Protein AF-A0A6A4Z5L3-F1 (afdb_monomer_lite)

Secondary structure (DSSP, 8-state):
----S------S-EEEE-SS----SSBHHHHHHTTSPP-HHHHHHHHHHTT-HHHHHHSTTGGGPBPPGGGTTS-HHHHHHHHHHHHHHH--SEEEEESTTTTS-HHHHHHHIIIIIIIITTTSEEEEE---HHHHT-TT-S--EEEETTEEEEE---PPP--PPPSSPPPPPPPPTTS---HHHHHHHH-S---TT-------TT--SPP-GGG--SPP-----S------TTSBSS-PPP---SSPPHHHHHHHHHHHTHHHHHHHHHHHHHHHHHHHHHHHHHHHHHHHHTTTS-HHHHHHHHHHHHHHHHHHHHHHHHHHHHHHHHHHHHHHHHHHHHHHHHHHHHHTS-HHHHHHS-HHHHHHIIIIIHHIIIIIHHHHHHHHHHHHHHHHHHHHHHHHHTGGGGGGHHHHHHHHHHHHHHHHHHHHHHHHHHHHHHHHHHHHHHHHHHTHHHHHHT-HHHHHHHHHHHHHHHHHHHHHHHHHHHHHHHHHHHHHHHHHHHHHHHHHHHHHTGGGS-HHHHHHHHHHHHHHHHHHHHHHHHHHHHHHHTHHHHHHHHHHTPPPSS-SSPPHHHHHHH-TT-SSS--EEEEEEEE-SSTTSPPSEEEEEEEE-TT--------TTSSHHHHHHHHTTSS--SEEEEEETTEETTTS-HHHHHHT-----SS--PPSS-HHHHH-SS--

Structure (mmCIF, N/CA/C/O backbone):
data_AF-A0A6A4Z5L3-F1
#
_entry.id   AF-A0A6A4Z5L3-F1
#
loop_
_atom_site.group_PDB
_atom_site.id
_atom_site.type_symbol
_atom_site.label_atom_id
_atom_site.label_alt_id
_atom_site.label_comp_id
_atom_site.label_asym_id
_atom_site.label_entity_id
_atom_site.label_seq_id
_atom_site.pdbx_PDB_ins_code
_atom_site.Cartn_x
_atom_site.Cartn_y
_atom_site.Cartn_z
_atom_site.occupancy
_atom_site.B_iso_or_equiv
_atom_site.auth_seq_id
_atom_site.auth_comp_id
_atom_site.auth_asym_id
_atom_site.auth_atom_id
_atom_site.pdbx_PDB_model_num
ATOM 1 N N . MET A 1 1 ? 7.264 -20.246 23.572 1.00 48.44 1 MET A N 1
ATOM 2 C CA . MET A 1 1 ? 7.374 -20.587 25.001 1.00 48.44 1 MET A CA 1
ATOM 3 C C . MET A 1 1 ? 7.448 -22.088 25.056 1.00 48.44 1 MET A C 1
ATOM 5 O O . MET A 1 1 ? 6.509 -22.727 24.596 1.00 48.44 1 MET A O 1
ATOM 9 N N . ASP A 1 2 ? 8.555 -22.611 25.562 1.00 79.69 2 ASP A N 1
ATOM 10 C CA . ASP A 1 2 ? 8.773 -24.047 25.667 1.00 79.69 2 ASP A CA 1
ATOM 11 C C . ASP A 1 2 ? 8.645 -24.443 27.136 1.00 79.69 2 ASP A C 1
ATOM 13 O O . ASP A 1 2 ? 9.122 -23.738 28.027 1.00 79.69 2 ASP A O 1
ATOM 17 N N . LYS A 1 3 ? 7.928 -25.536 27.400 1.00 86.75 3 LYS A N 1
ATOM 18 C CA . LYS A 1 3 ? 7.745 -26.056 28.756 1.00 86.75 3 LYS A CA 1
ATOM 19 C C . LYS A 1 3 ? 9.077 -26.628 29.247 1.00 86.75 3 LYS A C 1
ATOM 21 O O . LYS A 1 3 ? 9.592 -27.545 28.616 1.00 86.75 3 LYS A O 1
ATOM 26 N N . TYR A 1 4 ? 9.590 -26.126 30.371 1.00 86.94 4 TYR A N 1
ATOM 27 C CA . TYR A 1 4 ? 10.832 -26.624 30.973 1.00 86.94 4 TYR A CA 1
ATOM 28 C C . TYR A 1 4 ? 10.601 -27.912 31.786 1.00 86.94 4 TYR A C 1
ATOM 30 O O . TYR A 1 4 ? 11.217 -28.935 31.512 1.00 86.94 4 TYR A O 1
ATOM 38 N N . GLU A 1 5 ? 9.640 -27.901 32.715 1.00 89.75 5 GLU A N 1
ATOM 39 C CA . GLU A 1 5 ? 9.327 -29.023 33.616 1.00 89.75 5 GLU A CA 1
ATOM 40 C C . GLU A 1 5 ? 7.804 -29.196 33.810 1.00 89.75 5 GLU A C 1
ATOM 42 O O . GLU A 1 5 ? 7.004 -28.361 33.382 1.00 89.75 5 GLU A O 1
ATOM 47 N N . GLY A 1 6 ? 7.385 -30.309 34.427 1.00 90.25 6 GLY A N 1
ATOM 48 C CA . GLY A 1 6 ? 5.978 -30.631 34.710 1.00 90.25 6 GLY A CA 1
ATOM 49 C C . GLY A 1 6 ? 5.236 -31.370 33.585 1.00 90.25 6 GLY A C 1
ATOM 50 O O . GLY A 1 6 ? 5.721 -31.533 32.460 1.00 90.25 6 GLY A O 1
ATOM 51 N N . SER A 1 7 ? 4.021 -31.842 33.878 1.00 88.12 7 SER A N 1
ATOM 52 C CA . SER A 1 7 ? 3.143 -32.518 32.912 1.00 88.12 7 SER A CA 1
ATOM 53 C C . SER A 1 7 ? 1.814 -31.774 32.777 1.00 88.12 7 SER A C 1
ATOM 55 O O . SER A 1 7 ? 1.268 -31.274 33.754 1.00 88.12 7 SER A O 1
ATOM 57 N N . VAL A 1 8 ? 1.322 -31.657 31.542 1.00 87.44 8 VAL A N 1
ATOM 58 C CA . VAL A 1 8 ? 0.037 -31.028 31.220 1.00 87.44 8 VAL A CA 1
ATOM 59 C C . VAL A 1 8 ? -0.680 -31.969 30.270 1.00 87.44 8 VAL A C 1
ATOM 61 O O . VAL A 1 8 ? -0.120 -32.343 29.239 1.00 87.44 8 VAL A O 1
ATOM 64 N N . PHE A 1 9 ? -1.899 -32.360 30.626 1.00 85.62 9 PHE A N 1
ATOM 65 C CA . PHE A 1 9 ? -2.747 -33.221 29.812 1.00 85.62 9 PHE A CA 1
ATOM 66 C C . PHE A 1 9 ? -4.023 -32.474 29.426 1.00 85.62 9 PHE A C 1
ATOM 68 O O . PHE A 1 9 ? -4.651 -31.830 30.265 1.00 85.62 9 PHE A O 1
ATOM 75 N N . VAL A 1 10 ? -4.413 -32.578 28.156 1.00 84.19 10 VAL A N 1
ATOM 76 C CA . VAL A 1 10 ? -5.629 -31.963 27.617 1.00 84.19 10 VAL A CA 1
ATOM 77 C C . VAL A 1 10 ? -6.438 -33.046 26.914 1.00 84.19 10 VAL A C 1
ATOM 79 O O . VAL A 1 10 ? -6.089 -33.491 25.824 1.00 84.19 10 VAL A O 1
ATOM 82 N N . GLY A 1 11 ? -7.523 -33.487 27.547 1.00 79.94 11 GLY A N 1
ATOM 83 C CA . GLY A 1 11 ? -8.409 -34.509 26.997 1.00 79.94 11 GLY A CA 1
ATOM 84 C C . GLY A 1 11 ? -9.593 -33.892 26.262 1.00 79.94 11 GLY A C 1
ATOM 85 O O . GLY A 1 11 ? -10.666 -33.787 26.845 1.00 79.94 11 GLY A O 1
ATOM 86 N N . GLY A 1 12 ? -9.448 -33.501 24.992 1.00 83.44 12 GLY A N 1
ATOM 87 C CA . GLY A 1 12 ? -10.551 -32.956 24.183 1.00 83.44 12 GLY A CA 1
ATOM 88 C C . GLY A 1 12 ? -10.140 -31.920 23.144 1.00 83.44 12 GLY A C 1
ATOM 89 O O . GLY A 1 12 ? -8.973 -31.557 23.036 1.00 83.44 12 GLY A O 1
ATOM 90 N N . ARG A 1 13 ? -11.122 -31.427 22.383 1.00 86.12 13 ARG A N 1
ATOM 91 C CA . ARG A 1 13 ? -10.939 -30.296 21.463 1.00 86.12 13 ARG A CA 1
ATOM 92 C C . ARG A 1 13 ? -10.996 -28.988 22.239 1.00 86.12 13 ARG A C 1
ATOM 94 O O . ARG A 1 13 ? -11.876 -28.810 23.082 1.00 86.12 13 ARG A O 1
ATOM 101 N N . VAL A 1 14 ? -10.102 -28.068 21.899 1.00 89.81 14 VAL A N 1
ATOM 102 C CA . VAL A 1 14 ? -10.002 -26.752 22.534 1.00 89.81 14 VAL A CA 1
ATOM 103 C C . VAL A 1 14 ? -10.559 -25.683 21.596 1.00 89.81 14 VAL A C 1
ATOM 105 O O . VAL A 1 14 ? -10.255 -25.670 20.406 1.00 89.81 14 VAL A O 1
ATOM 108 N N . ALA A 1 15 ? -11.372 -24.780 22.134 1.00 92.69 15 ALA A N 1
ATOM 109 C CA . ALA A 1 15 ? -11.692 -23.503 21.513 1.00 92.69 15 ALA A CA 1
ATOM 110 C C . ALA A 1 15 ? -10.955 -22.403 22.268 1.00 92.69 15 ALA A C 1
ATOM 112 O O . ALA A 1 15 ? -11.016 -22.336 23.495 1.00 92.69 15 ALA A O 1
ATOM 113 N N . TYR A 1 16 ? -10.277 -21.533 21.528 1.00 94.88 16 TYR A N 1
ATOM 114 C CA . TYR A 1 16 ? -9.508 -20.441 22.105 1.00 94.88 16 TYR A CA 1
ATOM 115 C C . TYR A 1 16 ? -10.046 -19.090 21.649 1.00 94.88 16 TYR A C 1
ATOM 117 O O . TYR A 1 16 ? -10.310 -18.876 20.463 1.00 94.88 16 TYR A O 1
ATOM 125 N N . PHE A 1 17 ? -10.169 -18.179 22.605 1.00 95.19 17 PHE A N 1
ATOM 126 C CA . PHE A 1 17 ? -10.445 -16.770 22.395 1.00 95.19 17 PHE A CA 1
ATOM 127 C C . PHE A 1 17 ? -9.261 -15.966 22.924 1.00 95.19 17 PHE A C 1
ATOM 129 O O . PHE A 1 17 ? -8.982 -15.982 24.123 1.00 95.19 17 PHE A O 1
ATOM 136 N N . ALA A 1 18 ? -8.581 -15.268 22.021 1.00 92.38 18 ALA A N 1
ATOM 137 C CA . ALA A 1 18 ? -7.454 -14.410 22.356 1.00 92.38 18 ALA A CA 1
ATOM 138 C C . ALA A 1 18 ? -7.918 -13.022 22.818 1.00 92.38 18 ALA A C 1
ATOM 140 O O . ALA A 1 18 ? -8.908 -12.501 22.299 1.00 92.38 18 ALA A O 1
ATOM 141 N N . GLN A 1 19 ? -7.135 -12.391 23.700 1.00 88.56 19 GLN A N 1
ATOM 142 C CA . GLN A 1 19 ? -7.365 -11.017 24.160 1.00 88.56 19 GLN A CA 1
ATOM 143 C C . GLN A 1 19 ? -7.477 -10.026 22.988 1.00 88.56 19 GLN A C 1
ATOM 145 O O . GLN A 1 19 ? -8.358 -9.167 22.961 1.00 88.56 19 GLN A O 1
ATOM 150 N N . GLN A 1 20 ? -6.614 -10.171 21.977 1.00 86.81 20 GLN A N 1
ATOM 151 C CA . GLN A 1 20 ? -6.742 -9.457 20.708 1.00 86.81 20 GLN A CA 1
ATOM 152 C C . GLN A 1 20 ? -7.535 -10.302 19.708 1.00 86.81 20 GLN A C 1
ATOM 154 O O . GLN A 1 20 ? -7.103 -11.371 19.276 1.00 86.81 20 GLN A O 1
ATOM 159 N N . SER A 1 21 ? -8.711 -9.808 19.319 1.00 90.62 21 SER A N 1
ATOM 160 C CA . SER A 1 21 ? -9.592 -10.505 18.380 1.00 90.62 21 SER A CA 1
ATOM 161 C C . SER A 1 21 ? -9.003 -10.540 16.968 1.00 90.62 21 SER A C 1
ATOM 163 O O . SER A 1 21 ? -8.788 -9.498 16.350 1.00 90.62 21 SER A O 1
ATOM 165 N N . TRP A 1 22 ? -8.820 -11.744 16.426 1.00 92.38 22 TRP A N 1
ATOM 166 C CA . TRP A 1 22 ? -8.395 -11.966 15.042 1.00 92.38 22 TRP A CA 1
ATOM 167 C C . TRP A 1 22 ? -9.598 -12.270 14.139 1.00 92.38 22 TRP A C 1
ATOM 169 O O . TRP A 1 22 ? -10.362 -13.206 14.392 1.00 92.38 22 TRP A O 1
ATOM 179 N N . ILE A 1 23 ? -9.774 -11.487 13.076 1.00 90.19 23 ILE A N 1
ATOM 180 C CA . ILE A 1 23 ? -10.902 -11.563 12.137 1.00 90.19 23 ILE A CA 1
ATOM 181 C C . ILE A 1 23 ? -10.350 -11.686 10.712 1.00 90.19 23 ILE A C 1
ATOM 183 O O . ILE A 1 23 ? -9.483 -10.899 10.332 1.00 90.19 23 ILE A O 1
ATOM 187 N N . GLN A 1 24 ? -10.843 -12.668 9.955 1.00 84.75 24 GLN A N 1
ATOM 188 C CA . GLN A 1 24 ? -10.450 -12.922 8.563 1.00 84.75 24 GLN A CA 1
ATOM 189 C C . GLN A 1 24 ? -11.169 -11.956 7.617 1.00 84.75 24 GLN A C 1
ATOM 191 O O . GLN A 1 24 ? -12.308 -11.571 7.906 1.00 84.75 24 GLN A O 1
ATOM 196 N N . ASN A 1 25 ? -10.551 -11.631 6.477 1.00 81.56 25 ASN A N 1
ATOM 197 C CA . ASN A 1 25 ? -11.195 -10.900 5.384 1.00 81.56 25 ASN A CA 1
ATOM 198 C C . ASN A 1 25 ? -12.235 -11.790 4.679 1.00 81.56 25 ASN A C 1
ATOM 200 O O . ASN A 1 25 ? -11.969 -12.421 3.656 1.00 81.56 25 ASN A O 1
ATOM 204 N N . ALA A 1 26 ? -13.400 -11.907 5.304 1.00 82.44 26 ALA A N 1
ATOM 205 C CA . ALA A 1 26 ? -14.514 -12.759 4.914 1.00 82.44 26 ALA A CA 1
ATOM 206 C C . ALA A 1 26 ? -15.812 -12.185 5.502 1.00 82.44 26 ALA A C 1
ATOM 208 O O . ALA A 1 26 ? -15.793 -11.236 6.289 1.00 82.44 26 ALA A O 1
ATOM 209 N N . THR A 1 27 ? -16.958 -12.773 5.176 1.00 85.44 27 THR A N 1
ATOM 210 C CA . THR A 1 27 ? -18.231 -12.341 5.778 1.00 85.44 27 THR A CA 1
ATOM 211 C C . THR A 1 27 ? -18.271 -12.604 7.291 1.00 85.44 27 THR A C 1
ATOM 213 O O . THR A 1 27 ? -17.536 -13.454 7.815 1.00 85.44 27 THR A O 1
ATOM 216 N N . ILE A 1 28 ? -19.150 -11.908 8.025 1.00 87.81 28 ILE A N 1
ATOM 217 C CA . ILE A 1 28 ? -19.372 -12.177 9.462 1.00 87.81 28 ILE A CA 1
ATOM 218 C C . ILE A 1 28 ? -19.750 -13.645 9.679 1.00 87.81 28 ILE A C 1
ATOM 220 O O . ILE A 1 28 ? -19.207 -14.318 10.560 1.00 87.81 28 ILE A O 1
ATOM 224 N N . ARG A 1 29 ? -20.635 -14.174 8.830 1.00 89.00 29 ARG A N 1
ATOM 225 C CA . ARG A 1 29 ? -21.027 -15.581 8.846 1.00 89.00 29 ARG A CA 1
ATOM 226 C C . ARG A 1 29 ? -19.832 -16.511 8.677 1.00 89.00 29 ARG A C 1
ATOM 228 O O . ARG A 1 29 ? -19.674 -17.420 9.484 1.00 89.00 29 ARG A O 1
ATOM 235 N N . GLU A 1 30 ? -18.979 -16.299 7.681 1.00 88.06 30 GLU A N 1
ATOM 236 C CA . GLU A 1 30 ? -17.802 -17.150 7.456 1.00 88.06 30 GLU A CA 1
ATOM 237 C C . GLU A 1 30 ? -16.799 -17.081 8.608 1.00 88.06 30 GLU A C 1
ATOM 239 O O . GLU A 1 30 ? -16.212 -18.104 8.971 1.00 88.06 30 GLU A O 1
ATOM 244 N N . ASN A 1 31 ? -16.660 -15.910 9.230 1.00 91.25 31 ASN A N 1
ATOM 245 C CA . ASN A 1 31 ? -15.850 -15.731 10.426 1.00 91.25 31 ASN A CA 1
ATOM 246 C C . ASN A 1 31 ? -16.383 -16.533 11.623 1.00 91.25 31 ASN A C 1
ATOM 248 O O . ASN A 1 31 ? -15.580 -17.125 12.341 1.00 91.25 31 ASN A O 1
ATOM 252 N N . ILE A 1 32 ? -17.702 -16.579 11.840 1.00 92.94 32 ILE A N 1
ATOM 253 C CA . ILE A 1 32 ? -18.320 -17.339 12.943 1.00 92.94 32 ILE A CA 1
ATOM 254 C C . ILE A 1 32 ? -18.316 -18.843 12.649 1.00 92.94 32 ILE A C 1
ATOM 256 O O . ILE A 1 32 ? -17.958 -19.644 13.510 1.00 92.94 32 ILE A O 1
ATOM 260 N N . LEU A 1 33 ? -18.697 -19.241 11.432 1.00 87.50 33 LEU A N 1
ATOM 261 C CA . LEU A 1 33 ? -18.728 -20.646 11.025 1.00 87.50 33 LEU A CA 1
ATOM 262 C C . LEU A 1 33 ? -17.335 -21.259 11.015 1.00 87.50 33 LEU A C 1
ATOM 264 O O . LEU A 1 33 ? -17.173 -22.425 11.372 1.00 87.50 33 LEU A O 1
ATOM 268 N N . PHE A 1 34 ? -16.347 -20.484 10.564 1.00 87.06 34 PHE A N 1
ATOM 269 C CA . PHE A 1 34 ? -14.955 -20.891 10.468 1.00 87.06 34 PHE A CA 1
ATOM 270 C C . PHE A 1 34 ? -14.845 -22.261 9.767 1.00 87.06 34 PHE A C 1
ATOM 272 O O . PHE A 1 34 ? -14.365 -23.235 10.320 1.00 87.06 34 PHE A O 1
ATOM 279 N N . ALA A 1 35 ? -15.384 -22.385 8.549 1.00 75.38 35 ALA A N 1
ATOM 280 C CA . ALA A 1 35 ? -15.461 -23.644 7.779 1.00 75.38 35 ALA A CA 1
ATOM 281 C C . ALA A 1 35 ? -16.213 -24.829 8.407 1.00 75.38 35 ALA A C 1
ATOM 283 O O . ALA A 1 35 ? -16.130 -25.946 7.889 1.00 75.38 35 ALA A O 1
ATOM 284 N N . LYS A 1 36 ? -16.994 -24.623 9.465 1.00 78.00 36 LYS A N 1
ATOM 285 C CA . LYS A 1 36 ? -18.017 -25.600 9.837 1.00 78.00 36 LYS A CA 1
ATOM 286 C C . LYS A 1 36 ? -19.268 -25.436 8.964 1.00 78.00 36 LYS A C 1
ATOM 288 O O . LYS A 1 36 ? -19.548 -24.324 8.511 1.00 78.00 36 LYS A O 1
ATOM 293 N N . PRO A 1 37 ? -20.032 -26.521 8.739 1.00 78.19 37 PRO A N 1
ATOM 294 C CA . PRO A 1 37 ? -21.325 -26.443 8.072 1.00 78.19 37 PRO A CA 1
ATOM 295 C C . PRO A 1 37 ? -22.245 -25.440 8.765 1.00 78.19 37 PRO A C 1
ATOM 297 O O . PRO A 1 37 ? -22.200 -25.286 9.990 1.00 78.19 37 PRO A O 1
ATOM 300 N N . TYR A 1 38 ? -23.073 -24.762 7.978 1.00 83.38 38 TYR A N 1
ATOM 301 C CA . TYR A 1 38 ? -24.073 -23.838 8.494 1.00 83.38 38 TYR A CA 1
ATOM 302 C C . TYR A 1 38 ? -25.268 -24.616 9.052 1.00 83.38 38 TYR A C 1
ATOM 304 O O . TYR A 1 38 ? -25.975 -25.296 8.314 1.00 83.38 38 TYR A O 1
ATOM 312 N N . ASP A 1 39 ? -25.501 -24.480 10.350 1.00 84.94 39 ASP A N 1
ATOM 313 C CA . ASP A 1 39 ? -26.675 -24.972 11.059 1.00 84.94 39 ASP A CA 1
ATOM 314 C C . ASP A 1 39 ? -27.447 -23.750 11.553 1.00 84.94 39 ASP A C 1
ATOM 316 O O . ASP A 1 39 ? -27.007 -23.055 12.469 1.00 84.94 39 ASP A O 1
ATOM 320 N N . ALA A 1 40 ? -28.596 -23.477 10.934 1.00 84.81 40 ALA A N 1
ATOM 321 C CA . ALA A 1 40 ? -29.390 -22.286 11.217 1.00 84.81 40 ALA A CA 1
ATOM 322 C C . ALA A 1 40 ? -29.848 -22.206 12.684 1.00 84.81 40 ALA A C 1
ATOM 324 O O . ALA A 1 40 ? -29.874 -21.119 13.266 1.00 84.81 40 ALA A O 1
ATOM 325 N N . VAL A 1 41 ? -30.184 -23.347 13.296 1.00 89.69 41 VAL A N 1
ATOM 326 C CA . VAL A 1 41 ? -30.689 -23.400 14.673 1.00 89.69 41 VAL A CA 1
ATOM 327 C C . VAL A 1 41 ? -29.550 -23.120 15.642 1.00 89.69 41 VAL A C 1
ATOM 329 O O . VAL A 1 41 ? -29.673 -22.247 16.504 1.00 89.69 41 VAL A O 1
ATOM 332 N N . LYS A 1 42 ? -28.417 -23.810 15.480 1.00 87.94 42 LYS A N 1
ATOM 333 C CA . LYS A 1 42 ? -27.224 -23.577 16.301 1.00 87.94 42 LYS A CA 1
ATOM 334 C C . LYS A 1 42 ? -26.684 -22.161 16.118 1.00 87.94 42 LYS A C 1
ATOM 336 O O . LYS A 1 42 ? -26.354 -21.503 17.099 1.00 87.94 42 LYS A O 1
ATOM 341 N N . TYR A 1 43 ? -26.631 -21.677 14.881 1.00 90.00 43 TYR A N 1
ATOM 342 C CA . TYR A 1 43 ? -26.123 -20.350 14.553 1.00 90.00 43 TYR A CA 1
ATOM 343 C C . TYR A 1 43 ? -26.945 -19.253 15.236 1.00 90.00 43 TYR A C 1
ATOM 345 O O . TYR A 1 43 ? -26.378 -18.409 15.924 1.00 90.00 43 TYR A O 1
ATOM 353 N N . ARG A 1 44 ? -28.282 -19.313 15.152 1.00 92.88 44 ARG A N 1
ATOM 354 C CA . ARG A 1 44 ? -29.166 -18.340 15.814 1.00 92.88 44 ARG A CA 1
ATOM 355 C C . ARG A 1 44 ? -29.028 -18.363 17.339 1.00 92.88 44 ARG A C 1
ATOM 357 O O . ARG A 1 44 ? -29.017 -17.301 17.953 1.00 92.88 44 ARG A O 1
ATOM 364 N N . LYS A 1 45 ? -28.877 -19.549 17.942 1.00 93.25 45 LYS A N 1
ATOM 365 C CA . LYS A 1 45 ? -28.621 -19.690 19.387 1.00 93.25 45 LYS A CA 1
ATOM 366 C C . LYS A 1 45 ? -27.301 -19.043 19.801 1.00 93.25 45 LYS A C 1
ATOM 368 O O . LYS A 1 45 ? -27.263 -18.334 20.799 1.00 93.25 45 LYS A O 1
ATOM 373 N N . VAL A 1 46 ? -26.237 -19.261 19.027 1.00 95.62 46 VAL A N 1
ATOM 374 C CA . VAL A 1 46 ? -24.923 -18.650 19.279 1.00 95.62 46 VAL A CA 1
ATOM 375 C C . VAL A 1 46 ? -24.992 -17.127 19.145 1.00 95.62 46 VAL A C 1
ATOM 377 O O . VAL A 1 46 ? -24.448 -16.423 19.990 1.00 95.62 46 VAL A O 1
ATOM 380 N N . LEU A 1 47 ? -25.693 -16.604 18.133 1.00 94.88 47 LEU A N 1
ATOM 381 C CA . LEU A 1 47 ? -25.857 -15.158 17.962 1.00 94.88 47 LEU A CA 1
ATOM 382 C C . LEU A 1 47 ? -26.589 -14.500 19.139 1.00 94.88 47 LEU A C 1
ATOM 384 O O . LEU A 1 47 ? -26.140 -13.456 19.611 1.00 94.88 47 LEU A O 1
ATOM 388 N N . ASP A 1 48 ? -27.673 -15.109 19.627 1.00 94.75 48 ASP A N 1
ATOM 389 C CA . ASP A 1 48 ? -28.403 -14.598 20.793 1.00 94.75 48 ASP A CA 1
ATOM 390 C C . ASP A 1 48 ? -27.566 -14.696 22.077 1.00 94.75 48 ASP A C 1
ATOM 392 O O . ASP A 1 48 ? -27.479 -13.731 22.834 1.00 94.75 48 ASP A O 1
ATOM 396 N N . ALA A 1 49 ? -26.870 -15.819 22.287 1.00 94.19 49 ALA A N 1
ATOM 397 C CA . ALA A 1 49 ? -26.008 -16.008 23.451 1.00 94.19 49 ALA A CA 1
ATOM 398 C C . ALA A 1 49 ? -24.849 -15.002 23.508 1.00 94.19 49 ALA A C 1
ATOM 400 O O . ALA A 1 49 ? -24.499 -14.518 24.582 1.00 94.19 49 ALA A O 1
ATOM 401 N N . CYS A 1 50 ? -24.275 -14.652 22.355 1.00 95.69 50 CYS A N 1
ATOM 402 C CA . CYS A 1 50 ? -23.216 -13.650 22.245 1.00 95.69 50 CYS A CA 1
ATOM 403 C C . CYS A 1 50 ? -23.749 -12.211 22.103 1.00 95.69 50 CYS A C 1
ATOM 405 O O . CYS A 1 50 ? -22.962 -11.314 21.807 1.00 95.69 50 CYS A O 1
ATOM 407 N N . ALA A 1 51 ? -25.056 -11.983 22.284 1.00 93.81 51 ALA A N 1
ATOM 408 C CA . ALA A 1 51 ? -25.720 -10.683 22.159 1.00 93.81 51 ALA A CA 1
ATOM 409 C C . ALA A 1 51 ? -25.485 -9.972 20.806 1.00 93.81 51 ALA A C 1
ATOM 411 O O . ALA A 1 51 ? -25.482 -8.746 20.744 1.00 93.81 51 ALA A O 1
ATOM 412 N N . LEU A 1 52 ? -25.272 -10.715 19.715 1.00 93.56 52 LEU A N 1
ATOM 413 C CA . LEU A 1 52 ? -24.986 -10.166 18.379 1.00 93.56 52 LEU A CA 1
ATOM 414 C C . LEU A 1 52 ? -26.240 -9.847 17.560 1.00 93.56 52 LEU A C 1
ATOM 416 O O . LEU A 1 52 ? -26.131 -9.204 16.520 1.00 93.56 52 LEU A O 1
ATOM 420 N N . THR A 1 53 ? -27.423 -10.286 17.993 1.00 91.06 53 THR A N 1
ATOM 421 C CA . THR A 1 53 ? -28.668 -10.167 17.216 1.00 91.06 53 THR A CA 1
ATOM 422 C C . THR A 1 53 ? -28.947 -8.726 16.781 1.00 91.06 53 THR A C 1
ATOM 424 O O . THR A 1 53 ? -29.221 -8.489 15.612 1.00 91.06 53 THR A O 1
ATOM 427 N N . LYS A 1 54 ? -28.775 -7.754 17.688 1.00 86.81 54 LYS A N 1
ATOM 428 C CA . LYS A 1 54 ? -28.988 -6.325 17.397 1.00 86.81 54 LYS A CA 1
ATOM 429 C C . LYS A 1 54 ? -27.940 -5.737 16.449 1.00 86.81 54 LYS A C 1
ATOM 431 O O . LYS A 1 54 ? -28.244 -4.795 15.729 1.00 86.81 54 LYS A O 1
ATOM 436 N N . ASP A 1 55 ? -26.710 -6.255 16.463 1.00 85.69 55 ASP A N 1
ATOM 437 C CA . ASP A 1 55 ? -25.675 -5.817 15.521 1.00 85.69 55 ASP A CA 1
ATOM 438 C C . ASP A 1 55 ? -25.958 -6.340 14.112 1.00 85.69 55 ASP A C 1
ATOM 440 O O . ASP A 1 55 ? -25.711 -5.639 13.141 1.00 85.69 55 ASP A O 1
ATOM 444 N N . MET A 1 56 ? -26.528 -7.544 13.981 1.00 87.12 56 MET A N 1
ATOM 445 C CA . MET A 1 56 ? -26.926 -8.065 12.667 1.00 87.12 56 MET A CA 1
ATOM 446 C C . MET A 1 56 ? -27.967 -7.171 11.997 1.00 87.12 56 MET A C 1
ATOM 448 O O . MET A 1 56 ? -27.905 -6.990 10.788 1.00 87.12 56 MET A O 1
ATOM 452 N N . ASP A 1 57 ? -28.872 -6.569 12.769 1.00 83.88 57 ASP A N 1
ATOM 453 C CA . ASP A 1 57 ? -29.868 -5.636 12.236 1.00 83.88 57 ASP A CA 1
ATOM 454 C C . ASP A 1 57 ? -29.253 -4.294 11.798 1.00 83.88 57 ASP A C 1
ATOM 456 O O . ASP A 1 57 ? -29.832 -3.594 10.969 1.00 83.88 57 ASP A O 1
ATOM 460 N N . SER A 1 58 ? -28.090 -3.916 12.346 1.00 78.94 58 SER A N 1
ATOM 461 C CA . SER A 1 58 ? -27.405 -2.666 11.996 1.00 78.94 58 SER A CA 1
ATOM 462 C C . SER A 1 58 ? -26.409 -2.813 10.845 1.00 78.94 58 SER A C 1
ATOM 464 O O . SER A 1 58 ? -26.040 -1.813 10.227 1.00 78.94 58 SER A O 1
ATOM 466 N N . PHE A 1 59 ? -25.972 -4.035 10.531 1.00 79.75 59 PHE A N 1
ATOM 467 C CA . PHE A 1 59 ? -25.065 -4.268 9.415 1.00 79.75 59 PHE A CA 1
ATOM 468 C C . PHE A 1 59 ? -25.787 -4.181 8.055 1.00 79.75 59 PHE A C 1
ATOM 470 O O . PHE A 1 59 ? -26.866 -4.756 7.907 1.00 79.75 59 PHE A O 1
ATOM 477 N N . PRO A 1 60 ? -25.179 -3.553 7.024 1.00 72.19 60 PRO A N 1
ATOM 478 C CA . PRO A 1 60 ? -25.824 -3.318 5.724 1.00 72.19 60 PRO A CA 1
ATOM 479 C C . PRO A 1 60 ? -26.416 -4.561 5.044 1.00 72.19 60 PRO A C 1
ATOM 481 O O . PRO A 1 60 ? -27.488 -4.486 4.449 1.00 72.19 60 PRO A O 1
ATOM 484 N N . ALA A 1 61 ? -25.743 -5.710 5.163 1.00 75.25 61 ALA A N 1
ATOM 485 C CA . ALA A 1 61 ? -26.197 -6.997 4.633 1.00 75.25 61 ALA A CA 1
ATOM 486 C C . ALA A 1 61 ? -26.344 -8.060 5.735 1.00 75.25 61 ALA A C 1
ATOM 488 O O . ALA A 1 61 ? -26.177 -9.261 5.495 1.00 75.25 61 ALA A O 1
ATOM 489 N N . GLY A 1 62 ? -26.613 -7.624 6.968 1.00 85.38 62 GLY A N 1
ATOM 490 C CA . GLY A 1 62 ? -26.693 -8.501 8.129 1.00 85.38 62 GLY A CA 1
ATOM 491 C C . GLY A 1 62 ? -25.440 -9.356 8.302 1.00 85.38 62 GLY A C 1
ATOM 492 O O . GLY A 1 62 ? -24.315 -8.861 8.222 1.00 85.38 62 GLY A O 1
ATOM 493 N N . ASP A 1 63 ? -25.618 -10.663 8.486 1.00 82.19 63 ASP A N 1
ATOM 494 C CA . ASP A 1 63 ? -24.518 -11.611 8.697 1.00 82.19 63 ASP A CA 1
ATOM 495 C C . ASP A 1 63 ? -23.671 -11.904 7.441 1.00 82.19 63 ASP A C 1
ATOM 497 O O . ASP A 1 63 ? -22.601 -12.512 7.543 1.00 82.19 63 ASP A O 1
ATOM 501 N N . ARG A 1 64 ? -24.120 -11.466 6.258 1.00 83.56 64 ARG A N 1
ATOM 502 C CA . ARG A 1 64 ? -23.375 -11.578 4.993 1.00 83.56 64 ARG A CA 1
ATOM 503 C C . ARG A 1 64 ? -22.477 -10.386 4.707 1.00 83.56 64 ARG A C 1
ATOM 505 O O . ARG A 1 64 ? -21.752 -10.415 3.722 1.00 83.56 64 ARG A O 1
ATOM 512 N N . THR A 1 65 ? -22.508 -9.370 5.559 1.00 76.56 65 THR A N 1
ATOM 513 C CA . THR A 1 65 ? -21.660 -8.188 5.410 1.00 76.56 65 THR A CA 1
ATOM 514 C C . THR A 1 65 ? -20.188 -8.599 5.361 1.00 76.56 65 THR A C 1
ATOM 516 O O . THR A 1 65 ? -19.710 -9.322 6.244 1.00 76.56 65 THR A O 1
ATOM 519 N N . GLU A 1 66 ? -19.477 -8.153 4.324 1.00 73.88 66 GLU A N 1
ATOM 520 C CA . GLU A 1 66 ? -18.043 -8.398 4.180 1.00 73.88 66 GLU A CA 1
ATOM 521 C C . GLU A 1 66 ? -17.246 -7.604 5.217 1.00 73.88 66 GLU A C 1
ATOM 523 O O . GLU A 1 66 ? -17.389 -6.383 5.365 1.00 73.88 66 GLU A O 1
ATOM 528 N N . ILE A 1 67 ? -16.380 -8.310 5.942 1.00 75.50 67 ILE A N 1
ATOM 529 C CA . ILE A 1 67 ? -15.481 -7.706 6.912 1.00 75.50 67 ILE A CA 1
ATOM 530 C C . ILE A 1 67 ? -14.124 -7.499 6.249 1.00 75.50 67 ILE A C 1
ATOM 532 O O . ILE A 1 67 ? -13.518 -8.455 5.779 1.00 75.50 67 ILE A O 1
ATOM 536 N N . GLY A 1 68 ? -13.624 -6.263 6.268 1.00 65.19 68 GLY A N 1
ATOM 537 C CA . GLY A 1 68 ? -12.285 -5.958 5.774 1.00 65.19 68 GLY A CA 1
ATOM 538 C C . GLY A 1 68 ? -11.158 -6.612 6.573 1.00 65.19 68 GLY A C 1
ATOM 539 O O . GLY A 1 68 ? -11.342 -7.024 7.719 1.00 65.19 68 GLY A O 1
ATOM 540 N N . LEU A 1 69 ? -9.960 -6.617 5.983 1.00 64.19 69 LEU A N 1
ATOM 541 C CA . LEU A 1 69 ? -8.690 -6.993 6.618 1.00 64.19 69 LEU A CA 1
ATOM 542 C C . LEU A 1 69 ? -8.615 -6.557 8.092 1.00 64.19 69 LEU A C 1
ATOM 544 O O . LEU A 1 69 ? -8.840 -5.389 8.420 1.00 64.19 69 LEU A O 1
ATOM 548 N N . LYS A 1 70 ? -8.295 -7.501 8.989 1.00 66.19 70 LYS A N 1
ATOM 549 C CA . LYS A 1 70 ? -8.185 -7.287 10.452 1.00 66.19 70 LYS A CA 1
ATOM 550 C C . LYS A 1 70 ? -9.462 -6.751 11.122 1.00 66.19 70 LYS A C 1
ATOM 552 O O . LYS A 1 70 ? -9.429 -6.216 12.238 1.00 66.19 70 LYS A O 1
ATOM 557 N N . GLY A 1 71 ? -10.604 -6.865 10.452 1.00 66.81 71 GLY A N 1
ATOM 558 C CA . GLY A 1 71 ? -11.881 -6.387 10.949 1.00 66.81 71 GLY A CA 1
ATOM 559 C C . GLY A 1 71 ? -11.987 -4.877 11.082 1.00 66.81 71 GLY A C 1
ATOM 560 O O . GLY A 1 71 ? -12.697 -4.433 11.972 1.00 66.81 71 GLY A O 1
ATOM 561 N N . VAL A 1 72 ? -11.287 -4.080 10.266 1.00 65.62 72 VAL A N 1
ATOM 562 C CA . VAL A 1 72 ? -11.305 -2.598 10.352 1.00 65.62 72 VAL A CA 1
ATOM 563 C C . VAL A 1 72 ? -12.719 -2.014 10.501 1.00 65.62 72 VAL A C 1
ATOM 565 O O . VAL A 1 72 ? -12.897 -1.042 11.223 1.00 65.62 72 VAL A O 1
ATOM 568 N N . ASN A 1 73 ? -13.728 -2.667 9.928 1.00 67.81 73 ASN A N 1
ATOM 569 C CA . ASN A 1 73 ? -15.111 -2.194 9.914 1.00 67.81 73 ASN A CA 1
ATOM 570 C C . ASN A 1 73 ? -15.921 -2.505 11.194 1.00 67.81 73 ASN A C 1
ATOM 572 O O . ASN A 1 73 ? -17.094 -2.153 11.268 1.00 67.81 73 ASN A O 1
ATOM 576 N N . LEU A 1 74 ? -15.347 -3.210 12.174 1.00 74.75 74 LEU A N 1
ATOM 577 C CA . LEU A 1 74 ? -16.027 -3.616 13.409 1.00 74.75 74 LEU A CA 1
ATOM 578 C C . LEU A 1 74 ? -15.466 -2.856 14.615 1.00 74.75 74 LEU A C 1
ATOM 580 O O . LEU A 1 74 ? -14.248 -2.714 14.755 1.00 74.75 74 LEU A O 1
ATOM 584 N N . SER A 1 75 ? -16.336 -2.447 15.542 1.00 81.19 75 SER A N 1
ATOM 585 C CA . SER A 1 75 ? -15.898 -1.902 16.836 1.00 81.19 75 SER A CA 1
ATOM 586 C C . SER A 1 75 ? -15.188 -2.968 17.686 1.00 81.19 75 SER A C 1
ATOM 588 O O . SER A 1 75 ? -15.366 -4.169 17.468 1.00 81.19 75 SER A O 1
ATOM 590 N N . GLY A 1 76 ? -14.405 -2.560 18.693 1.00 80.88 76 GLY A N 1
ATOM 591 C CA . GLY A 1 76 ? -13.703 -3.500 19.584 1.00 80.88 76 GLY A CA 1
ATOM 592 C C . GLY A 1 76 ? -14.639 -4.536 20.224 1.00 80.88 76 GLY A C 1
ATOM 593 O O . GLY A 1 76 ? -14.374 -5.737 20.158 1.00 80.88 76 GLY A O 1
ATOM 594 N N . GLY A 1 77 ? -15.791 -4.092 20.738 1.00 86.12 77 GLY A N 1
ATOM 595 C CA . GLY A 1 77 ? -16.808 -4.978 21.310 1.00 86.12 77 GLY A CA 1
ATOM 596 C C . GLY A 1 77 ? -17.506 -5.879 20.281 1.00 86.12 77 GLY A C 1
ATOM 597 O O . GLY A 1 77 ? -17.893 -7.001 20.603 1.00 86.12 77 GLY A O 1
ATOM 598 N N . GLN A 1 78 ? -17.648 -5.438 19.025 1.00 89.75 78 GLN A N 1
ATOM 599 C CA . GLN A 1 78 ? -18.160 -6.288 17.940 1.00 89.75 78 GLN A CA 1
ATOM 600 C C . GLN A 1 78 ? -17.144 -7.358 17.531 1.00 89.75 78 GLN A C 1
ATOM 602 O O . GLN A 1 78 ? -17.516 -8.523 17.406 1.00 89.75 78 GLN A O 1
ATOM 607 N N . LYS A 1 79 ? -15.858 -7.003 17.392 1.00 90.75 79 LYS A N 1
ATOM 608 C CA . LYS A 1 79 ? -14.779 -7.972 17.122 1.00 90.75 79 LYS A CA 1
ATOM 609 C C . LYS A 1 79 ? -14.724 -9.053 18.195 1.00 90.75 79 LYS A C 1
ATOM 611 O O . LYS A 1 79 ? -14.693 -10.237 17.856 1.00 90.75 79 LYS A O 1
ATOM 616 N N . ALA A 1 80 ? -14.785 -8.644 19.464 1.00 92.62 80 ALA A N 1
ATOM 617 C CA . ALA A 1 80 ? -14.834 -9.559 20.596 1.00 92.62 80 ALA A CA 1
ATOM 618 C C . ALA A 1 80 ? -16.040 -10.501 20.482 1.00 92.62 80 ALA A C 1
ATOM 620 O O . ALA A 1 80 ? -15.874 -11.714 20.466 1.00 92.62 80 ALA A O 1
ATOM 621 N N . ARG A 1 81 ? -17.258 -9.989 20.283 1.00 94.62 81 ARG A N 1
ATOM 622 C CA . ARG A 1 81 ? -18.445 -10.856 20.189 1.00 94.62 81 ARG A CA 1
ATOM 623 C C . ARG A 1 81 ? -18.429 -11.793 18.977 1.00 94.62 81 ARG A C 1
ATOM 625 O O . ARG A 1 81 ? -18.833 -12.943 19.115 1.00 94.62 81 ARG A O 1
ATOM 632 N N . VAL A 1 82 ? -17.907 -11.371 17.822 1.00 95.19 82 VAL A N 1
ATOM 633 C CA . VAL A 1 82 ? -17.732 -12.249 16.644 1.00 95.19 82 VAL A CA 1
ATOM 634 C C . VAL A 1 82 ? -16.705 -13.355 16.918 1.00 95.19 82 VAL A C 1
ATOM 636 O O . VAL A 1 82 ? -16.946 -14.514 16.580 1.00 95.19 82 VAL A O 1
ATOM 639 N N . SER A 1 83 ? -15.585 -13.031 17.570 1.00 95.19 83 SER A N 1
ATOM 640 C CA . SER A 1 83 ? -14.573 -14.014 17.984 1.00 95.19 83 SER A CA 1
ATOM 641 C C . SER A 1 83 ? -15.129 -15.001 19.026 1.00 95.19 83 SER A C 1
ATOM 643 O O . SER A 1 83 ? -14.901 -16.209 18.937 1.00 95.19 83 SER A O 1
ATOM 645 N N . LEU A 1 84 ? -15.945 -14.514 19.966 1.00 96.06 84 LEU A N 1
ATOM 646 C CA . LEU A 1 84 ? -16.633 -15.339 20.959 1.00 96.06 84 LEU A CA 1
ATOM 647 C C . LEU A 1 84 ? -17.645 -16.277 20.293 1.00 96.06 84 LEU A C 1
ATOM 649 O O . LEU A 1 84 ? -17.661 -17.474 20.581 1.00 96.06 84 LEU A O 1
ATOM 653 N N . ALA A 1 85 ? -18.437 -15.760 19.352 1.00 96.44 85 ALA A N 1
ATOM 654 C CA . ALA A 1 85 ? -19.378 -16.550 18.570 1.00 96.44 85 ALA A CA 1
ATOM 655 C C . ALA A 1 85 ? -18.663 -17.633 17.750 1.00 96.44 85 ALA A C 1
ATOM 657 O O . ALA A 1 85 ? -19.136 -18.767 17.706 1.00 96.44 85 ALA A O 1
ATOM 658 N N . ARG A 1 86 ? -17.493 -17.333 17.165 1.00 95.25 86 ARG A N 1
ATOM 659 C CA . ARG A 1 86 ? -16.642 -18.327 16.489 1.00 95.25 86 ARG A CA 1
ATOM 660 C C . ARG A 1 86 ? -16.236 -19.460 17.431 1.00 95.25 86 ARG A C 1
ATOM 662 O O . ARG A 1 86 ? -16.384 -20.633 17.083 1.00 95.25 86 ARG A O 1
ATOM 669 N N . ALA A 1 87 ? -15.743 -19.121 18.624 1.00 94.81 87 ALA A N 1
ATOM 670 C CA . ALA A 1 87 ? -15.380 -20.110 19.633 1.00 94.81 87 ALA A CA 1
ATOM 671 C C . ALA A 1 87 ? -16.597 -20.970 20.011 1.00 94.81 87 ALA A C 1
ATOM 673 O O . ALA A 1 87 ? -16.531 -22.194 19.913 1.00 94.81 87 ALA A O 1
ATOM 674 N N . CYS A 1 88 ? -17.739 -20.357 20.333 1.00 95.00 88 CYS A N 1
ATOM 675 C CA . CYS A 1 88 ? -18.967 -21.058 20.723 1.00 95.00 88 CYS A CA 1
ATOM 676 C C . CYS A 1 88 ? -19.526 -21.957 19.610 1.00 95.00 88 CYS A C 1
ATOM 678 O O . CYS A 1 88 ? -19.904 -23.103 19.858 1.00 95.00 88 CYS A O 1
ATOM 680 N N . TYR A 1 89 ? -19.531 -21.483 18.361 1.00 94.31 89 TYR A N 1
ATOM 681 C CA . TYR A 1 89 ? -20.012 -22.258 17.216 1.00 94.31 89 TYR A CA 1
ATOM 682 C C . TYR A 1 89 ? -19.142 -23.493 16.942 1.00 94.31 89 TYR A C 1
ATOM 684 O O . TYR A 1 89 ? -19.641 -24.532 16.488 1.00 94.31 89 TYR A O 1
ATOM 692 N N . SER A 1 90 ? -17.851 -23.419 17.283 1.00 90.06 90 SER A N 1
ATOM 693 C CA . SER A 1 90 ? -16.940 -24.555 17.189 1.00 90.06 90 SER A CA 1
ATOM 694 C C . SER A 1 90 ? -17.359 -25.734 18.070 1.00 90.06 90 SER A C 1
ATOM 696 O O . SER A 1 90 ? -17.030 -26.861 17.709 1.00 90.06 90 SER A O 1
ATOM 698 N N . ASP A 1 91 ? -18.145 -25.522 19.134 1.00 89.50 91 ASP A N 1
ATOM 699 C CA . ASP A 1 91 ? -18.647 -26.595 20.010 1.00 89.50 91 ASP A CA 1
ATOM 700 C C . ASP A 1 91 ? -17.526 -27.550 20.445 1.00 89.50 91 ASP A C 1
ATOM 702 O O . ASP A 1 91 ? -17.587 -28.772 20.286 1.00 89.50 91 ASP A O 1
ATOM 706 N N . ALA A 1 92 ? -16.440 -26.928 20.906 1.00 89.06 92 ALA A N 1
ATOM 707 C CA . ALA A 1 92 ? -15.318 -27.600 21.528 1.00 89.06 92 ALA A CA 1
ATOM 708 C C . ALA A 1 92 ? -15.709 -28.167 22.901 1.00 89.06 92 ALA A C 1
ATOM 710 O O . ALA A 1 92 ? -16.817 -27.964 23.406 1.00 89.06 92 ALA A O 1
ATOM 711 N N . ASP A 1 93 ? -14.783 -28.910 23.493 1.00 87.94 93 ASP A N 1
ATOM 712 C CA . ASP A 1 93 ? -14.979 -29.544 24.795 1.00 87.94 93 ASP A CA 1
ATOM 713 C C . ASP A 1 93 ? -14.463 -28.635 25.918 1.00 87.94 93 ASP A C 1
ATOM 715 O O . ASP A 1 93 ? -15.068 -28.547 26.986 1.00 87.94 93 ASP A O 1
ATOM 719 N N . ILE A 1 94 ? -13.364 -27.929 25.637 1.00 91.31 94 ILE A N 1
ATOM 720 C CA . ILE A 1 94 ? -12.696 -27.000 26.544 1.00 91.31 94 ILE A CA 1
ATOM 721 C C . ILE A 1 94 ? -12.642 -25.630 25.873 1.00 91.31 94 ILE A C 1
ATOM 723 O O . ILE A 1 94 ? -12.171 -25.505 24.742 1.00 91.31 94 ILE A O 1
ATOM 727 N N . PHE A 1 95 ? -13.096 -24.602 26.576 1.00 94.88 95 PHE A N 1
ATOM 728 C CA . PHE A 1 95 ? -13.050 -23.218 26.128 1.00 94.88 95 PHE A CA 1
ATOM 729 C C . PHE A 1 95 ? -12.049 -22.445 26.973 1.00 94.88 95 PHE A C 1
ATOM 731 O O . PHE A 1 95 ? -12.156 -22.431 28.195 1.00 94.88 95 PHE A O 1
ATOM 738 N N . VAL A 1 96 ? -11.091 -21.794 26.322 1.00 95.56 96 VAL A N 1
ATOM 739 C CA . VAL A 1 96 ? -10.114 -20.917 26.971 1.00 95.56 96 VAL A CA 1
ATOM 740 C C . VAL A 1 96 ? -10.385 -19.494 26.506 1.00 95.56 96 VAL A C 1
ATOM 742 O O . VAL A 1 96 ? -10.202 -19.179 25.327 1.00 95.56 96 VAL A O 1
ATOM 745 N N . PHE A 1 97 ? -10.852 -18.652 27.425 1.00 96.00 97 PHE A N 1
ATOM 746 C CA . PHE A 1 97 ? -11.211 -17.266 27.162 1.00 96.00 97 PHE A CA 1
ATOM 747 C C . PHE A 1 97 ? -10.258 -16.297 27.854 1.00 96.00 97 PHE A C 1
ATOM 749 O O . PHE A 1 97 ? -10.233 -16.222 29.081 1.00 96.00 97 PHE A O 1
ATOM 756 N N . ASP A 1 98 ? -9.530 -15.512 27.064 1.00 94.62 98 ASP A N 1
ATOM 757 C CA . ASP A 1 98 ? -8.638 -14.469 27.561 1.00 94.62 98 ASP A CA 1
ATOM 758 C C . ASP A 1 98 ? -9.327 -13.089 27.545 1.00 94.62 98 ASP A C 1
ATOM 760 O O . ASP A 1 98 ? -9.495 -12.473 26.491 1.00 94.62 98 ASP A O 1
ATOM 764 N N . ALA A 1 99 ? -9.805 -12.638 28.711 1.00 91.19 99 ALA A N 1
ATOM 765 C CA . ALA A 1 99 ? -10.490 -11.358 28.934 1.00 91.19 99 ALA A CA 1
ATOM 766 C C . ALA A 1 99 ? -11.659 -11.026 27.966 1.00 91.19 99 ALA A C 1
ATOM 768 O O . ALA A 1 99 ? -11.752 -9.890 27.482 1.00 91.19 99 ALA A O 1
ATOM 769 N N . PRO A 1 100 ? -12.618 -11.944 27.719 1.00 91.19 100 PRO A N 1
ATOM 770 C CA . PRO A 1 100 ? -13.641 -11.794 26.674 1.00 91.19 100 PRO A CA 1
ATOM 771 C C . PRO A 1 100 ? -14.656 -10.666 26.909 1.00 91.19 100 PRO A C 1
ATOM 773 O O . PRO A 1 100 ? -15.292 -10.214 25.960 1.00 91.19 100 PRO A O 1
ATOM 776 N N . LEU A 1 101 ? -14.825 -10.211 28.156 1.00 91.38 101 LEU A N 1
ATOM 777 C CA . LEU A 1 101 ? -15.795 -9.173 28.532 1.00 91.38 101 LEU A CA 1
ATOM 778 C C . LEU A 1 101 ? -15.193 -7.761 28.593 1.00 91.38 101 LEU A C 1
ATOM 780 O O . LEU A 1 101 ? -15.934 -6.795 28.729 1.00 91.38 101 LEU A O 1
ATOM 784 N N . SER A 1 102 ? -13.869 -7.628 28.482 1.00 86.62 102 SER A N 1
ATOM 785 C CA . SER A 1 102 ? -13.153 -6.358 28.693 1.00 86.62 102 SER A CA 1
ATOM 786 C C . SER A 1 102 ? -13.540 -5.247 27.707 1.00 86.62 102 SER A C 1
ATOM 788 O O . SER A 1 102 ? -13.514 -4.072 28.055 1.00 86.62 102 SER A O 1
ATOM 790 N N . ALA A 1 103 ? -13.925 -5.617 26.484 1.00 81.94 103 ALA A N 1
ATOM 791 C CA . ALA A 1 103 ? -14.305 -4.686 25.423 1.00 81.94 103 ALA A CA 1
ATOM 792 C C . ALA A 1 103 ? -15.822 -4.405 25.356 1.00 81.94 103 ALA A C 1
ATOM 794 O O . ALA A 1 103 ? -16.280 -3.776 24.398 1.00 81.94 103 ALA A O 1
ATOM 795 N N . LEU A 1 104 ? -16.612 -4.917 26.308 1.00 86.62 104 LEU A N 1
ATOM 796 C CA . LEU A 1 104 ? -18.075 -4.829 26.313 1.00 86.62 104 LEU A CA 1
ATOM 797 C C . LEU A 1 104 ? -18.559 -3.862 27.399 1.00 86.62 104 LEU A C 1
ATOM 799 O O . LEU A 1 104 ? -17.971 -3.780 28.473 1.00 86.62 104 LEU A O 1
ATOM 803 N N . ASP A 1 105 ? -19.656 -3.147 27.138 1.00 84.56 105 ASP A N 1
ATOM 804 C CA . ASP A 1 105 ? -20.322 -2.374 28.189 1.00 84.56 105 ASP A CA 1
ATOM 805 C C . ASP A 1 105 ? -20.977 -3.294 29.225 1.00 84.56 105 ASP A C 1
ATOM 807 O O . ASP A 1 105 ? -21.299 -4.442 28.928 1.00 84.56 105 ASP A O 1
ATOM 811 N N . ALA A 1 106 ? -21.206 -2.786 30.437 1.00 82.88 106 ALA A N 1
ATOM 812 C CA . ALA A 1 106 ? -21.690 -3.589 31.561 1.00 82.88 106 ALA A CA 1
ATOM 813 C C . ALA A 1 106 ? -23.008 -4.338 31.277 1.00 82.88 106 ALA A C 1
ATOM 815 O O . ALA A 1 106 ? -23.188 -5.461 31.748 1.00 82.88 106 ALA A O 1
ATOM 816 N N . ILE A 1 107 ? -23.919 -3.758 30.483 1.00 86.75 107 ILE A N 1
ATOM 817 C CA . ILE A 1 107 ? -25.206 -4.392 30.158 1.00 86.75 107 ILE A CA 1
ATOM 818 C C . ILE A 1 107 ? -24.969 -5.579 29.225 1.00 86.75 107 ILE A C 1
ATOM 820 O O . ILE A 1 107 ? -25.434 -6.684 29.504 1.00 86.75 107 ILE A O 1
ATOM 824 N N . VAL A 1 108 ? -24.222 -5.362 28.138 1.00 89.44 108 VAL A N 1
ATOM 825 C CA . VAL A 1 108 ? -23.889 -6.420 27.174 1.00 89.44 108 VAL A CA 1
ATOM 826 C C . VAL A 1 108 ? -23.007 -7.489 27.819 1.00 89.44 108 VAL A C 1
ATOM 828 O O . VAL A 1 108 ? -23.223 -8.676 27.589 1.00 89.44 108 VAL A O 1
ATOM 831 N N . ALA A 1 109 ? -22.049 -7.099 28.660 1.00 89.62 109 ALA A N 1
ATOM 832 C CA . ALA A 1 109 ? -21.191 -8.021 29.393 1.00 89.62 109 ALA A CA 1
ATOM 833 C C . ALA A 1 109 ? -22.010 -8.944 30.306 1.00 89.62 109 ALA A C 1
ATOM 835 O O . ALA A 1 109 ? -21.790 -10.155 30.296 1.00 89.62 109 ALA A O 1
ATOM 836 N N . ASN A 1 110 ? -22.990 -8.399 31.034 1.00 90.06 110 ASN A N 1
ATOM 837 C CA . ASN A 1 110 ? -23.891 -9.194 31.866 1.00 90.06 110 ASN A CA 1
ATOM 838 C C . ASN A 1 110 ? -24.801 -10.107 31.022 1.00 90.06 110 ASN A C 1
ATOM 840 O O . ASN A 1 110 ? -24.988 -11.272 31.362 1.00 90.06 110 ASN A O 1
ATOM 844 N N . GLU A 1 111 ? -25.322 -9.624 29.888 1.00 92.31 111 GLU A N 1
ATOM 845 C CA . GLU A 1 111 ? -26.115 -10.453 28.968 1.00 92.31 111 GLU A CA 1
ATOM 846 C C . GLU A 1 111 ? -25.300 -11.641 28.429 1.00 92.31 111 GLU A C 1
ATOM 848 O O . GLU A 1 111 ? -25.770 -12.779 28.478 1.00 92.31 111 GLU A O 1
ATOM 853 N N . VAL A 1 112 ? -24.061 -11.402 27.983 1.00 93.94 112 VAL A N 1
ATOM 854 C CA . VAL A 1 112 ? -23.138 -12.457 27.536 1.00 93.94 112 VAL A CA 1
ATOM 855 C C . VAL A 1 112 ? -22.795 -13.404 28.686 1.00 93.94 112 VAL A C 1
ATOM 857 O O . VAL A 1 112 ? -22.799 -14.618 28.493 1.00 93.94 112 VAL A O 1
ATOM 860 N N . PHE A 1 113 ? -22.547 -12.894 29.892 1.00 93.00 113 PHE A N 1
ATOM 861 C CA . PHE A 1 113 ? -22.257 -13.733 31.054 1.00 93.00 113 PHE A CA 1
ATOM 862 C C . PHE A 1 113 ? -23.407 -14.709 31.352 1.00 93.00 113 PHE A C 1
ATOM 864 O O . PHE A 1 113 ? -23.190 -15.919 31.447 1.00 93.00 113 PHE A O 1
ATOM 871 N N . GLN A 1 114 ? -24.642 -14.206 31.387 1.00 91.50 114 GLN A N 1
ATOM 872 C CA . GLN A 1 114 ? -25.833 -15.001 31.691 1.00 91.50 114 GLN A CA 1
ATOM 873 C C . GLN A 1 114 ? -26.231 -15.957 30.555 1.00 91.50 114 GLN A C 1
ATOM 875 O O . GLN A 1 114 ? -26.512 -17.131 30.796 1.00 91.50 114 GLN A O 1
ATOM 880 N N . LYS A 1 115 ? -26.265 -15.485 29.302 1.00 93.69 115 LYS A N 1
ATOM 881 C CA . LYS A 1 115 ? -26.729 -16.298 28.166 1.00 93.69 115 LYS A CA 1
ATOM 882 C C . LYS A 1 115 ? -25.647 -17.213 27.594 1.00 93.69 115 LYS A C 1
ATOM 884 O O . LYS A 1 115 ? -25.960 -18.335 27.194 1.00 93.69 115 LYS A O 1
ATOM 889 N N . CYS A 1 116 ? -24.394 -16.761 27.527 1.00 94.38 116 CYS A N 1
ATOM 890 C CA . CYS A 1 116 ? -23.297 -17.524 26.931 1.00 94.38 116 CYS A CA 1
ATOM 891 C C . CYS A 1 116 ? -22.631 -18.446 27.951 1.00 94.38 116 CYS A C 1
ATOM 893 O O . CYS A 1 116 ? -22.670 -19.661 27.775 1.00 94.38 116 CYS A O 1
ATOM 895 N N . PHE A 1 117 ? -22.029 -17.894 29.009 1.00 92.94 117 PHE A N 1
ATOM 896 C CA . PHE A 1 117 ? -21.233 -18.696 29.946 1.00 92.94 117 PHE A CA 1
ATOM 897 C C . PHE A 1 117 ? -22.114 -19.571 30.843 1.00 92.94 117 PHE A C 1
ATOM 899 O O . PHE A 1 117 ? -21.883 -20.773 30.917 1.00 92.94 117 PHE A O 1
ATOM 906 N N . LEU A 1 118 ? -23.167 -19.005 31.445 1.00 90.19 118 LEU A N 1
ATOM 907 C CA . LEU A 1 118 ? -24.081 -19.754 32.325 1.00 90.19 118 LEU A CA 1
ATOM 908 C C . LEU A 1 118 ? -25.208 -20.492 31.581 1.00 90.19 118 LEU A C 1
ATOM 910 O O . LEU A 1 118 ? -25.873 -21.356 32.154 1.00 90.19 118 LEU A O 1
ATOM 914 N N . GLY A 1 119 ? -25.438 -20.149 30.312 1.00 90.81 119 GLY A N 1
ATOM 915 C CA . GLY A 1 119 ? -26.474 -20.741 29.465 1.00 90.81 119 GLY A CA 1
ATOM 916 C C . GLY A 1 119 ? -25.899 -21.713 28.440 1.00 90.81 119 GLY A C 1
ATOM 917 O O . GLY A 1 119 ? -25.836 -22.919 28.670 1.00 90.81 119 GLY A O 1
ATOM 918 N N . LEU A 1 120 ? -25.471 -21.177 27.296 1.00 92.75 120 LEU A N 1
ATOM 919 C CA . LEU A 1 120 ? -25.001 -21.950 26.143 1.00 92.75 120 LEU A CA 1
ATOM 920 C C . LEU A 1 120 ? -23.859 -22.924 26.489 1.00 92.75 120 LEU A C 1
ATOM 922 O O . LEU A 1 120 ? -23.834 -24.041 25.973 1.00 92.75 120 LEU A O 1
ATOM 926 N N . LEU A 1 121 ? -22.922 -22.511 27.346 1.00 93.31 121 LEU A N 1
ATOM 927 C CA . LEU A 1 121 ? -21.728 -23.278 27.719 1.00 93.31 121 LEU A CA 1
ATOM 928 C C . LEU A 1 121 ? -21.843 -23.984 29.078 1.00 93.31 121 LEU A C 1
ATOM 930 O O . LEU A 1 121 ? -20.844 -24.514 29.554 1.00 93.31 121 LEU A O 1
ATOM 934 N N . LYS A 1 122 ? -23.041 -24.045 29.675 1.00 89.56 122 LYS A N 1
ATOM 935 C CA . LYS A 1 122 ? -23.274 -24.602 31.020 1.00 89.56 122 LYS A CA 1
ATOM 936 C C . LYS A 1 122 ? -22.658 -25.989 31.241 1.00 89.56 122 LYS A C 1
ATOM 938 O O . LYS A 1 122 ? -22.129 -26.266 32.312 1.00 89.56 122 LYS A O 1
ATOM 943 N N . ASP A 1 123 ? -22.719 -26.847 30.224 1.00 88.31 123 ASP A N 1
ATOM 944 C CA . ASP A 1 123 ? -22.250 -28.234 30.306 1.00 88.31 123 ASP A CA 1
ATOM 945 C C . ASP A 1 123 ? -20.832 -28.436 29.729 1.00 88.31 123 ASP A C 1
ATOM 947 O O . ASP A 1 123 ? -20.412 -29.568 29.473 1.00 88.31 123 ASP A O 1
ATOM 951 N N . LYS A 1 124 ? -20.092 -27.350 29.470 1.00 90.00 124 LYS A N 1
ATOM 952 C CA . LYS A 1 124 ? -18.738 -27.361 28.894 1.00 90.00 124 LYS A CA 1
ATOM 953 C C . LYS A 1 124 ? -17.697 -26.931 29.928 1.00 90.00 124 LYS A C 1
ATOM 955 O O . LYS A 1 124 ? -18.004 -26.202 30.865 1.00 90.00 124 LYS A O 1
ATOM 960 N N . THR A 1 125 ? -16.440 -27.330 29.730 1.00 90.94 125 THR A N 1
ATOM 961 C CA . THR A 1 125 ? -15.334 -26.835 30.561 1.00 90.94 125 THR A CA 1
ATOM 962 C C . THR A 1 125 ? -14.925 -25.450 30.077 1.00 90.94 125 THR A C 1
ATOM 964 O O . THR A 1 125 ? -14.488 -25.301 28.936 1.00 90.94 125 THR A O 1
ATOM 967 N N . VAL A 1 126 ? -15.044 -24.438 30.937 1.00 93.25 126 VAL A N 1
ATOM 968 C CA . VAL A 1 126 ? -14.718 -23.045 30.609 1.00 93.25 126 VAL A CA 1
ATOM 969 C C . VAL A 1 126 ? -13.618 -22.534 31.536 1.00 93.25 126 VAL A C 1
ATOM 971 O O . VAL A 1 126 ? -13.790 -22.487 32.749 1.00 93.25 126 VAL A O 1
ATOM 974 N N . ILE A 1 127 ? -12.491 -22.130 30.954 1.00 94.06 127 ILE A N 1
ATOM 975 C CA . ILE A 1 127 ? -11.395 -21.432 31.628 1.00 94.06 127 ILE A CA 1
ATOM 976 C C . ILE A 1 127 ? -11.479 -19.966 31.210 1.00 94.06 127 ILE A C 1
ATOM 978 O O . ILE A 1 127 ? -11.309 -19.644 30.034 1.00 94.06 127 ILE A O 1
ATOM 982 N N . LEU A 1 128 ? -11.759 -19.084 32.168 1.00 94.00 128 LEU A N 1
ATOM 983 C CA . LEU A 1 128 ? -11.972 -17.659 31.934 1.00 94.00 128 LEU A CA 1
ATOM 984 C C . LEU A 1 128 ? -10.915 -16.831 32.670 1.00 94.00 128 LEU A C 1
ATOM 986 O O . LEU A 1 128 ? -10.874 -16.827 33.897 1.00 94.00 128 LEU A O 1
ATOM 990 N N . VAL A 1 129 ? -10.108 -16.082 31.922 1.00 94.19 129 VAL A N 1
ATOM 991 C CA . VAL A 1 129 ? -9.228 -15.043 32.468 1.00 94.19 129 VAL A CA 1
ATOM 992 C C . VAL A 1 129 ? -10.017 -13.737 32.526 1.00 94.19 129 VAL A C 1
ATOM 994 O O . VAL A 1 129 ? -10.553 -13.284 31.514 1.00 94.19 129 VAL A O 1
ATOM 997 N N . THR A 1 130 ? -10.123 -13.128 33.706 1.00 91.31 130 THR A N 1
ATOM 998 C CA . THR A 1 130 ? -10.888 -11.892 33.911 1.00 91.31 130 THR A CA 1
ATOM 999 C C . THR A 1 130 ? -10.284 -11.047 35.029 1.00 91.31 130 THR A C 1
ATOM 1001 O O . THR A 1 130 ? -9.696 -11.573 35.967 1.00 91.31 130 THR A O 1
ATOM 1004 N N . HIS A 1 131 ? -10.454 -9.731 34.921 1.00 89.50 131 HIS A N 1
ATOM 1005 C CA . HIS A 1 131 ? -10.142 -8.754 35.967 1.00 89.50 131 HIS A CA 1
ATOM 1006 C C . HIS A 1 131 ? -11.411 -8.084 36.522 1.00 89.50 131 HIS A C 1
ATOM 1008 O O . HIS A 1 131 ? -11.314 -7.150 37.312 1.00 89.50 131 HIS A O 1
ATOM 1014 N N . ASN A 1 132 ? -12.601 -8.511 36.077 1.00 86.88 132 ASN A N 1
ATOM 1015 C CA . ASN A 1 132 ? -13.867 -7.931 36.512 1.00 86.88 132 ASN A CA 1
ATOM 1016 C C . ASN A 1 132 ? -14.273 -8.514 37.884 1.00 86.88 132 ASN A C 1
ATOM 1018 O O . ASN A 1 132 ? -14.556 -9.718 37.938 1.00 86.88 132 ASN A O 1
ATOM 1022 N N . PRO A 1 133 ? -14.338 -7.699 38.957 1.00 84.88 133 PRO A N 1
ATOM 1023 C CA . PRO A 1 133 ? -14.689 -8.168 40.296 1.00 84.88 133 PRO A CA 1
ATOM 1024 C C . PRO A 1 133 ? -16.086 -8.795 40.353 1.00 84.88 133 PRO A C 1
ATOM 1026 O O . PRO A 1 133 ? -16.233 -9.843 40.971 1.00 84.88 133 PRO A O 1
ATOM 1029 N N . ASP A 1 134 ? -17.068 -8.268 39.614 1.00 85.50 134 ASP A N 1
ATOM 1030 C CA . ASP A 1 134 ? -18.441 -8.802 39.594 1.00 85.50 134 ASP A CA 1
ATOM 1031 C C . ASP A 1 134 ? -18.488 -10.250 39.089 1.00 85.50 134 ASP A C 1
ATOM 1033 O O . ASP A 1 134 ? -19.311 -11.061 39.516 1.00 85.50 134 ASP A O 1
ATOM 1037 N N . VAL A 1 135 ? -17.593 -10.580 38.153 1.00 86.44 135 VAL A N 1
ATOM 1038 C CA . VAL A 1 135 ? -17.451 -11.945 37.646 1.00 86.44 135 VAL A CA 1
ATOM 1039 C C . VAL A 1 135 ? -16.730 -12.795 38.680 1.00 86.44 135 VAL A C 1
ATOM 1041 O O . VAL A 1 135 ? -17.226 -13.865 39.003 1.00 86.44 135 VAL A O 1
ATOM 1044 N N . ILE A 1 136 ? -15.598 -12.319 39.209 1.00 86.69 136 ILE A N 1
ATOM 1045 C CA . ILE A 1 136 ? -14.742 -13.049 40.162 1.00 86.69 136 ILE A CA 1
ATOM 1046 C C . ILE A 1 136 ? -15.503 -13.414 41.446 1.00 86.69 136 ILE A C 1
ATOM 1048 O O . ILE A 1 136 ? -15.359 -14.525 41.952 1.00 86.69 136 ILE A O 1
ATOM 1052 N N . GLU A 1 137 ? -16.325 -12.499 41.955 1.00 84.69 137 GLU A N 1
ATOM 1053 C CA . GLU A 1 137 ? -17.130 -12.679 43.168 1.00 84.69 137 GLU A CA 1
ATOM 1054 C C . GLU A 1 137 ? -18.455 -13.410 42.902 1.00 84.69 137 GLU A C 1
ATOM 1056 O O . GLU A 1 137 ? -19.185 -13.750 43.837 1.00 84.69 137 GLU A O 1
ATOM 1061 N N . SER A 1 138 ? -18.773 -13.690 41.633 1.00 85.50 138 SER A N 1
ATOM 1062 C CA . SER A 1 138 ? -20.022 -14.338 41.252 1.00 85.50 138 SER A CA 1
ATOM 1063 C C . SER A 1 138 ? -20.159 -15.721 41.903 1.00 85.50 138 SER A C 1
ATOM 1065 O O . SER A 1 138 ? -19.238 -16.542 41.829 1.00 85.50 138 SER A O 1
ATOM 1067 N N . PRO A 1 139 ? -21.340 -16.065 42.452 1.00 82.75 139 PRO A N 1
ATOM 1068 C CA . PRO A 1 139 ? -21.590 -17.398 42.998 1.00 82.75 139 PRO A CA 1
ATOM 1069 C C . PRO A 1 139 ? -21.605 -18.494 41.922 1.00 82.75 139 PRO A C 1
ATOM 1071 O O . PRO A 1 139 ? -21.649 -19.672 42.259 1.00 82.75 139 PRO A O 1
ATOM 1074 N N . ALA A 1 140 ? -21.591 -18.118 40.641 1.00 82.81 140 ALA A N 1
ATOM 1075 C CA . ALA A 1 140 ? -21.603 -19.045 39.518 1.00 82.81 140 ALA A CA 1
ATOM 1076 C C . ALA A 1 140 ? -20.209 -19.581 39.134 1.00 82.81 140 ALA A C 1
ATOM 1078 O O . ALA A 1 140 ? -20.112 -20.428 38.250 1.00 82.81 140 ALA A O 1
ATOM 1079 N N . ILE A 1 141 ? -19.135 -19.087 39.762 1.00 86.25 141 ILE A N 1
ATOM 1080 C CA . ILE A 1 141 ? -17.779 -19.601 39.554 1.00 86.25 141 ILE A CA 1
ATOM 1081 C C . ILE A 1 141 ? -17.545 -20.833 40.432 1.00 86.25 141 ILE A C 1
ATOM 1083 O O . ILE A 1 141 ? -17.597 -20.752 41.660 1.00 86.25 141 ILE A O 1
ATOM 1087 N N . ASP A 1 142 ? -17.198 -21.948 39.785 1.00 86.25 142 ASP A N 1
ATOM 1088 C CA . ASP A 1 142 ? -16.868 -23.209 40.458 1.00 86.25 142 ASP A CA 1
ATOM 1089 C C . ASP A 1 142 ? -15.492 -23.151 41.157 1.00 86.25 142 ASP A C 1
ATOM 1091 O O . ASP A 1 142 ? -15.354 -23.620 42.287 1.00 86.25 142 ASP A O 1
ATOM 1095 N N . ARG A 1 143 ? -14.473 -22.569 40.495 1.00 88.38 143 ARG A N 1
ATOM 1096 C CA . ARG A 1 143 ? -13.094 -22.405 41.001 1.00 88.38 143 ARG A CA 1
ATOM 1097 C C . ARG A 1 143 ? -12.452 -21.107 40.507 1.00 88.38 143 ARG A C 1
ATOM 1099 O O . ARG A 1 143 ? -12.623 -20.724 39.351 1.00 88.38 143 ARG A O 1
ATOM 1106 N N . SER A 1 144 ? -11.642 -20.486 41.355 1.00 89.81 144 SER A N 1
ATOM 1107 C CA . SER A 1 144 ? -10.837 -19.296 41.063 1.00 89.81 144 SER A CA 1
ATOM 1108 C C . SER A 1 144 ? -9.363 -19.538 41.390 1.00 89.81 144 SER A C 1
ATOM 1110 O O . SER A 1 144 ? -9.041 -20.250 42.341 1.00 89.81 144 SER A O 1
ATOM 1112 N N . PHE A 1 145 ? -8.476 -18.938 40.593 1.00 91.31 145 PHE A N 1
ATOM 1113 C CA . PHE A 1 145 ? -7.022 -19.010 40.737 1.00 91.31 145 PHE A CA 1
ATOM 1114 C C . PHE A 1 145 ? -6.441 -17.594 40.647 1.00 91.31 145 PHE A C 1
ATOM 1116 O O . PHE A 1 145 ? -6.667 -16.906 39.651 1.00 91.31 145 PHE A O 1
ATOM 1123 N N . LEU A 1 146 ? -5.694 -17.157 41.663 1.00 91.62 146 LEU A N 1
ATOM 1124 C CA . LEU A 1 146 ? -5.001 -15.868 41.679 1.00 91.62 146 LEU A CA 1
ATOM 1125 C C . LEU A 1 146 ? -3.519 -16.076 41.376 1.00 91.62 146 LEU A C 1
ATOM 1127 O O . LEU A 1 146 ? -2.815 -16.714 42.154 1.00 91.62 146 LEU A O 1
ATOM 1131 N N . ILE A 1 147 ? -3.037 -15.499 40.278 1.00 91.31 147 ILE A N 1
ATOM 1132 C CA . ILE A 1 147 ? -1.627 -15.559 39.882 1.00 91.31 147 ILE A CA 1
ATOM 1133 C C . ILE A 1 147 ? -0.992 -14.180 40.087 1.00 91.31 147 ILE A C 1
ATOM 1135 O O . ILE A 1 147 ? -1.538 -13.171 39.637 1.00 91.31 147 ILE A O 1
ATOM 1139 N N . ARG A 1 148 ? 0.174 -14.120 40.739 1.00 91.31 148 ARG A N 1
ATOM 1140 C CA . ARG A 1 148 ? 0.967 -12.893 40.918 1.00 91.31 148 ARG A CA 1
ATOM 1141 C C . ARG A 1 148 ? 2.441 -13.209 40.691 1.00 91.31 148 ARG A C 1
ATOM 1143 O O . ARG A 1 148 ? 2.938 -14.200 41.202 1.00 91.31 148 ARG A O 1
ATOM 1150 N N . ASN A 1 149 ? 3.138 -12.373 39.918 1.00 90.88 149 ASN A N 1
ATOM 1151 C CA . ASN A 1 149 ? 4.563 -12.546 39.591 1.00 90.88 149 ASN A CA 1
ATOM 1152 C C . ASN A 1 149 ? 4.926 -13.928 39.002 1.00 90.88 149 ASN A C 1
ATOM 1154 O O . ASN A 1 149 ? 6.039 -14.403 39.182 1.00 90.88 149 ASN A O 1
ATOM 1158 N N . GLY A 1 150 ? 3.994 -14.568 38.286 1.00 88.94 150 GLY A N 1
ATOM 1159 C CA . GLY A 1 150 ? 4.196 -15.901 37.705 1.00 88.94 150 GLY A CA 1
ATOM 1160 C C . GLY A 1 150 ? 3.931 -17.072 38.659 1.00 88.94 150 GLY A C 1
ATOM 1161 O O . GLY A 1 150 ? 4.044 -18.216 38.231 1.00 88.94 150 GLY A O 1
ATOM 1162 N N . GLU A 1 151 ? 3.525 -16.811 39.904 1.00 90.25 151 GLU A N 1
ATOM 1163 C CA . GLU A 1 151 ? 3.220 -17.830 40.914 1.00 90.25 151 GLU A CA 1
ATOM 1164 C C . GLU A 1 151 ? 1.722 -17.854 41.252 1.00 90.25 151 GLU A C 1
ATOM 1166 O O . GLU A 1 151 ? 1.057 -16.815 41.271 1.00 90.25 151 GLU A O 1
ATOM 1171 N N . LEU A 1 152 ? 1.177 -19.047 41.518 1.00 90.94 152 LEU A N 1
ATOM 1172 C CA . LEU A 1 152 ? -0.191 -19.220 42.012 1.00 90.94 152 LEU A CA 1
ATOM 1173 C C . LEU A 1 152 ? -0.230 -18.903 43.514 1.00 90.94 152 LEU A C 1
ATOM 1175 O O . LEU A 1 152 ? 0.388 -19.610 44.304 1.00 90.94 152 LEU A O 1
ATOM 1179 N N . ILE A 1 153 ? -0.963 -17.858 43.895 1.00 90.50 153 ILE A N 1
ATOM 1180 C CA . ILE A 1 153 ? -1.032 -17.347 45.271 1.00 90.50 153 ILE A CA 1
ATOM 1181 C C . ILE A 1 153 ? -2.246 -17.897 46.020 1.00 90.50 153 ILE A C 1
ATOM 1183 O O . ILE A 1 153 ? -2.122 -18.350 47.153 1.00 90.50 153 ILE A O 1
ATOM 1187 N N . GLU A 1 154 ? -3.421 -17.875 45.387 1.00 84.69 154 GLU A N 1
ATOM 1188 C CA . GLU A 1 154 ? -4.673 -18.344 45.991 1.00 84.69 154 GLU A CA 1
ATOM 1189 C C . GLU A 1 154 ? -5.439 -19.235 45.017 1.00 84.69 154 GLU A C 1
ATOM 1191 O O . GLU A 1 154 ? -5.459 -18.998 43.806 1.00 84.69 154 GLU A O 1
ATOM 1196 N N . SER A 1 155 ? -6.105 -20.254 45.558 1.00 86.50 155 SER A N 1
ATOM 1197 C CA . SER A 1 155 ? -7.025 -21.111 44.816 1.00 86.50 155 SER A CA 1
ATOM 1198 C C . SER A 1 155 ? -8.204 -21.503 45.695 1.00 86.50 155 SER A C 1
ATOM 1200 O O . SER A 1 155 ? -8.002 -21.885 46.849 1.00 86.50 155 SER A O 1
ATOM 1202 N N . THR A 1 156 ? -9.421 -21.440 45.163 1.00 81.56 156 THR A N 1
ATOM 1203 C CA . THR A 1 156 ? -10.629 -21.856 45.892 1.00 81.56 156 THR A CA 1
ATOM 1204 C C . THR A 1 156 ? -10.917 -23.352 45.730 1.00 81.56 156 THR A C 1
ATOM 1206 O O . THR A 1 156 ? -10.545 -23.970 44.731 1.00 81.56 156 THR A O 1
ATOM 1209 N N . THR A 1 157 ? -11.558 -23.948 46.740 1.00 71.50 157 THR A N 1
ATOM 1210 C CA . THR A 1 157 ? -12.030 -25.342 46.723 1.00 71.50 157 THR A CA 1
ATOM 1211 C C . THR A 1 157 ? -13.314 -25.494 45.907 1.00 71.50 157 THR A C 1
ATOM 1213 O O . THR A 1 157 ? -14.016 -24.515 45.657 1.00 71.50 157 THR A O 1
ATOM 1216 N N . ASP A 1 158 ? -13.635 -26.730 45.514 1.00 67.69 158 ASP A N 1
ATOM 1217 C CA . ASP A 1 158 ? -14.857 -27.047 44.768 1.00 67.69 158 ASP A CA 1
ATOM 1218 C C . ASP A 1 158 ? -16.118 -26.563 45.489 1.00 67.69 158 ASP A C 1
ATOM 1220 O O . ASP A 1 158 ? -16.472 -27.068 46.559 1.00 67.69 158 ASP A O 1
ATOM 1224 N N . LYS A 1 159 ? -16.828 -25.610 44.879 1.00 65.06 159 LYS A N 1
ATOM 1225 C CA . LYS A 1 159 ? -18.186 -25.251 45.293 1.00 65.06 159 LYS A CA 1
ATOM 1226 C C . LYS A 1 159 ? -19.203 -26.168 44.599 1.00 65.06 159 LYS A C 1
ATOM 1228 O O . LYS A 1 159 ? -19.018 -26.515 43.432 1.00 65.06 159 LYS A O 1
ATOM 1233 N N . PRO A 1 160 ? -20.296 -26.566 45.276 1.00 59.69 160 PRO A N 1
ATOM 1234 C CA . PRO A 1 160 ? -21.379 -27.287 44.619 1.00 59.69 160 PRO A CA 1
ATOM 1235 C C . PRO A 1 160 ? -22.005 -26.400 43.535 1.00 59.69 160 PRO A C 1
ATOM 1237 O O . PRO A 1 160 ? -22.356 -25.249 43.800 1.00 59.69 160 PRO A O 1
ATOM 1240 N N . ARG A 1 161 ? -22.159 -26.943 42.320 1.00 61.03 161 ARG A N 1
ATOM 1241 C CA . ARG A 1 161 ? -22.762 -26.227 41.186 1.00 61.03 161 ARG A CA 1
ATOM 1242 C C . ARG A 1 161 ? -24.149 -25.712 41.560 1.00 61.03 161 ARG A C 1
ATOM 1244 O O . ARG A 1 161 ? -25.055 -26.497 41.840 1.00 61.03 161 ARG A O 1
ATOM 1251 N N . ALA A 1 162 ? -24.342 -24.398 41.505 1.00 57.91 162 ALA A N 1
ATOM 1252 C CA . ALA A 1 162 ? -25.668 -23.815 41.632 1.00 57.91 162 ALA A CA 1
ATOM 1253 C C . ALA A 1 162 ? -26.515 -24.224 40.412 1.00 57.91 162 ALA A C 1
ATOM 1255 O O . ALA A 1 162 ? -26.218 -23.855 39.275 1.00 57.91 162 ALA A O 1
ATOM 1256 N N . HIS A 1 163 ? -27.574 -25.007 40.628 1.00 55.28 163 HIS A N 1
ATOM 1257 C CA . HIS A 1 163 ? -28.493 -25.418 39.566 1.00 55.28 163 HIS A CA 1
ATOM 1258 C C . HIS A 1 163 ? -29.428 -24.265 39.177 1.00 55.28 163 HIS A C 1
ATOM 1260 O O . HIS A 1 163 ? -30.594 -24.235 39.558 1.00 55.28 163 HIS A O 1
ATOM 1266 N N . THR A 1 164 ? -28.929 -23.308 38.399 1.00 62.69 164 THR A N 1
ATOM 1267 C CA . THR A 1 164 ? -29.766 -22.289 37.758 1.00 62.69 164 THR A CA 1
ATOM 1268 C C . THR A 1 164 ? -30.314 -22.801 36.424 1.00 62.69 164 THR A C 1
ATOM 1270 O O . THR A 1 164 ? -29.644 -23.523 35.671 1.00 62.69 164 THR A O 1
ATOM 1273 N N . THR A 1 165 ? -31.570 -22.472 36.126 1.00 70.31 165 THR A N 1
ATOM 1274 C CA . THR A 1 165 ? -32.208 -22.770 34.838 1.00 70.31 165 THR A CA 1
ATOM 1275 C C . THR A 1 165 ? -31.552 -21.902 33.755 1.00 70.31 165 THR A C 1
ATOM 1277 O O . THR A 1 165 ? -31.555 -20.679 33.893 1.00 70.31 165 THR A O 1
ATOM 1280 N N . PRO A 1 166 ? -30.956 -22.486 32.699 1.00 76.44 166 PRO A N 1
ATOM 1281 C CA . PRO A 1 166 ? -30.204 -21.711 31.716 1.00 76.44 166 PRO A CA 1
ATOM 1282 C C . PRO A 1 166 ? -31.145 -20.874 30.836 1.00 76.44 166 PRO A C 1
ATOM 1284 O O . PRO A 1 166 ? -32.172 -21.370 30.376 1.00 76.44 166 PRO A O 1
ATOM 1287 N N . LEU A 1 167 ? -30.775 -19.617 30.563 1.00 74.00 167 LEU A N 1
ATOM 1288 C CA . LEU A 1 167 ? -31.555 -18.706 29.704 1.00 74.00 167 LEU A CA 1
ATOM 1289 C C . LEU A 1 167 ? -31.544 -19.116 28.223 1.00 74.00 167 LEU A C 1
ATOM 1291 O O . LEU A 1 167 ? -32.474 -18.806 27.483 1.00 74.00 167 LEU A O 1
ATOM 1295 N N . VAL A 1 168 ? -30.485 -19.803 27.791 1.00 77.88 168 VAL A N 1
ATOM 1296 C CA . VAL A 1 168 ? -30.324 -20.350 26.440 1.00 77.88 168 VAL A CA 1
ATOM 1297 C C . VAL A 1 168 ? -30.062 -21.844 26.565 1.00 77.88 168 VAL A C 1
ATOM 1299 O O . VAL A 1 168 ? -29.295 -22.263 27.428 1.00 77.88 168 VAL A O 1
ATOM 1302 N N . SER A 1 169 ? -30.683 -22.658 25.704 1.00 78.19 169 SER A N 1
ATOM 1303 C CA . SER A 1 169 ? -30.484 -24.112 25.720 1.00 78.19 169 SER A CA 1
ATOM 1304 C C . SER A 1 169 ? -28.990 -24.459 25.576 1.00 78.19 169 SER A C 1
ATOM 1306 O O . SER A 1 169 ? -28.390 -24.003 24.592 1.00 78.19 169 SER A O 1
ATOM 1308 N N . PRO A 1 170 ? -28.409 -25.265 26.480 1.00 84.31 170 PRO A N 1
ATOM 1309 C CA . PRO A 1 170 ? -26.981 -25.557 26.471 1.00 84.31 170 PRO A CA 1
ATOM 1310 C C . PRO A 1 170 ? -26.562 -26.382 25.249 1.00 84.31 170 PRO A C 1
ATOM 1312 O O . PRO A 1 170 ? -27.361 -27.109 24.647 1.00 84.31 170 PRO A O 1
ATOM 1315 N N . LEU A 1 171 ? -25.290 -26.256 24.870 1.00 84.06 171 LEU A N 1
ATOM 1316 C CA . LEU A 1 171 ? -24.645 -27.167 23.927 1.00 84.06 171 LEU A CA 1
ATOM 1317 C C . LEU A 1 171 ? -24.513 -28.561 24.544 1.00 84.06 171 LEU A C 1
ATOM 1319 O O . LEU A 1 171 ? -24.481 -28.719 25.761 1.00 84.06 171 LEU A O 1
ATOM 1323 N N . ARG A 1 172 ? -24.393 -29.585 23.693 1.00 80.62 172 ARG A N 1
ATOM 1324 C CA . ARG A 1 172 ? -24.322 -30.983 24.131 1.00 80.62 172 ARG A CA 1
ATOM 1325 C C . ARG A 1 172 ? -23.173 -31.187 25.129 1.00 80.62 172 ARG A C 1
ATOM 1327 O O . ARG A 1 172 ? -22.007 -30.965 24.783 1.00 80.62 172 ARG A O 1
ATOM 1334 N N . ALA A 1 173 ? -23.518 -31.651 26.330 1.00 74.50 173 ALA A N 1
ATOM 1335 C CA . ALA A 1 173 ? -22.568 -32.100 27.339 1.00 74.50 173 ALA A CA 1
ATOM 1336 C C . ALA A 1 173 ? -21.675 -33.212 26.772 1.00 74.50 173 ALA A C 1
ATOM 1338 O O . ALA A 1 173 ? -22.145 -34.088 26.036 1.00 74.50 173 ALA A O 1
ATOM 1339 N N . ARG A 1 174 ? -20.386 -33.187 27.107 1.00 68.12 174 ARG A N 1
ATOM 1340 C CA . ARG A 1 174 ? -19.466 -34.269 26.746 1.00 68.12 174 ARG A CA 1
ATOM 1341 C C . ARG A 1 174 ? -19.358 -35.261 27.905 1.00 68.12 174 ARG A C 1
ATOM 1343 O O . ARG A 1 174 ? -19.289 -34.835 29.052 1.00 68.12 174 ARG A O 1
ATOM 1350 N N . ARG A 1 175 ? -19.292 -36.560 27.592 1.00 61.16 175 ARG A N 1
ATOM 1351 C CA . ARG A 1 175 ? -18.842 -37.592 28.542 1.00 61.16 175 ARG A CA 1
ATOM 1352 C C . ARG A 1 175 ? -17.363 -37.384 28.883 1.00 61.16 175 ARG A C 1
ATOM 1354 O O . ARG A 1 175 ? -16.584 -36.963 28.020 1.00 61.16 175 ARG A O 1
ATOM 1361 N N . GLY A 1 176 ? -17.002 -37.625 30.137 1.00 62.19 176 GLY A N 1
ATOM 1362 C CA . GLY A 1 176 ? -15.635 -37.546 30.631 1.00 62.19 176 GLY A CA 1
ATOM 1363 C C . GLY A 1 176 ? -14.719 -38.487 29.854 1.00 62.19 176 GLY A C 1
ATOM 1364 O O . GLY A 1 176 ? -15.123 -39.564 29.434 1.00 62.19 176 GLY A O 1
ATOM 1365 N N . TYR A 1 177 ? -13.464 -38.080 29.648 1.00 59.53 177 TYR A N 1
ATOM 1366 C CA . TYR A 1 177 ? -12.454 -38.921 28.985 1.00 59.53 177 TYR A CA 1
ATOM 1367 C C . TYR A 1 177 ? -12.222 -40.260 29.716 1.00 59.53 177 TYR A C 1
ATOM 1369 O O . TYR A 1 177 ? -11.780 -41.223 29.103 1.00 59.53 177 TYR A O 1
ATOM 1377 N N . TRP A 1 178 ? -12.530 -40.291 31.015 1.00 63.00 178 TRP A N 1
ATOM 1378 C CA . TRP A 1 178 ? -12.374 -41.429 31.919 1.00 63.00 178 TRP A CA 1
ATOM 1379 C C . TRP A 1 178 ? -13.696 -42.147 32.220 1.00 63.00 178 TRP A C 1
ATOM 1381 O O . TRP A 1 178 ? -13.702 -43.041 33.058 1.00 63.00 178 TRP A O 1
ATOM 1391 N N . ASP A 1 179 ? -14.807 -41.734 31.600 1.00 65.00 179 ASP A N 1
ATOM 1392 C CA . ASP A 1 179 ? -16.074 -42.448 31.753 1.00 65.00 179 ASP A CA 1
ATOM 1393 C C . ASP A 1 179 ? -15.962 -43.776 30.989 1.00 65.00 179 ASP A C 1
ATOM 1395 O O . ASP A 1 179 ? -15.604 -43.773 29.807 1.00 65.00 179 ASP A O 1
ATOM 1399 N N . ASP A 1 180 ? -16.256 -44.898 31.655 1.00 49.53 180 ASP A N 1
ATOM 1400 C CA . ASP A 1 180 ? -16.209 -46.229 31.047 1.00 49.53 180 ASP A CA 1
ATOM 1401 C C . ASP A 1 180 ? -17.086 -46.274 29.786 1.00 49.53 180 ASP A C 1
ATOM 1403 O O . ASP A 1 180 ? -18.259 -45.883 29.780 1.00 49.53 180 ASP A O 1
ATOM 1407 N N . VAL A 1 181 ? -16.485 -46.703 28.676 1.00 54.44 181 VAL A N 1
ATOM 1408 C CA . VAL A 1 181 ? -17.164 -46.803 27.386 1.00 54.44 181 VAL A CA 1
ATOM 1409 C C . VAL A 1 181 ? -17.696 -48.223 27.248 1.00 54.44 181 VAL A C 1
ATOM 1411 O O . VAL A 1 181 ? -16.920 -49.149 27.022 1.00 54.44 181 VAL A O 1
ATOM 1414 N N . ASP A 1 182 ? -19.015 -48.395 27.340 1.00 56.00 182 ASP A N 1
ATOM 1415 C CA . ASP A 1 182 ? -19.658 -49.660 26.970 1.00 56.00 182 ASP A CA 1
ATOM 1416 C C . ASP A 1 182 ? -19.283 -50.019 25.518 1.00 56.00 182 ASP A C 1
ATOM 1418 O O . ASP A 1 182 ? -19.231 -49.142 24.648 1.00 56.00 182 ASP A O 1
ATOM 1422 N N . GLU A 1 183 ? -19.041 -51.299 25.230 1.00 50.09 183 GLU A N 1
ATOM 1423 C CA . GLU A 1 183 ? -18.529 -51.803 23.940 1.00 50.09 183 GLU A CA 1
ATOM 1424 C C . GLU A 1 183 ? -19.389 -51.361 22.730 1.00 50.09 183 GLU A C 1
ATOM 1426 O O . GLU A 1 183 ? -18.874 -51.062 21.647 1.00 50.09 183 GLU A O 1
ATOM 1431 N N . GLU A 1 184 ? -20.698 -51.201 22.953 1.00 50.62 184 GLU A N 1
ATOM 1432 C CA . GLU A 1 184 ? -21.705 -50.706 22.001 1.00 50.62 184 GLU A CA 1
ATOM 1433 C C . GLU A 1 184 ? -21.578 -49.189 21.726 1.00 50.62 184 GLU A C 1
ATOM 1435 O O . GLU A 1 184 ? -21.797 -48.700 20.616 1.00 50.62 184 GLU A O 1
ATOM 1440 N N . THR A 1 185 ? -21.138 -48.418 22.725 1.00 52.41 185 THR A N 1
ATOM 1441 C CA . THR A 1 185 ? -20.839 -46.986 22.570 1.00 52.41 185 THR A CA 1
ATOM 1442 C C . THR A 1 185 ? -19.485 -46.785 21.895 1.00 52.41 185 THR A C 1
ATOM 1444 O O . THR A 1 185 ? -19.305 -45.822 21.143 1.00 52.41 185 THR A O 1
ATOM 1447 N N . TRP A 1 186 ? -18.532 -47.697 22.121 1.00 52.53 186 TRP A N 1
ATOM 1448 C CA . TRP A 1 186 ? -17.218 -47.612 21.491 1.00 52.53 186 TRP A CA 1
ATOM 1449 C C . TRP A 1 186 ? -17.300 -47.861 19.982 1.00 52.53 186 TRP A C 1
ATOM 1451 O O . TRP A 1 186 ? -16.691 -47.139 19.190 1.00 52.53 186 TRP A O 1
ATOM 1461 N N . THR A 1 187 ? -18.163 -48.797 19.583 1.00 46.16 187 THR A N 1
ATOM 1462 C CA . THR A 1 187 ? -18.535 -49.022 18.182 1.00 46.16 187 THR A CA 1
ATOM 1463 C C . THR A 1 187 ? -19.274 -47.827 17.581 1.00 46.16 187 THR A C 1
ATOM 1465 O O . THR A 1 187 ? -18.955 -47.458 16.459 1.00 46.16 187 THR A O 1
ATOM 1468 N N . LEU A 1 188 ? -20.172 -47.144 18.304 1.00 51.44 188 LEU A N 1
ATOM 1469 C CA . LEU A 1 188 ? -20.845 -45.923 17.817 1.00 51.44 188 LEU A CA 1
ATOM 1470 C C . LEU A 1 188 ? -19.911 -44.703 17.678 1.00 51.44 188 LEU A C 1
ATOM 1472 O O . LEU A 1 188 ? -20.088 -43.899 16.766 1.00 51.44 188 LEU A O 1
ATOM 1476 N N . LEU A 1 189 ? -18.911 -44.564 18.552 1.00 47.34 189 LEU A N 1
ATOM 1477 C CA . LEU A 1 189 ? -17.886 -43.511 18.487 1.00 47.34 189 LEU A CA 1
ATOM 1478 C C . LEU A 1 189 ? -16.846 -43.768 17.381 1.00 47.34 189 LEU A C 1
ATOM 1480 O O . LEU A 1 189 ? -16.355 -42.811 16.787 1.00 47.34 189 LEU A O 1
ATOM 1484 N N . GLN A 1 190 ? -16.540 -45.035 17.071 1.00 44.69 190 GLN A N 1
ATOM 1485 C CA . GLN A 1 190 ? -15.784 -45.423 15.868 1.00 44.69 190 GLN A CA 1
ATOM 1486 C C . GLN A 1 190 ? -16.637 -45.380 14.589 1.00 44.69 190 GLN A C 1
ATOM 1488 O O . GLN A 1 190 ? -16.091 -45.229 13.497 1.00 44.69 190 GLN A O 1
ATOM 1493 N N . ALA A 1 191 ? -17.963 -45.503 14.720 1.00 38.06 191 ALA A N 1
ATOM 1494 C CA . ALA A 1 191 ? -18.932 -45.447 13.630 1.00 38.06 191 ALA A CA 1
ATOM 1495 C C . ALA A 1 191 ? -19.492 -44.045 13.360 1.00 38.06 191 ALA A C 1
ATOM 1497 O O . ALA A 1 191 ? -20.341 -43.917 12.475 1.00 38.06 191 ALA A O 1
ATOM 1498 N N . GLU A 1 192 ? -18.994 -42.973 14.002 1.00 35.25 192 GLU A N 1
ATOM 1499 C CA . GLU A 1 192 ? -18.933 -41.723 13.245 1.00 35.25 192 GLU A CA 1
ATOM 1500 C C . GLU A 1 192 ? -18.072 -42.071 12.038 1.00 35.25 192 GLU A C 1
ATOM 1502 O O . GLU A 1 192 ? -16.883 -42.351 12.226 1.00 35.25 192 GLU A O 1
ATOM 1507 N N . PRO A 1 193 ? -18.635 -42.137 10.813 1.00 34.78 193 PRO A N 1
ATOM 1508 C CA . PRO A 1 193 ? -17.796 -42.400 9.673 1.00 34.78 193 PRO A CA 1
ATOM 1509 C C . PRO A 1 193 ? -16.728 -41.326 9.766 1.00 34.78 193 PRO A C 1
ATOM 1511 O O . PRO A 1 193 ? -17.058 -40.138 9.867 1.00 34.78 193 PRO A O 1
ATOM 1514 N N . LEU A 1 194 ? -15.455 -41.735 9.765 1.00 39.47 194 LEU A N 1
ATOM 1515 C CA . LEU A 1 194 ? -14.412 -40.908 9.190 1.00 39.47 194 LEU A CA 1
ATOM 1516 C C . LEU A 1 194 ? -15.070 -40.360 7.932 1.00 39.47 194 LEU A C 1
ATOM 1518 O O . LEU A 1 194 ? -15.234 -41.107 6.966 1.00 39.47 194 LEU A O 1
ATOM 1522 N N . ARG A 1 195 ? -15.571 -39.117 7.969 1.00 42.03 195 ARG A N 1
ATOM 1523 C CA . ARG A 1 195 ? -16.094 -38.439 6.793 1.00 42.03 195 ARG A CA 1
ATOM 1524 C C . ARG A 1 195 ? -14.845 -38.151 5.978 1.00 42.03 195 ARG A C 1
ATOM 1526 O O . ARG A 1 195 ? -14.321 -37.049 5.924 1.00 42.03 195 ARG A O 1
ATOM 1533 N N . THR A 1 196 ? -14.338 -39.220 5.381 1.00 38.78 196 THR A N 1
ATOM 1534 C CA . THR A 1 196 ? -13.347 -39.291 4.321 1.00 38.78 196 THR A CA 1
ATOM 1535 C C . THR A 1 196 ? -13.865 -38.520 3.110 1.00 38.78 196 THR A C 1
ATOM 1537 O O . THR A 1 196 ? -13.070 -38.046 2.310 1.00 38.78 196 THR A O 1
ATOM 1540 N N . ASN A 1 197 ? -15.177 -38.255 3.073 1.00 41.75 197 ASN A N 1
ATOM 1541 C CA . ASN A 1 197 ? -15.852 -37.351 2.153 1.00 41.75 197 ASN A CA 1
ATOM 1542 C C . ASN A 1 197 ? -16.087 -35.935 2.715 1.00 41.75 197 ASN A C 1
ATOM 1544 O O . ASN A 1 197 ? -17.035 -35.267 2.308 1.00 41.75 197 ASN A O 1
ATOM 1548 N N . ASP A 1 198 ? -15.226 -35.420 3.597 1.00 42.16 198 ASP A N 1
ATOM 1549 C CA . ASP A 1 198 ? -15.088 -33.967 3.769 1.00 42.16 198 ASP A CA 1
ATOM 1550 C C . ASP A 1 198 ? -14.343 -33.397 2.548 1.00 42.16 198 ASP A C 1
ATOM 1552 O O . ASP A 1 198 ? -13.187 -32.960 2.615 1.00 42.16 198 ASP A O 1
ATOM 1556 N N . LEU A 1 199 ? -15.010 -33.442 1.390 1.00 42.91 199 LEU A N 1
ATOM 1557 C CA . LEU A 1 199 ? -14.603 -32.734 0.186 1.00 42.91 199 LEU A CA 1
ATOM 1558 C C . LEU A 1 199 ? -14.675 -31.233 0.492 1.00 42.91 199 LEU A C 1
ATOM 1560 O O . LEU A 1 199 ? -15.677 -30.564 0.273 1.00 42.91 199 LEU A O 1
ATOM 1564 N N . LEU A 1 200 ? -13.573 -30.702 1.021 1.00 43.56 200 LEU A N 1
ATOM 1565 C CA . LEU A 1 200 ? -13.297 -29.276 1.241 1.00 43.56 200 LEU A CA 1
ATOM 1566 C C . LEU A 1 200 ? -13.057 -28.533 -0.093 1.00 43.56 200 LEU A C 1
ATOM 1568 O O . LEU A 1 200 ? -12.231 -27.626 -0.157 1.00 43.56 200 LEU A O 1
ATOM 1572 N N . ILE A 1 201 ? -13.721 -28.956 -1.170 1.00 40.53 201 ILE A N 1
ATOM 1573 C CA . ILE A 1 201 ? -13.570 -28.408 -2.516 1.00 40.53 201 ILE A CA 1
ATOM 1574 C C . ILE A 1 201 ? -14.846 -27.637 -2.855 1.00 40.53 201 ILE A C 1
ATOM 1576 O O . ILE A 1 201 ? -15.941 -28.193 -2.858 1.00 40.53 201 ILE A O 1
ATOM 1580 N N . THR A 1 202 ? -14.701 -26.357 -3.188 1.00 36.97 202 THR A N 1
ATOM 1581 C CA . THR A 1 202 ? -15.636 -25.680 -4.094 1.00 36.97 202 THR A CA 1
ATOM 1582 C C . THR A 1 202 ? -15.381 -26.240 -5.498 1.00 36.97 202 THR A C 1
ATOM 1584 O O . THR A 1 202 ? -14.228 -26.239 -5.928 1.00 36.97 202 THR A O 1
ATOM 1587 N N . PRO A 1 203 ? -16.385 -26.775 -6.215 1.00 33.94 203 PRO A N 1
ATOM 1588 C CA . PRO A 1 203 ? -16.144 -27.468 -7.479 1.00 33.94 203 PRO A CA 1
ATOM 1589 C C . PRO A 1 203 ? -15.493 -26.537 -8.514 1.00 33.94 203 PRO A C 1
ATOM 1591 O O . PRO A 1 203 ? -16.025 -25.466 -8.803 1.00 33.94 203 PRO A O 1
ATOM 1594 N N . SER A 1 204 ? -14.377 -26.974 -9.106 1.00 37.88 204 SER A N 1
ATOM 1595 C CA . SER A 1 204 ? -13.930 -26.528 -10.432 1.00 37.88 204 SER A CA 1
ATOM 1596 C C . SER A 1 204 ? -14.175 -27.664 -11.432 1.00 37.88 204 SER A C 1
ATOM 1598 O O . SER A 1 204 ? -14.228 -28.833 -11.054 1.00 37.88 204 SER A O 1
ATOM 1600 N N . ALA A 1 205 ? -14.355 -27.330 -12.711 1.00 35.28 205 ALA A N 1
ATOM 1601 C CA . ALA A 1 205 ? -14.774 -28.260 -13.763 1.00 35.28 205 ALA A CA 1
ATOM 1602 C C . ALA A 1 205 ? -13.746 -29.358 -14.130 1.00 35.28 205 ALA A C 1
ATOM 1604 O O . ALA A 1 205 ? -13.968 -30.091 -15.088 1.00 35.28 205 ALA A O 1
ATOM 1605 N N . SER A 1 206 ? -12.626 -29.477 -13.411 1.00 36.97 206 SER A N 1
ATOM 1606 C CA . SER A 1 206 ? -11.503 -30.347 -13.781 1.00 36.97 206 SER A CA 1
ATOM 1607 C C . SER A 1 206 ? -11.098 -31.373 -12.715 1.00 36.97 206 SER A C 1
ATOM 1609 O O . SER A 1 206 ? -9.993 -31.908 -12.789 1.00 36.97 206 SER A O 1
ATOM 1611 N N . THR A 1 207 ? -11.936 -31.673 -11.717 1.00 34.28 207 THR A N 1
ATOM 1612 C CA . THR A 1 207 ? -11.648 -32.762 -10.766 1.00 34.28 207 THR A CA 1
ATOM 1613 C C . THR A 1 207 ? -12.119 -34.125 -11.305 1.00 34.28 207 THR A C 1
ATOM 1615 O O . THR A 1 207 ? -13.256 -34.229 -11.758 1.00 34.28 207 THR A O 1
ATOM 1618 N N . PRO A 1 208 ? -11.313 -35.208 -11.224 1.00 33.59 208 PRO A N 1
ATOM 1619 C CA . PRO A 1 208 ? -11.643 -36.507 -11.829 1.00 33.59 208 PRO A CA 1
ATOM 1620 C C . PRO A 1 208 ? -12.645 -37.360 -11.024 1.00 33.59 208 PRO A C 1
ATOM 1622 O O . PRO A 1 208 ? -12.765 -38.557 -11.268 1.00 33.59 208 PRO A O 1
ATOM 1625 N N . TYR A 1 209 ? -13.353 -36.786 -10.049 1.00 36.44 209 TYR A N 1
ATOM 1626 C CA . TYR A 1 209 ? -14.297 -37.519 -9.201 1.00 36.44 209 TYR A CA 1
ATOM 1627 C C . TYR A 1 209 ? -15.727 -37.370 -9.728 1.00 36.44 209 TYR A C 1
ATOM 1629 O O . TYR A 1 209 ? -16.205 -36.256 -9.936 1.00 36.44 209 TYR A O 1
ATOM 1637 N N . THR A 1 210 ? -16.416 -38.498 -9.918 1.00 36.25 210 THR A N 1
ATOM 1638 C CA . THR A 1 210 ? -17.829 -38.560 -10.316 1.00 36.25 210 THR A CA 1
ATOM 1639 C C . THR A 1 210 ? -18.700 -37.746 -9.358 1.00 36.25 210 THR A C 1
ATOM 1641 O O . THR A 1 210 ? -18.791 -38.027 -8.165 1.00 36.25 210 THR A O 1
ATOM 1644 N N . PHE A 1 211 ? -19.310 -36.703 -9.912 1.00 45.12 211 PHE A N 1
ATOM 1645 C CA . PHE A 1 211 ? -20.121 -35.695 -9.242 1.00 45.12 211 PHE A CA 1
ATOM 1646 C C . PHE A 1 211 ? -21.520 -36.236 -8.902 1.00 45.12 211 PHE A C 1
ATOM 1648 O O . PHE A 1 211 ? -22.216 -36.738 -9.783 1.00 45.12 211 PHE A O 1
ATOM 1655 N N . GLN A 1 212 ? -21.954 -36.099 -7.644 1.00 40.59 212 GLN A N 1
ATOM 1656 C CA . GLN A 1 212 ? -23.312 -36.439 -7.203 1.00 40.59 212 GLN A CA 1
ATOM 1657 C C . GLN A 1 212 ? -23.909 -35.262 -6.419 1.00 40.59 212 GLN A C 1
ATOM 1659 O O . GLN A 1 212 ? -23.447 -34.908 -5.335 1.00 40.59 212 GLN A O 1
ATOM 1664 N N . GLU A 1 213 ? -24.938 -34.636 -6.988 1.00 35.81 213 GLU A N 1
ATOM 1665 C CA . GLU A 1 213 ? -25.530 -33.370 -6.525 1.00 35.81 213 GLU A CA 1
ATOM 1666 C C . GLU A 1 213 ? -26.146 -33.460 -5.112 1.00 35.81 213 GLU A C 1
ATOM 1668 O O . GLU A 1 213 ? -26.173 -32.480 -4.370 1.00 35.81 213 GLU A O 1
ATOM 1673 N N . ALA A 1 214 ? -26.540 -34.666 -4.692 1.00 40.62 214 ALA A N 1
ATOM 1674 C CA . ALA A 1 214 ? -27.082 -34.955 -3.364 1.00 40.62 214 ALA A CA 1
ATOM 1675 C C . ALA A 1 214 ? -26.045 -34.896 -2.216 1.00 40.62 214 ALA A C 1
ATOM 1677 O O . ALA A 1 214 ? -26.429 -34.972 -1.052 1.00 40.62 214 ALA A O 1
ATOM 1678 N N . ALA A 1 215 ? -24.744 -34.761 -2.512 1.00 38.72 215 ALA A N 1
ATOM 1679 C CA . ALA A 1 215 ? -23.662 -34.789 -1.518 1.00 38.72 215 ALA A CA 1
ATOM 1680 C C . ALA A 1 215 ? -23.204 -33.397 -1.019 1.00 38.72 215 ALA A C 1
ATOM 1682 O O . ALA A 1 215 ? -22.227 -33.294 -0.274 1.00 38.72 215 ALA A O 1
ATOM 1683 N N . MET A 1 216 ? -23.873 -32.306 -1.412 1.00 41.28 216 MET A N 1
ATOM 1684 C CA . MET A 1 216 ? -23.500 -30.952 -0.979 1.00 41.28 216 MET A CA 1
ATOM 1685 C C . MET A 1 216 ? -23.919 -30.672 0.477 1.00 41.28 216 MET A C 1
ATOM 1687 O O . MET A 1 216 ? -25.102 -30.604 0.787 1.00 41.28 216 MET A O 1
ATOM 1691 N N . ILE A 1 217 ? -22.941 -30.450 1.368 1.00 43.09 217 ILE A N 1
ATOM 1692 C CA . ILE A 1 217 ? -23.156 -30.098 2.794 1.00 43.09 217 ILE A CA 1
ATOM 1693 C C . ILE A 1 217 ? -22.968 -28.584 3.058 1.00 43.09 217 ILE A C 1
ATOM 1695 O O . ILE A 1 217 ? -23.228 -28.093 4.156 1.00 43.09 217 ILE A O 1
ATOM 1699 N N . PHE A 1 218 ? -22.555 -27.801 2.058 1.00 39.97 218 PHE A N 1
ATOM 1700 C CA . PHE A 1 218 ? -22.457 -26.344 2.182 1.00 39.97 218 PHE A CA 1
ATOM 1701 C C . PHE A 1 218 ? -23.713 -25.644 1.668 1.00 39.97 218 PHE A C 1
ATOM 1703 O O . PHE A 1 218 ? -24.281 -26.030 0.648 1.00 39.97 218 PHE A O 1
ATOM 1710 N N . THR A 1 219 ? -24.106 -24.569 2.358 1.00 33.94 219 THR A N 1
ATOM 1711 C CA . THR A 1 219 ? -25.081 -23.588 1.874 1.00 33.94 219 THR A CA 1
ATOM 1712 C C . THR A 1 219 ? -24.714 -23.221 0.434 1.00 33.94 219 THR A C 1
ATOM 1714 O O . THR A 1 219 ? -23.579 -22.791 0.209 1.00 33.94 219 THR A O 1
ATOM 1717 N N . PRO A 1 220 ? -25.603 -23.405 -0.557 1.00 30.28 220 PRO A N 1
ATOM 1718 C CA . PRO A 1 220 ? -25.230 -23.208 -1.945 1.00 30.28 220 PRO A CA 1
ATOM 1719 C C . PRO A 1 220 ? -24.798 -21.756 -2.145 1.00 30.28 220 PRO A C 1
ATOM 1721 O O . PRO A 1 220 ? -25.581 -20.825 -1.938 1.00 30.28 220 PRO A O 1
ATOM 1724 N N . ARG A 1 221 ? -23.555 -21.553 -2.597 1.00 35.09 221 ARG A N 1
ATOM 1725 C CA . ARG A 1 221 ? -23.211 -20.332 -3.322 1.00 35.09 221 ARG A CA 1
ATOM 1726 C C . ARG A 1 221 ? -23.999 -20.444 -4.622 1.00 35.09 221 ARG A C 1
ATOM 1728 O O . ARG A 1 221 ? -23.609 -21.183 -5.524 1.00 35.09 221 ARG A O 1
ATOM 1735 N N . ARG A 1 222 ? -25.183 -19.823 -4.667 1.00 29.34 222 ARG A N 1
ATOM 1736 C CA . ARG A 1 222 ? -25.966 -19.692 -5.901 1.00 29.34 222 ARG A CA 1
ATOM 1737 C C . ARG A 1 222 ? -24.978 -19.248 -6.975 1.00 29.34 222 ARG A C 1
ATOM 1739 O O . ARG A 1 222 ? -24.282 -18.261 -6.752 1.00 29.34 222 ARG A O 1
ATOM 1746 N N . LYS A 1 223 ? -24.868 -20.009 -8.072 1.00 29.84 223 LYS A N 1
ATOM 1747 C CA . LYS A 1 223 ? -24.070 -19.634 -9.243 1.00 29.84 223 LYS A CA 1
ATOM 1748 C C . LYS A 1 223 ? -24.524 -18.238 -9.660 1.00 29.84 223 LYS A C 1
ATOM 1750 O O . LYS A 1 223 ? -25.550 -18.095 -10.319 1.00 29.84 223 LYS A O 1
ATOM 1755 N N . THR A 1 224 ? -23.798 -17.214 -9.236 1.00 27.09 224 THR A N 1
ATOM 1756 C CA . THR A 1 224 ? -23.822 -15.930 -9.906 1.00 27.09 224 THR A CA 1
ATOM 1757 C C . THR A 1 224 ? -23.230 -16.221 -11.269 1.00 27.09 224 THR A C 1
ATOM 1759 O O . THR A 1 224 ? -22.056 -16.557 -11.416 1.00 27.09 224 THR A O 1
ATOM 1762 N N . SER A 1 225 ? -24.117 -16.217 -12.259 1.00 26.19 225 SER A N 1
ATOM 1763 C CA . SER A 1 225 ? -23.784 -16.015 -13.657 1.00 26.19 225 SER A CA 1
ATOM 1764 C C . SER A 1 225 ? -22.612 -15.047 -13.770 1.00 26.19 225 SER A C 1
ATOM 1766 O O . SER A 1 225 ? -22.569 -14.043 -13.061 1.00 26.19 225 SER A O 1
ATOM 1768 N N . SER A 1 226 ? -21.696 -15.385 -14.666 1.00 27.53 226 SER A N 1
ATOM 1769 C CA . SER A 1 226 ? -20.441 -14.740 -15.054 1.00 27.53 226 SER A CA 1
ATOM 1770 C C . SER A 1 226 ? -20.560 -13.293 -15.560 1.00 27.53 226 SER A C 1
ATOM 1772 O O . SER A 1 226 ? -19.861 -12.900 -16.486 1.00 27.53 226 SER A O 1
ATOM 1774 N N . ASN A 1 227 ? -21.414 -12.490 -14.938 1.00 24.36 227 ASN A N 1
ATOM 1775 C CA . ASN A 1 227 ? -21.464 -11.052 -15.074 1.00 24.36 227 ASN A CA 1
ATOM 1776 C C . ASN A 1 227 ? -20.966 -10.481 -13.751 1.00 24.36 227 ASN A C 1
ATOM 1778 O O . ASN A 1 227 ? -21.707 -10.391 -12.774 1.00 24.36 227 ASN A O 1
ATOM 1782 N N . ILE A 1 228 ? -19.690 -10.099 -13.732 1.00 29.67 228 ILE A N 1
ATOM 1783 C CA . ILE A 1 228 ? -19.201 -9.068 -12.820 1.00 29.67 228 ILE A CA 1
ATOM 1784 C C . ILE A 1 228 ? -19.942 -7.790 -13.229 1.00 29.67 228 ILE A C 1
ATOM 1786 O O . ILE A 1 228 ? -19.476 -7.014 -14.051 1.00 29.67 228 ILE A O 1
ATOM 1790 N N . VAL A 1 229 ? -21.155 -7.628 -12.718 1.00 26.98 229 VAL A N 1
ATOM 1791 C CA . VAL A 1 229 ? -21.879 -6.365 -12.691 1.00 26.98 229 VAL A CA 1
ATOM 1792 C C . VAL A 1 229 ? -22.162 -6.152 -11.222 1.00 26.98 229 VAL A C 1
ATOM 1794 O O . VAL A 1 229 ? -22.950 -6.895 -10.651 1.00 26.98 229 VAL A O 1
ATOM 1797 N N . ALA A 1 230 ? -21.404 -5.218 -10.648 1.00 29.67 230 ALA A N 1
ATOM 1798 C CA . ALA A 1 230 ? -21.576 -4.597 -9.343 1.00 29.67 230 ALA A CA 1
ATOM 1799 C C . ALA A 1 230 ? -22.162 -5.510 -8.253 1.00 29.67 230 ALA A C 1
ATOM 1801 O O . ALA A 1 230 ? -23.371 -5.736 -8.202 1.00 29.67 230 ALA A O 1
ATOM 1802 N N . ALA A 1 231 ? -21.323 -5.923 -7.294 1.00 31.28 231 ALA A N 1
ATOM 1803 C CA . ALA A 1 231 ? -21.832 -6.095 -5.937 1.00 31.28 231 ALA A CA 1
ATOM 1804 C C . ALA A 1 231 ? -22.680 -4.850 -5.645 1.00 31.28 231 ALA A C 1
ATOM 1806 O O . ALA A 1 231 ? -22.177 -3.727 -5.734 1.00 31.28 231 ALA A O 1
ATOM 1807 N N . THR A 1 232 ? -23.987 -5.025 -5.455 1.00 32.34 232 THR A N 1
ATOM 1808 C CA . THR A 1 232 ? -24.863 -3.915 -5.091 1.00 32.34 232 THR A CA 1
ATOM 1809 C C . THR A 1 232 ? -24.217 -3.234 -3.895 1.00 32.34 232 THR A C 1
ATOM 1811 O O . THR A 1 232 ? -23.868 -3.919 -2.936 1.00 32.34 232 THR A O 1
ATOM 1814 N N . ALA A 1 233 ? -24.034 -1.912 -3.960 1.00 42.47 233 ALA A N 1
ATOM 1815 C CA . ALA A 1 233 ? -23.282 -1.104 -2.991 1.00 42.47 233 ALA A CA 1
ATOM 1816 C C . ALA A 1 233 ? -23.698 -1.293 -1.510 1.00 42.47 233 ALA A C 1
ATOM 1818 O O . ALA A 1 233 ? -23.044 -0.777 -0.612 1.00 42.47 233 ALA A O 1
ATOM 1819 N N . GLN A 1 234 ? -24.778 -2.034 -1.254 1.00 41.81 234 GLN A N 1
ATOM 1820 C CA . GLN A 1 234 ? -25.290 -2.417 0.057 1.00 41.81 234 GLN A CA 1
ATOM 1821 C C . GLN A 1 234 ? -24.570 -3.609 0.719 1.00 41.81 234 GLN A C 1
ATOM 1823 O O . GLN A 1 234 ? -24.675 -3.736 1.932 1.00 41.81 234 GLN A O 1
ATOM 1828 N N . GLU A 1 235 ? -23.844 -4.479 0.000 1.00 39.91 235 GLU A N 1
ATOM 1829 C CA . GLU A 1 235 ? -23.246 -5.694 0.610 1.00 39.91 235 GLU A CA 1
ATOM 1830 C C . GLU A 1 235 ? -21.814 -5.508 1.149 1.00 39.91 235 GLU A C 1
ATOM 1832 O O . GLU A 1 235 ? -21.346 -6.295 1.978 1.00 39.91 235 GLU A O 1
ATOM 1837 N N . THR A 1 236 ? -21.125 -4.442 0.740 1.00 44.97 236 THR A N 1
ATOM 1838 C CA . THR A 1 236 ? -19.708 -4.214 1.045 1.00 44.97 236 THR A CA 1
ATOM 1839 C C . THR A 1 236 ? -19.506 -2.896 1.786 1.00 44.97 236 THR A C 1
ATOM 1841 O O . THR A 1 236 ? -19.770 -1.826 1.245 1.00 44.97 236 THR A O 1
ATOM 1844 N N . LEU A 1 237 ? -18.968 -2.952 3.009 1.00 48.34 237 LEU A N 1
ATOM 1845 C CA . LEU A 1 237 ? -18.537 -1.756 3.755 1.00 48.34 237 LEU A CA 1
ATOM 1846 C C . LEU A 1 237 ? -17.273 -1.112 3.155 1.00 48.34 237 LEU A C 1
ATOM 1848 O O . LEU A 1 237 ? -16.970 0.042 3.444 1.00 48.34 237 LEU A O 1
ATOM 1852 N N . ILE A 1 238 ? -16.533 -1.854 2.323 1.00 46.41 238 ILE A N 1
ATOM 1853 C CA . ILE A 1 238 ? -15.348 -1.367 1.618 1.00 46.41 238 ILE A CA 1
ATOM 1854 C C . ILE A 1 238 ? -15.764 -0.920 0.222 1.00 46.41 238 ILE A C 1
ATOM 1856 O O . ILE A 1 238 ? -16.224 -1.728 -0.582 1.00 46.41 238 ILE A O 1
ATOM 1860 N N . VAL A 1 239 ? -15.530 0.354 -0.090 1.00 45.31 239 VAL A N 1
ATOM 1861 C CA . VAL A 1 239 ? -15.608 0.843 -1.467 1.00 45.31 239 VAL A CA 1
ATOM 1862 C C . VAL A 1 239 ? -14.503 0.149 -2.268 1.00 45.31 239 VAL A C 1
ATOM 1864 O O . VAL A 1 239 ? -13.303 0.335 -2.002 1.00 45.31 239 VAL A O 1
ATOM 1867 N N . ALA A 1 240 ? -14.913 -0.700 -3.214 1.00 44.94 240 ALA A N 1
ATOM 1868 C CA . ALA A 1 240 ? -14.013 -1.269 -4.206 1.00 44.94 240 ALA A CA 1
ATOM 1869 C C . ALA A 1 240 ? -13.286 -0.113 -4.906 1.00 44.94 240 ALA A C 1
ATOM 1871 O O . ALA A 1 240 ? -13.920 0.866 -5.287 1.00 44.94 240 ALA A O 1
ATOM 1872 N N . GLU A 1 241 ? -11.958 -0.200 -5.003 1.00 48.94 241 GLU A N 1
ATOM 1873 C CA . GLU A 1 241 ? -11.117 0.836 -5.618 1.00 48.94 241 GLU A CA 1
ATOM 1874 C C . GLU A 1 241 ? -11.697 1.224 -6.987 1.00 48.94 241 GLU A C 1
ATOM 1876 O O . GLU A 1 241 ? -11.902 0.344 -7.830 1.00 48.94 241 GLU A O 1
ATOM 1881 N N . GLU A 1 242 ? -11.991 2.515 -7.191 1.00 41.72 242 GLU A N 1
ATOM 1882 C CA . GLU A 1 242 ? -12.367 3.028 -8.507 1.00 41.72 242 GLU A CA 1
ATOM 1883 C C . GLU A 1 242 ? -11.195 2.766 -9.450 1.00 41.72 242 GLU A C 1
ATOM 1885 O O . GLU A 1 242 ? -10.061 3.193 -9.234 1.00 41.72 242 GLU A O 1
ATOM 1890 N N . ARG A 1 243 ? -11.452 1.936 -10.457 1.00 44.19 243 ARG A N 1
ATOM 1891 C CA . ARG A 1 243 ? -10.441 1.504 -11.413 1.00 44.19 243 ARG A CA 1
ATOM 1892 C C . ARG A 1 243 ? -10.435 2.505 -12.553 1.00 44.19 243 ARG A C 1
ATOM 1894 O O . ARG A 1 243 ? -11.391 2.539 -13.321 1.00 44.19 243 ARG A O 1
ATOM 1901 N N . ALA A 1 244 ? -9.339 3.235 -12.729 1.00 43.38 244 ALA A N 1
ATOM 1902 C CA . ALA A 1 244 ? -9.081 3.886 -14.005 1.00 43.38 244 ALA A CA 1
ATOM 1903 C C . ALA A 1 244 ? -8.941 2.793 -15.086 1.00 43.38 244 ALA A C 1
ATOM 1905 O O . ALA A 1 244 ? -7.990 2.006 -15.091 1.00 43.38 244 ALA A O 1
ATOM 1906 N N . GLU A 1 245 ? -9.938 2.670 -15.962 1.00 45.09 245 GLU A N 1
ATOM 1907 C CA . GLU A 1 245 ? -9.864 1.827 -17.154 1.00 45.09 245 GLU A CA 1
ATOM 1908 C C . GLU A 1 245 ? -9.192 2.611 -18.285 1.00 45.09 245 GLU A C 1
ATOM 1910 O O . GLU A 1 245 ? -9.641 3.693 -18.659 1.00 45.09 245 GLU A O 1
ATOM 1915 N N . GLY A 1 246 ? -8.120 2.061 -18.863 1.00 55.38 246 GLY A N 1
ATOM 1916 C CA . GLY A 1 246 ? -7.482 2.625 -20.053 1.00 55.38 246 GLY A CA 1
ATOM 1917 C C . GLY A 1 246 ? -6.027 3.050 -19.855 1.00 55.38 246 GLY A C 1
ATOM 1918 O O . GLY A 1 246 ? -5.286 2.462 -19.075 1.00 55.38 246 GLY A O 1
ATOM 1919 N N . ARG A 1 247 ? -5.580 4.015 -20.668 1.00 59.94 247 ARG A N 1
ATOM 1920 C CA . ARG A 1 247 ? -4.223 4.584 -20.592 1.00 59.94 247 ARG A CA 1
ATOM 1921 C C . ARG A 1 247 ? -4.144 5.571 -19.428 1.00 59.94 247 ARG A C 1
ATOM 1923 O O . ARG A 1 247 ? -5.103 6.309 -19.222 1.00 59.94 247 ARG A O 1
ATOM 1930 N N . VAL A 1 248 ? -2.982 5.640 -18.773 1.00 66.44 248 VAL A N 1
ATOM 1931 C CA . VAL A 1 248 ? -2.676 6.647 -17.740 1.00 66.44 248 VAL A CA 1
ATOM 1932 C C . VAL A 1 248 ? -3.058 8.036 -18.244 1.00 66.44 248 VAL A C 1
ATOM 1934 O O . VAL A 1 248 ? -2.727 8.409 -19.380 1.00 66.44 248 VAL A O 1
ATOM 1937 N N . SER A 1 249 ? -3.780 8.794 -17.419 1.00 70.69 249 SER A N 1
ATOM 1938 C CA . SER A 1 249 ? -4.266 10.105 -17.832 1.00 70.69 249 SER A CA 1
ATOM 1939 C C . SER A 1 249 ? -3.098 11.046 -18.167 1.00 70.69 249 SER A C 1
ATOM 1941 O O . SER A 1 249 ? -2.056 11.079 -17.507 1.00 70.69 249 SER A O 1
ATOM 1943 N N . LYS A 1 250 ? -3.261 11.865 -19.214 1.00 77.12 250 LYS A N 1
ATOM 1944 C CA . LYS A 1 250 ? -2.239 12.858 -19.602 1.00 77.12 250 LYS A CA 1
ATOM 1945 C C . LYS A 1 250 ? -1.956 13.864 -18.480 1.00 77.12 250 LYS A C 1
ATOM 1947 O O . LYS A 1 250 ? -0.854 14.398 -18.412 1.00 77.12 250 LYS A O 1
ATOM 1952 N N . GLN A 1 251 ? -2.945 14.108 -17.619 1.00 78.12 251 GLN A N 1
ATOM 1953 C CA . GLN A 1 251 ? -2.832 14.993 -16.461 1.00 78.12 251 GLN A CA 1
ATOM 1954 C C . GLN A 1 251 ? -1.841 14.445 -15.433 1.00 78.12 251 GLN A C 1
ATOM 1956 O O . GLN A 1 251 ? -0.991 15.193 -14.966 1.00 78.12 251 GLN A O 1
ATOM 1961 N N . VAL A 1 252 ? -1.866 13.138 -15.163 1.00 76.62 252 VAL A N 1
ATOM 1962 C CA . VAL A 1 252 ? -0.919 12.490 -14.245 1.00 76.62 252 VAL A CA 1
ATOM 1963 C C . VAL A 1 252 ? 0.505 12.543 -14.782 1.00 76.62 252 VAL A C 1
ATOM 1965 O O . VAL A 1 252 ? 1.430 12.876 -14.046 1.00 76.62 252 VAL A O 1
ATOM 1968 N N . VAL A 1 253 ? 0.698 12.267 -16.075 1.00 81.06 253 VAL A N 1
ATOM 1969 C CA . VAL A 1 253 ? 2.032 12.356 -16.693 1.00 81.06 253 VAL A CA 1
ATOM 1970 C C . VAL A 1 253 ? 2.559 13.791 -16.630 1.00 81.06 253 VAL A C 1
ATOM 1972 O O . VAL A 1 253 ? 3.728 14.004 -16.311 1.00 81.06 253 VAL A O 1
ATOM 1975 N N . ALA A 1 254 ? 1.699 14.785 -16.875 1.00 83.38 254 ALA A N 1
ATOM 1976 C CA . ALA A 1 254 ? 2.058 16.193 -16.741 1.00 83.38 254 ALA A CA 1
ATOM 1977 C C . ALA A 1 254 ? 2.390 16.572 -15.286 1.00 83.38 254 ALA A C 1
ATOM 1979 O O . ALA A 1 254 ? 3.381 17.264 -15.053 1.00 83.38 254 ALA A O 1
ATOM 1980 N N . ALA A 1 255 ? 1.621 16.080 -14.311 1.00 82.62 255 ALA A N 1
ATOM 1981 C CA . ALA A 1 255 ? 1.875 16.292 -12.890 1.00 82.62 255 ALA A CA 1
ATOM 1982 C C . ALA A 1 255 ? 3.212 15.666 -12.458 1.00 82.62 255 ALA A C 1
ATOM 1984 O O . ALA A 1 255 ? 4.027 16.340 -11.828 1.00 82.62 255 ALA A O 1
ATOM 1985 N N . TYR A 1 256 ? 3.498 14.429 -12.875 1.00 86.81 256 TYR A N 1
ATOM 1986 C CA . TYR A 1 256 ? 4.780 13.769 -12.618 1.00 86.81 256 TYR A CA 1
ATOM 1987 C C . TYR A 1 256 ? 5.951 14.544 -13.237 1.00 86.81 256 TYR A C 1
ATOM 1989 O O . TYR A 1 256 ? 6.914 14.869 -12.545 1.00 86.81 256 TYR A O 1
ATOM 1997 N N . LEU A 1 257 ? 5.846 14.929 -14.515 1.00 88.00 257 LEU A N 1
ATOM 1998 C CA . LEU A 1 257 ? 6.862 15.747 -15.187 1.00 88.00 257 LEU A CA 1
ATOM 1999 C C . LEU A 1 257 ? 7.085 17.082 -14.470 1.00 88.00 257 LEU A C 1
ATOM 2001 O O . LEU A 1 257 ? 8.226 17.519 -14.330 1.00 88.00 257 LEU A O 1
ATOM 2005 N N . SER A 1 258 ? 6.018 17.719 -13.983 1.00 88.62 258 SER A N 1
ATOM 2006 C CA . SER A 1 258 ? 6.127 18.955 -13.207 1.00 88.62 258 SER A CA 1
ATOM 2007 C C . SER A 1 258 ? 6.865 18.738 -11.880 1.00 88.62 258 SER A C 1
ATOM 2009 O O . SER A 1 258 ? 7.750 19.527 -11.549 1.00 88.62 258 SER A O 1
ATOM 2011 N N . ALA A 1 259 ? 6.602 17.627 -11.182 1.00 88.44 259 ALA A N 1
ATOM 2012 C CA . ALA A 1 259 ? 7.259 17.276 -9.924 1.00 88.44 259 ALA A CA 1
ATOM 2013 C C . ALA A 1 259 ? 8.763 16.999 -10.106 1.00 88.44 259 ALA A C 1
ATOM 2015 O O . ALA A 1 259 ? 9.576 17.404 -9.277 1.00 88.44 259 ALA A O 1
ATOM 2016 N N . VAL A 1 260 ? 9.144 16.364 -11.217 1.00 90.12 260 VAL A N 1
ATOM 2017 C CA . VAL A 1 260 ? 10.542 16.051 -11.572 1.00 90.12 260 VAL A CA 1
ATOM 2018 C C . VAL A 1 260 ? 11.374 17.315 -11.860 1.00 90.12 260 VAL A C 1
ATOM 2020 O O . VAL A 1 260 ? 12.598 17.289 -11.748 1.00 90.12 260 VAL A O 1
ATOM 2023 N N . GLY A 1 261 ? 10.739 18.451 -12.171 1.00 87.75 261 GLY A N 1
ATOM 2024 C CA . GLY A 1 261 ? 11.415 19.712 -12.516 1.00 87.75 261 GLY A CA 1
ATOM 2025 C C . GLY A 1 261 ? 11.002 20.295 -13.871 1.00 87.75 261 GLY A C 1
ATOM 2026 O O . GLY A 1 261 ? 11.647 21.216 -14.375 1.00 87.75 261 GLY A O 1
ATOM 2027 N N . GLY A 1 262 ? 9.935 19.764 -14.470 1.00 91.69 262 GLY A N 1
ATOM 2028 C CA . GLY A 1 262 ? 9.326 20.267 -15.695 1.00 91.69 262 GLY A CA 1
ATOM 2029 C C . GLY A 1 262 ? 10.181 20.057 -16.946 1.00 91.69 262 GLY A C 1
ATOM 2030 O O . GLY A 1 262 ? 11.032 19.169 -17.029 1.00 91.69 262 GLY A O 1
ATOM 2031 N N . TRP A 1 263 ? 9.951 20.907 -17.947 1.00 90.56 263 TRP A N 1
ATOM 2032 C CA . TRP A 1 263 ? 10.612 20.816 -19.253 1.00 90.56 263 TRP A CA 1
ATOM 2033 C C . TRP A 1 263 ? 12.127 21.015 -19.196 1.00 90.56 263 TRP A C 1
ATOM 2035 O O . TRP A 1 263 ? 12.844 20.425 -20.001 1.00 90.56 263 TRP A O 1
ATOM 2045 N N . PHE A 1 264 ? 12.625 21.793 -18.233 1.00 92.88 264 PHE A N 1
ATOM 2046 C CA . PHE A 1 264 ? 14.061 21.994 -18.063 1.00 92.88 264 PHE A CA 1
ATOM 2047 C C . PHE A 1 264 ? 14.772 20.693 -17.666 1.00 92.88 264 PHE A C 1
ATOM 2049 O O . PHE A 1 264 ? 15.765 20.324 -18.288 1.00 92.88 264 PHE A O 1
ATOM 2056 N N . ALA A 1 265 ? 14.227 19.946 -16.699 1.00 93.06 265 ALA A N 1
ATOM 2057 C CA . ALA A 1 265 ? 14.778 18.651 -16.300 1.00 93.06 265 ALA A CA 1
ATOM 2058 C C . ALA A 1 265 ? 14.787 17.652 -17.472 1.00 93.06 265 ALA A C 1
ATOM 2060 O O . ALA A 1 265 ? 15.792 16.984 -17.719 1.00 93.06 265 ALA A O 1
ATOM 2061 N N . MET A 1 266 ? 13.697 17.609 -18.249 1.00 91.56 266 MET A N 1
ATOM 2062 C CA . MET A 1 266 ? 13.605 16.796 -19.467 1.00 91.56 266 MET A CA 1
ATOM 2063 C C . MET A 1 266 ? 14.654 17.168 -20.512 1.00 91.56 266 MET A C 1
ATOM 2065 O O . MET A 1 266 ? 15.282 16.281 -21.087 1.00 91.56 266 MET A O 1
ATOM 2069 N N . PHE A 1 267 ? 14.876 18.463 -20.736 1.00 93.94 267 PHE A N 1
ATOM 2070 C CA . PHE A 1 267 ? 15.907 18.936 -21.652 1.00 93.94 267 PHE A CA 1
ATOM 2071 C C . PHE A 1 267 ? 17.306 18.496 -21.207 1.00 93.94 267 PHE A C 1
ATOM 2073 O O . PHE A 1 267 ? 18.062 17.980 -22.023 1.00 93.94 267 PHE A O 1
ATOM 2080 N N . VAL A 1 268 ? 17.637 18.629 -19.919 1.00 95.25 268 VAL A N 1
ATOM 2081 C CA . VAL A 1 268 ? 18.944 18.209 -19.384 1.00 95.25 268 VAL A CA 1
ATOM 2082 C C . VAL A 1 268 ? 19.144 16.695 -19.531 1.00 95.25 268 VAL A C 1
ATOM 2084 O O . VAL A 1 268 ? 20.207 16.261 -19.973 1.00 95.25 268 VAL A O 1
ATOM 2087 N N . MET A 1 269 ? 18.125 15.884 -19.221 1.00 93.88 269 MET A N 1
ATOM 2088 C CA . MET A 1 269 ? 18.177 14.426 -19.412 1.00 93.88 269 MET A CA 1
ATOM 2089 C C . MET A 1 269 ? 18.369 14.045 -20.887 1.00 93.88 269 MET A C 1
ATOM 2091 O O . MET A 1 269 ? 19.193 13.185 -21.209 1.00 93.88 269 MET A O 1
ATOM 2095 N N . LEU A 1 270 ? 17.644 14.702 -21.795 1.00 94.06 270 LEU A N 1
ATOM 2096 C CA . LEU A 1 270 ? 17.740 14.447 -23.230 1.00 94.06 270 LEU A CA 1
ATOM 2097 C C . LEU A 1 270 ? 19.085 14.908 -23.804 1.00 94.06 270 LEU A C 1
ATOM 2099 O O . LEU A 1 270 ? 19.673 14.191 -24.606 1.00 94.06 270 LEU A O 1
ATOM 2103 N N . PHE A 1 271 ? 19.606 16.051 -23.354 1.00 95.38 271 PHE A N 1
ATOM 2104 C CA . PHE A 1 271 ? 20.923 16.552 -23.741 1.00 95.38 271 PHE A CA 1
ATOM 2105 C C . PHE A 1 271 ? 22.019 15.534 -23.425 1.00 95.38 271 PHE A C 1
ATOM 2107 O O . PHE A 1 271 ? 22.764 15.149 -24.322 1.00 95.38 271 PHE A O 1
ATOM 2114 N N . TRP A 1 272 ? 22.079 15.041 -22.182 1.00 95.44 272 TRP A N 1
ATOM 2115 C CA . TRP A 1 272 ? 23.068 14.029 -21.802 1.00 95.44 272 TRP A CA 1
ATOM 2116 C C . TRP A 1 272 ? 22.878 12.724 -22.573 1.00 95.44 272 TRP A C 1
ATOM 2118 O O . TRP A 1 272 ? 23.858 12.128 -23.000 1.00 95.44 272 TRP A O 1
ATOM 2128 N N . THR A 1 273 ? 21.633 12.316 -22.829 1.00 95.19 273 THR A N 1
ATOM 2129 C CA . THR A 1 273 ? 21.329 11.127 -23.641 1.00 95.19 273 THR A CA 1
ATOM 2130 C C . THR A 1 273 ? 21.871 11.257 -25.068 1.00 95.19 273 THR A C 1
ATOM 2132 O O . THR A 1 273 ? 22.567 10.367 -25.554 1.00 95.19 273 THR A O 1
ATOM 2135 N N . VAL A 1 274 ? 21.591 12.379 -25.735 1.00 94.56 274 VAL A N 1
ATOM 2136 C CA . VAL A 1 274 ? 22.049 12.639 -27.107 1.00 94.56 274 VAL A CA 1
ATOM 2137 C C . VAL A 1 274 ? 23.566 12.824 -27.157 1.00 94.56 274 VAL A C 1
ATOM 2139 O O . VAL A 1 274 ? 24.200 12.347 -28.094 1.00 94.56 274 VAL A O 1
ATOM 2142 N N . ALA A 1 275 ? 24.166 13.466 -26.152 1.00 94.94 275 ALA A N 1
ATOM 2143 C CA . ALA A 1 275 ? 25.613 13.639 -26.068 1.00 94.94 275 ALA A CA 1
ATOM 2144 C C . ALA A 1 275 ? 26.343 12.294 -25.919 1.00 94.94 275 ALA A C 1
ATOM 2146 O O . ALA A 1 275 ? 27.278 12.029 -26.675 1.00 94.94 275 ALA A O 1
ATOM 2147 N N . THR A 1 276 ? 25.887 11.425 -25.006 1.00 95.00 276 THR A N 1
ATOM 2148 C CA . THR A 1 276 ? 26.424 10.062 -24.847 1.00 95.00 276 THR A CA 1
ATOM 2149 C C . THR A 1 276 ? 26.344 9.288 -26.161 1.00 95.00 276 THR A C 1
ATOM 2151 O O . THR A 1 276 ? 27.313 8.645 -26.564 1.00 95.00 276 THR A O 1
ATOM 2154 N N . GLU A 1 277 ? 25.209 9.377 -26.856 1.00 94.06 277 GLU A N 1
ATOM 2155 C CA . GLU A 1 277 ? 25.017 8.671 -28.121 1.00 94.06 277 GLU A CA 1
ATOM 2156 C C . GLU A 1 277 ? 25.886 9.242 -29.249 1.00 94.06 277 GLU A C 1
ATOM 2158 O O . GLU A 1 277 ? 26.476 8.487 -30.018 1.00 94.06 277 GLU A O 1
ATOM 2163 N N . GLY A 1 278 ? 26.048 10.565 -29.318 1.00 93.38 278 GLY A N 1
ATOM 2164 C CA . GLY A 1 278 ? 26.932 11.212 -30.286 1.00 93.38 278 GLY A CA 1
ATOM 2165 C C . GLY A 1 278 ? 28.395 10.790 -30.125 1.00 93.38 278 GLY A C 1
ATOM 2166 O O . GLY A 1 278 ? 29.069 10.528 -31.119 1.00 93.38 278 GLY A O 1
ATOM 2167 N N . ILE A 1 279 ? 28.876 10.659 -28.885 1.00 94.69 279 ILE A N 1
ATOM 2168 C CA . ILE A 1 279 ? 30.233 10.169 -28.590 1.00 94.69 279 ILE A CA 1
ATOM 2169 C C . ILE A 1 279 ? 30.381 8.701 -29.002 1.00 94.69 279 ILE A C 1
ATOM 2171 O O . ILE A 1 279 ? 31.390 8.340 -29.607 1.00 94.69 279 ILE A O 1
ATOM 2175 N N . ARG A 1 280 ? 29.370 7.870 -28.719 1.00 93.00 280 ARG A N 1
ATOM 2176 C CA . ARG A 1 280 ? 29.354 6.447 -29.084 1.00 93.00 280 ARG A CA 1
ATOM 2177 C C . ARG A 1 280 ? 29.426 6.258 -30.601 1.00 93.00 280 ARG A C 1
ATOM 2179 O O . ARG A 1 280 ? 30.327 5.578 -31.086 1.00 93.00 280 ARG A O 1
ATOM 2186 N N . VAL A 1 281 ? 28.546 6.927 -31.351 1.00 92.19 281 VAL A N 1
ATOM 2187 C CA . VAL A 1 281 ? 28.564 6.908 -32.825 1.00 92.19 281 VAL A CA 1
ATOM 2188 C C . VAL A 1 281 ? 29.867 7.504 -33.364 1.00 92.19 281 VAL A C 1
ATOM 2190 O O . VAL A 1 281 ? 30.421 6.993 -34.334 1.00 92.19 281 VAL A O 1
ATOM 2193 N N . GLY A 1 282 ? 30.401 8.549 -32.726 1.00 92.94 282 GLY A N 1
ATOM 2194 C CA . GLY A 1 282 ? 31.707 9.121 -33.060 1.00 92.94 282 GLY A CA 1
ATOM 2195 C C . GLY A 1 282 ? 32.851 8.112 -32.930 1.00 92.94 282 GLY A C 1
ATOM 2196 O O . GLY A 1 282 ? 33.679 8.015 -33.834 1.00 92.94 282 GLY A O 1
ATOM 2197 N N . GLY A 1 283 ? 32.862 7.312 -31.860 1.00 93.81 283 GLY A N 1
ATOM 2198 C CA . GLY A 1 283 ? 33.820 6.222 -31.663 1.00 93.81 283 GLY A CA 1
ATOM 2199 C C . GLY A 1 283 ? 33.699 5.125 -32.725 1.00 93.81 283 GLY A C 1
ATOM 2200 O O . GLY A 1 283 ? 34.711 4.690 -33.275 1.00 93.81 283 GLY A O 1
ATOM 2201 N N . ASP A 1 284 ? 32.474 4.740 -33.084 1.00 92.12 284 ASP A N 1
ATOM 2202 C CA . ASP A 1 284 ? 32.214 3.754 -34.142 1.00 92.12 284 ASP A CA 1
ATOM 2203 C C . ASP A 1 284 ? 32.642 4.267 -35.534 1.00 92.12 284 ASP A C 1
ATOM 2205 O O . ASP A 1 284 ? 33.218 3.532 -36.346 1.00 92.12 284 ASP A O 1
ATOM 2209 N N . MET A 1 285 ? 32.421 5.556 -35.811 1.00 90.75 285 MET A N 1
ATOM 2210 C CA . MET A 1 285 ? 32.894 6.222 -37.029 1.00 90.75 285 MET A CA 1
ATOM 2211 C C . MET A 1 285 ? 34.420 6.352 -37.049 1.00 90.75 285 MET A C 1
ATOM 2213 O O . MET A 1 285 ? 35.032 6.177 -38.104 1.00 90.75 285 MET A O 1
ATOM 2217 N N . TRP A 1 286 ? 35.053 6.600 -35.899 1.00 93.06 286 TRP A N 1
ATOM 2218 C CA . TRP A 1 286 ? 36.511 6.609 -35.778 1.00 93.06 286 TRP A CA 1
ATOM 2219 C C . TRP A 1 286 ? 37.104 5.228 -36.062 1.00 93.06 286 TRP A C 1
ATOM 2221 O O . TRP A 1 286 ? 38.041 5.109 -36.850 1.00 93.06 286 TRP A O 1
ATOM 2231 N N . LEU A 1 287 ? 36.515 4.169 -35.500 1.00 91.06 287 LEU A N 1
ATOM 2232 C CA . LEU A 1 287 ? 36.905 2.787 -35.785 1.00 91.06 287 LEU A CA 1
ATOM 2233 C C . LEU A 1 287 ? 36.747 2.459 -37.278 1.00 91.06 287 LEU A C 1
ATOM 2235 O O . LEU A 1 287 ? 37.620 1.837 -37.888 1.00 91.06 287 LEU A O 1
ATOM 2239 N N . THR A 1 288 ? 35.666 2.944 -37.891 1.00 90.75 288 THR A N 1
ATOM 2240 C CA . THR A 1 288 ? 35.420 2.823 -39.333 1.00 90.75 288 THR A CA 1
ATOM 2241 C C . THR A 1 288 ? 36.490 3.545 -40.155 1.00 90.75 288 THR A C 1
ATOM 2243 O O . THR A 1 288 ? 36.992 2.994 -41.138 1.00 90.75 288 THR A O 1
ATOM 2246 N N . HIS A 1 289 ? 36.873 4.761 -39.758 1.00 88.62 289 HIS A N 1
ATOM 2247 C CA . HIS A 1 289 ? 37.946 5.521 -40.396 1.00 88.62 289 HIS A CA 1
ATOM 2248 C C . HIS A 1 289 ? 39.289 4.795 -40.277 1.00 88.62 289 HIS A C 1
ATOM 2250 O O . HIS A 1 289 ? 39.939 4.559 -41.295 1.00 88.62 289 HIS A O 1
ATOM 2256 N N . TRP A 1 290 ? 39.654 4.361 -39.067 1.00 90.00 290 TRP A N 1
ATOM 2257 C CA . TRP A 1 290 ? 40.891 3.629 -38.795 1.00 90.00 290 TRP A CA 1
ATOM 2258 C C . TRP A 1 290 ? 40.985 2.339 -39.621 1.00 90.00 290 TRP A C 1
ATOM 2260 O O . TRP A 1 290 ? 42.020 2.073 -40.231 1.00 90.00 290 TRP A O 1
ATOM 2270 N N . THR A 1 291 ? 39.883 1.594 -39.746 1.00 88.88 291 THR A N 1
ATOM 2271 C CA . THR A 1 291 ? 39.821 0.380 -40.579 1.00 88.88 291 THR A CA 1
ATOM 2272 C C . THR A 1 291 ? 40.079 0.688 -42.058 1.00 88.88 291 THR A C 1
ATOM 2274 O O . THR A 1 291 ? 40.788 -0.053 -42.733 1.00 88.88 291 THR A O 1
ATOM 2277 N N . ASN A 1 292 ? 39.565 1.809 -42.575 1.00 86.25 292 ASN A N 1
ATOM 2278 C CA . ASN A 1 292 ? 39.778 2.190 -43.975 1.00 86.25 292 ASN A CA 1
ATOM 2279 C C . ASN A 1 292 ? 41.234 2.604 -44.268 1.00 86.25 292 ASN A C 1
ATOM 2281 O O . ASN A 1 292 ? 41.689 2.426 -45.398 1.00 86.25 292 ASN A O 1
ATOM 2285 N N . MET A 1 293 ? 41.986 3.096 -43.271 1.00 85.19 293 MET A N 1
ATOM 2286 C CA . MET A 1 293 ? 43.400 3.475 -43.440 1.00 85.19 293 MET A CA 1
ATOM 2287 C C . MET A 1 293 ? 44.296 2.284 -43.808 1.00 85.19 293 MET A C 1
ATOM 2289 O O . MET A 1 293 ? 45.324 2.480 -44.459 1.00 85.19 293 MET A O 1
ATOM 2293 N N . ALA A 1 294 ? 43.893 1.059 -43.448 1.00 80.69 294 ALA A N 1
ATOM 2294 C CA . ALA A 1 294 ? 44.611 -0.170 -43.785 1.00 80.69 294 ALA A CA 1
ATOM 2295 C C . ALA A 1 294 ? 44.721 -0.414 -45.302 1.00 80.69 294 ALA A C 1
ATOM 2297 O O . ALA A 1 294 ? 45.618 -1.122 -45.746 1.00 80.69 294 ALA A O 1
ATOM 2298 N N . HIS A 1 295 ? 43.832 0.179 -46.106 1.00 75.88 295 HIS A N 1
ATOM 2299 C CA . HIS A 1 295 ? 43.877 0.069 -47.568 1.00 75.88 295 HIS A CA 1
ATOM 2300 C C . HIS A 1 295 ? 44.696 1.172 -48.242 1.00 75.88 295 HIS A C 1
ATOM 2302 O O . HIS A 1 295 ? 45.063 1.029 -49.405 1.00 75.88 295 HIS A O 1
ATOM 2308 N N . THR A 1 296 ? 44.950 2.280 -47.545 1.00 76.75 296 THR A N 1
ATOM 2309 C CA . THR A 1 296 ? 45.624 3.458 -48.110 1.00 76.75 296 THR A CA 1
ATOM 2310 C C . THR A 1 296 ? 47.079 3.597 -47.675 1.00 76.75 296 THR A C 1
ATOM 2312 O O . THR A 1 296 ? 47.830 4.290 -48.352 1.00 76.75 296 THR A O 1
ATOM 2315 N N . LYS A 1 297 ? 47.474 2.989 -46.548 1.00 83.25 297 LYS A N 1
ATOM 2316 C CA . LYS A 1 297 ? 48.825 3.100 -45.978 1.00 83.25 297 LYS A CA 1
ATOM 2317 C C . LYS A 1 297 ? 49.612 1.804 -46.115 1.00 83.25 297 LYS A C 1
ATOM 2319 O O . LYS A 1 297 ? 49.043 0.714 -46.119 1.00 83.25 297 LYS A O 1
ATOM 2324 N N . THR A 1 298 ? 50.933 1.933 -46.179 1.00 83.25 298 THR A N 1
ATOM 2325 C CA . THR A 1 298 ? 51.855 0.792 -46.149 1.00 83.25 298 THR A CA 1
ATOM 2326 C C . THR A 1 298 ? 51.807 0.110 -44.773 1.00 83.25 298 THR A C 1
ATOM 2328 O O . THR A 1 298 ? 51.483 0.754 -43.774 1.00 83.25 298 THR A O 1
ATOM 2331 N N . TYR A 1 299 ? 52.138 -1.184 -44.686 1.00 80.62 299 TYR A N 1
ATOM 2332 C CA . TYR A 1 299 ? 52.057 -1.949 -43.428 1.00 80.62 299 TYR A CA 1
ATOM 2333 C C . TYR A 1 299 ? 52.832 -1.293 -42.271 1.00 80.62 299 TYR A C 1
ATOM 2335 O O . TYR A 1 299 ? 52.312 -1.191 -41.158 1.00 80.62 299 TYR A O 1
ATOM 2343 N N . ASP A 1 300 ? 54.040 -0.792 -42.542 1.00 79.00 300 ASP A N 1
ATOM 2344 C CA . ASP A 1 300 ? 54.893 -0.171 -41.522 1.00 79.00 300 ASP A CA 1
ATOM 2345 C C . ASP A 1 300 ? 54.327 1.167 -41.013 1.00 79.00 300 ASP A C 1
ATOM 2347 O O . ASP A 1 300 ? 54.375 1.448 -39.815 1.00 79.00 300 ASP A O 1
ATOM 2351 N N . GLU A 1 301 ? 53.705 1.9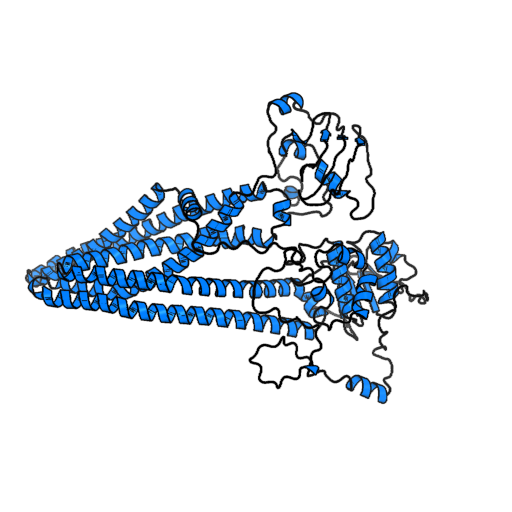59 -41.891 1.00 80.62 301 GLU A N 1
ATOM 2352 C CA . GLU A 1 301 ? 53.050 3.228 -41.540 1.00 80.62 301 GLU A CA 1
ATOM 2353 C C . GLU A 1 301 ? 51.757 2.994 -40.749 1.00 80.62 301 GLU A C 1
ATOM 2355 O O . GLU A 1 301 ? 51.496 3.663 -39.750 1.00 80.62 301 GLU A O 1
ATOM 2360 N N . PHE A 1 302 ? 50.959 2.001 -41.153 1.00 83.06 302 PHE A N 1
ATOM 2361 C CA . PHE A 1 302 ? 49.756 1.602 -40.424 1.00 83.06 302 PHE A CA 1
ATOM 2362 C C . PHE A 1 302 ? 50.095 1.101 -39.012 1.00 83.06 302 PHE A C 1
ATOM 2364 O O . PHE A 1 302 ? 49.406 1.435 -38.045 1.00 83.06 302 PHE A O 1
ATOM 2371 N N . ARG A 1 303 ? 51.188 0.337 -38.876 1.00 81.88 303 ARG A N 1
ATOM 2372 C CA . ARG A 1 303 ? 51.687 -0.145 -37.584 1.00 81.88 303 ARG A CA 1
ATOM 2373 C C . ARG A 1 303 ? 52.171 0.998 -36.689 1.00 81.88 303 ARG A C 1
ATOM 2375 O O . ARG A 1 303 ? 51.907 0.954 -35.488 1.00 81.88 303 ARG A O 1
ATOM 2382 N N . ALA A 1 304 ? 52.838 2.008 -37.248 1.00 82.94 304 ALA A N 1
ATOM 2383 C CA . ALA A 1 304 ? 53.295 3.178 -36.497 1.00 82.94 304 ALA A CA 1
ATOM 2384 C C . ALA A 1 304 ? 52.121 4.003 -35.929 1.00 82.94 304 ALA A C 1
ATOM 2386 O O . ALA A 1 304 ? 52.136 4.371 -34.753 1.00 82.94 304 ALA A O 1
ATOM 2387 N N . ASP A 1 305 ? 51.064 4.207 -36.720 1.00 85.06 305 ASP A N 1
ATOM 2388 C CA . ASP A 1 305 ? 49.877 4.974 -36.310 1.00 85.06 305 ASP A CA 1
ATOM 2389 C C . ASP A 1 305 ? 48.907 4.190 -35.413 1.00 85.06 305 ASP A C 1
ATOM 2391 O O . ASP A 1 305 ? 48.039 4.777 -34.760 1.00 85.06 305 ASP A O 1
ATOM 2395 N N . SER A 1 306 ? 49.037 2.861 -35.356 1.00 86.62 306 SER A N 1
ATOM 2396 C CA . SER A 1 306 ? 48.139 1.983 -34.599 1.00 86.62 306 SER A CA 1
ATOM 2397 C C . SER A 1 306 ? 48.036 2.379 -33.124 1.00 86.62 306 SER A C 1
ATOM 2399 O O . SER A 1 306 ? 46.941 2.375 -32.568 1.00 86.62 306 SER A O 1
ATOM 2401 N N . ASN A 1 307 ? 49.148 2.762 -32.487 1.00 88.56 307 ASN A N 1
ATOM 2402 C CA . ASN A 1 307 ? 49.144 3.176 -31.080 1.00 88.56 307 ASN A CA 1
ATOM 2403 C C . ASN A 1 307 ? 48.359 4.478 -30.865 1.00 88.56 307 ASN A C 1
ATOM 2405 O O . ASN A 1 307 ? 47.632 4.609 -29.879 1.00 88.56 307 ASN A O 1
ATOM 2409 N N . VAL A 1 308 ? 48.468 5.428 -31.798 1.00 90.69 308 VAL A N 1
ATOM 2410 C CA . VAL A 1 308 ? 47.755 6.711 -31.739 1.00 90.69 308 VAL A CA 1
ATOM 2411 C C . VAL A 1 308 ? 46.259 6.492 -31.959 1.00 90.69 308 VAL A C 1
ATOM 2413 O O . VAL A 1 308 ? 45.448 6.937 -31.148 1.00 90.69 308 VAL A O 1
ATOM 2416 N N . ASN A 1 309 ? 45.883 5.735 -32.992 1.00 90.56 309 ASN A N 1
ATOM 2417 C CA . ASN A 1 309 ? 44.480 5.442 -33.297 1.00 90.56 309 ASN A CA 1
ATOM 2418 C C . ASN A 1 309 ? 43.790 4.633 -32.190 1.00 90.56 309 ASN A C 1
ATOM 2420 O O . ASN A 1 309 ? 42.650 4.940 -31.836 1.00 90.56 309 ASN A O 1
ATOM 2424 N N . MET A 1 310 ? 44.495 3.664 -31.597 1.00 91.62 310 MET A N 1
ATOM 2425 C CA . MET A 1 310 ? 44.017 2.909 -30.437 1.00 91.62 310 MET A CA 1
ATOM 2426 C C . MET A 1 310 ? 43.816 3.816 -29.218 1.00 91.62 310 MET A C 1
ATOM 2428 O O . MET A 1 310 ? 42.815 3.686 -28.519 1.00 91.62 310 MET A O 1
ATOM 2432 N N . SER A 1 311 ? 44.724 4.771 -28.985 1.00 93.12 311 SER A N 1
ATOM 2433 C CA . SER A 1 311 ? 44.606 5.737 -27.883 1.00 93.12 311 SER A CA 1
ATOM 2434 C C . SER A 1 311 ? 43.404 6.669 -28.064 1.00 93.12 311 SER A C 1
ATOM 2436 O O . SER A 1 311 ? 42.671 6.919 -27.109 1.00 93.12 311 SER A O 1
ATOM 2438 N N . ILE A 1 312 ? 43.152 7.141 -29.291 1.00 94.81 312 ILE A N 1
ATOM 2439 C CA . ILE A 1 312 ? 41.981 7.974 -29.608 1.00 94.81 312 ILE A CA 1
ATOM 2440 C C . ILE A 1 312 ? 40.686 7.176 -29.411 1.00 94.81 312 ILE A C 1
ATOM 2442 O O . ILE A 1 312 ? 39.758 7.656 -28.759 1.00 94.81 312 ILE A O 1
ATOM 2446 N N . TYR A 1 313 ? 40.634 5.936 -29.905 1.00 94.44 313 TYR A N 1
ATOM 2447 C CA . TYR A 1 313 ? 39.483 5.053 -29.714 1.00 94.44 313 TYR A CA 1
ATOM 2448 C C . TYR A 1 313 ? 39.233 4.730 -28.229 1.00 94.44 313 TYR A C 1
ATOM 2450 O O . TYR A 1 313 ? 38.098 4.811 -27.757 1.00 94.44 313 TYR A O 1
ATOM 2458 N N . ALA A 1 314 ? 40.290 4.456 -27.457 1.00 95.00 314 ALA A N 1
ATOM 2459 C CA . ALA A 1 314 ? 40.198 4.294 -26.007 1.00 95.00 314 ALA A CA 1
ATOM 2460 C C . ALA A 1 314 ? 39.662 5.564 -25.320 1.00 95.00 314 ALA A C 1
ATOM 2462 O O . ALA A 1 314 ? 38.845 5.466 -24.404 1.00 95.00 314 ALA A O 1
ATOM 2463 N N . GLY A 1 315 ? 40.050 6.751 -25.801 1.00 96.56 315 GLY A N 1
ATOM 2464 C CA . GLY A 1 315 ? 39.495 8.033 -25.365 1.00 96.56 315 GLY A CA 1
ATOM 2465 C C . GLY A 1 315 ? 37.981 8.138 -25.577 1.00 96.56 315 GLY A C 1
ATOM 2466 O O . GLY A 1 315 ? 37.266 8.516 -24.649 1.00 96.56 315 GLY A O 1
ATOM 2467 N N . PHE A 1 316 ? 37.468 7.735 -26.747 1.00 96.19 316 PHE A N 1
ATOM 2468 C CA . PHE A 1 316 ? 36.021 7.681 -27.013 1.00 96.19 316 PHE A CA 1
ATOM 2469 C C . PHE A 1 316 ? 35.285 6.720 -26.072 1.00 96.19 316 PHE A C 1
ATOM 2471 O O . PHE A 1 316 ? 34.212 7.058 -25.565 1.00 96.19 316 PHE A O 1
ATOM 2478 N N . ILE A 1 317 ? 35.857 5.543 -25.796 1.00 95.06 317 ILE A N 1
ATOM 2479 C CA . ILE A 1 317 ? 35.270 4.574 -24.857 1.00 95.06 317 ILE A CA 1
ATOM 2480 C C . ILE A 1 317 ? 35.212 5.162 -23.445 1.00 95.06 317 ILE A C 1
ATOM 2482 O O . ILE A 1 317 ? 34.153 5.137 -22.818 1.00 95.06 317 ILE A O 1
ATOM 2486 N N . LEU A 1 318 ? 36.320 5.726 -22.951 1.00 96.56 318 LEU A N 1
ATOM 2487 C CA . LEU A 1 318 ? 36.373 6.346 -21.625 1.00 96.56 318 LEU A CA 1
ATOM 2488 C C . LEU A 1 318 ? 35.362 7.489 -21.504 1.00 96.56 318 LEU A C 1
ATOM 2490 O O . LEU A 1 318 ? 34.629 7.558 -20.517 1.00 96.56 318 LEU A O 1
ATOM 2494 N N . LEU A 1 319 ? 35.267 8.342 -22.526 1.00 96.38 319 LEU A N 1
ATOM 2495 C CA . LEU A 1 319 ? 34.303 9.435 -22.557 1.00 96.38 319 LEU A CA 1
ATOM 2496 C C . LEU A 1 319 ? 32.858 8.915 -22.555 1.00 96.38 319 LEU A C 1
ATOM 2498 O O . LEU A 1 319 ? 32.030 9.429 -21.807 1.00 96.38 319 LEU A O 1
ATOM 2502 N N . THR A 1 320 ? 32.571 7.852 -23.314 1.00 95.12 320 THR A N 1
ATOM 2503 C CA . THR A 1 320 ? 31.254 7.192 -23.320 1.00 95.12 320 THR A CA 1
ATOM 2504 C C . THR A 1 320 ? 30.901 6.652 -21.936 1.00 95.12 320 THR A C 1
ATOM 2506 O O . THR A 1 320 ? 29.779 6.854 -21.471 1.00 95.12 320 THR A O 1
ATOM 2509 N N . CYS A 1 321 ? 31.845 6.004 -21.246 1.00 95.31 321 CYS A N 1
ATOM 2510 C CA . CYS A 1 321 ? 31.645 5.512 -19.882 1.00 95.31 321 CYS A CA 1
ATOM 2511 C C . CYS A 1 321 ? 31.319 6.659 -18.915 1.00 95.31 321 CYS A C 1
ATOM 2513 O O . CYS A 1 321 ? 30.325 6.586 -18.194 1.00 95.31 321 CYS A O 1
ATOM 2515 N N . VAL A 1 322 ? 32.107 7.740 -18.939 1.00 96.25 322 VAL A N 1
ATOM 2516 C CA . VAL A 1 322 ? 31.888 8.918 -18.083 1.00 96.25 322 VAL A CA 1
ATOM 2517 C C . VAL A 1 322 ? 30.523 9.549 -18.359 1.00 96.25 322 VAL A C 1
ATOM 2519 O O . VAL A 1 322 ? 29.754 9.782 -17.429 1.00 96.25 322 VAL A O 1
ATOM 2522 N N . PHE A 1 323 ? 30.180 9.777 -19.627 1.00 95.62 323 PHE A N 1
ATOM 2523 C CA . PHE A 1 323 ? 28.912 10.401 -20.010 1.00 95.62 323 PHE A CA 1
ATOM 2524 C C . PHE A 1 323 ? 27.707 9.519 -19.672 1.00 95.62 323 PHE A C 1
ATOM 2526 O O . PHE A 1 323 ? 26.693 10.033 -19.209 1.00 95.62 323 PHE A O 1
ATOM 2533 N N . THR A 1 324 ? 27.834 8.195 -19.803 1.00 93.06 324 THR A N 1
ATOM 2534 C CA . THR A 1 324 ? 26.791 7.248 -19.379 1.00 93.06 324 THR A CA 1
ATOM 2535 C C . THR A 1 324 ? 26.547 7.341 -17.872 1.00 93.06 324 THR A C 1
ATOM 2537 O O . THR A 1 324 ? 25.397 7.394 -17.437 1.00 93.06 324 THR A O 1
ATOM 2540 N N . VAL A 1 325 ? 27.609 7.422 -17.060 1.00 94.88 325 VAL A N 1
ATOM 2541 C CA . VAL A 1 325 ? 27.478 7.596 -15.603 1.00 94.88 325 VAL A CA 1
ATOM 2542 C C . VAL A 1 325 ? 26.793 8.921 -15.271 1.00 94.88 325 VAL A C 1
ATOM 2544 O O . VAL A 1 325 ? 25.862 8.933 -14.467 1.00 94.88 325 VAL A O 1
ATOM 2547 N N . VAL A 1 326 ? 27.195 10.023 -15.913 1.00 95.62 326 VAL A N 1
ATOM 2548 C CA . VAL A 1 326 ? 26.569 11.338 -15.694 1.00 95.62 326 VAL A CA 1
ATOM 2549 C C . VAL A 1 326 ? 25.098 11.324 -16.109 1.00 95.62 326 VAL A C 1
ATOM 2551 O O . VAL A 1 326 ? 24.252 11.812 -15.364 1.00 95.62 326 VAL A O 1
ATOM 2554 N N . GLN A 1 327 ? 24.769 10.726 -17.253 1.00 93.25 327 GLN A N 1
ATOM 2555 C CA . GLN A 1 327 ? 23.395 10.593 -17.733 1.00 93.25 327 GLN A CA 1
ATOM 2556 C C . GLN A 1 327 ? 22.520 9.828 -16.730 1.00 93.25 327 GLN A C 1
ATOM 2558 O O . GLN A 1 327 ? 21.448 10.311 -16.363 1.00 93.25 327 GLN A O 1
ATOM 2563 N N . VAL A 1 328 ? 22.972 8.660 -16.260 1.00 92.56 328 VAL A N 1
ATOM 2564 C CA . VAL A 1 328 ? 22.236 7.863 -15.265 1.00 92.56 328 VAL A CA 1
ATOM 2565 C C . VAL A 1 328 ? 22.084 8.644 -13.962 1.00 92.56 328 VAL A C 1
ATOM 2567 O O . VAL A 1 328 ? 20.987 8.704 -13.410 1.00 92.56 328 VAL A O 1
ATOM 2570 N N . TYR A 1 329 ? 23.149 9.302 -13.501 1.00 94.12 329 TYR A N 1
ATOM 2571 C CA . TYR A 1 329 ? 23.116 10.138 -12.304 1.00 94.12 329 TYR A CA 1
ATOM 2572 C C . TYR A 1 329 ? 22.086 11.272 -12.414 1.00 94.12 329 TYR A C 1
ATOM 2574 O O . TYR A 1 329 ? 21.295 11.473 -11.496 1.00 94.12 329 TYR A O 1
ATOM 2582 N N . VAL A 1 330 ? 22.047 11.979 -13.548 1.00 94.62 330 VAL A N 1
ATOM 2583 C CA . VAL A 1 330 ? 21.080 13.056 -13.811 1.00 94.62 330 VAL A CA 1
ATOM 2584 C C . VAL A 1 330 ? 19.644 12.530 -13.763 1.00 94.62 330 VAL A C 1
ATOM 2586 O O . VAL A 1 330 ? 18.799 13.145 -13.111 1.00 94.62 330 VAL A O 1
ATOM 2589 N N . VAL A 1 331 ? 19.359 11.392 -14.407 1.00 93.50 331 VAL A N 1
ATOM 2590 C CA . VAL A 1 331 ? 18.015 10.787 -14.394 1.00 93.50 331 VAL A CA 1
ATOM 2591 C C . VAL A 1 331 ? 17.606 10.382 -12.976 1.00 93.50 331 VAL A C 1
ATOM 2593 O O . VAL A 1 331 ? 16.494 10.694 -12.554 1.00 93.50 331 VAL A O 1
ATOM 2596 N N . LEU A 1 332 ? 18.501 9.742 -12.216 1.00 93.06 332 LEU A N 1
ATOM 2597 C CA . LEU A 1 332 ? 18.231 9.348 -10.830 1.00 93.06 332 LEU A CA 1
ATOM 2598 C C . LEU A 1 332 ? 17.999 10.563 -9.924 1.00 93.06 332 LEU A C 1
ATOM 2600 O O . LEU A 1 332 ? 17.055 10.571 -9.139 1.00 93.06 332 LEU A O 1
ATOM 2604 N N . MET A 1 333 ? 18.812 11.612 -10.057 1.00 94.00 333 MET A N 1
ATOM 2605 C CA . MET A 1 333 ? 18.699 12.829 -9.251 1.00 94.00 333 MET A CA 1
ATOM 2606 C C . MET A 1 333 ? 17.359 13.545 -9.475 1.00 94.00 333 MET A C 1
ATOM 2608 O O . MET A 1 333 ? 16.671 13.884 -8.509 1.00 94.00 333 MET A O 1
ATOM 2612 N N . TYR A 1 334 ? 16.945 13.729 -10.733 1.00 94.06 334 TYR A N 1
ATOM 2613 C CA . TYR A 1 334 ? 15.644 14.325 -11.049 1.00 94.06 334 TYR A CA 1
ATOM 2614 C C . TYR A 1 334 ? 14.469 13.403 -10.691 1.00 94.06 334 TYR A C 1
ATOM 2616 O O . TYR A 1 334 ? 13.445 13.880 -10.199 1.00 94.06 334 TYR A O 1
ATOM 2624 N N . GLY A 1 335 ? 14.625 12.088 -10.866 1.00 92.06 335 GLY A N 1
ATOM 2625 C CA . GLY A 1 335 ? 13.645 11.087 -10.448 1.00 92.06 335 GLY A CA 1
ATOM 2626 C C . GLY A 1 335 ? 13.364 11.126 -8.943 1.00 92.06 335 GLY A C 1
ATOM 2627 O O . GLY A 1 335 ? 12.211 11.261 -8.533 1.00 92.06 335 GLY A O 1
ATOM 2628 N N . LEU A 1 336 ? 14.420 11.116 -8.122 1.00 91.50 336 LEU A N 1
ATOM 2629 C CA . LEU A 1 336 ? 14.322 11.213 -6.661 1.00 91.50 336 LEU A CA 1
ATOM 2630 C C . LEU A 1 336 ? 13.728 12.548 -6.208 1.00 91.50 336 LEU A C 1
ATOM 2632 O O . LEU A 1 336 ? 12.924 12.588 -5.274 1.00 91.50 336 LEU A O 1
ATOM 2636 N N . ARG A 1 337 ? 14.074 13.651 -6.885 1.00 93.12 337 ARG A N 1
ATOM 2637 C CA . ARG A 1 337 ? 13.453 14.958 -6.633 1.00 93.12 337 ARG A CA 1
ATOM 2638 C C . ARG A 1 337 ? 11.945 14.910 -6.883 1.00 93.12 337 ARG A C 1
ATOM 2640 O O . ARG A 1 337 ? 11.182 15.381 -6.039 1.00 93.12 337 ARG A O 1
ATOM 2647 N N . GLY A 1 338 ? 11.527 14.324 -8.007 1.00 92.06 338 GLY A N 1
ATOM 2648 C CA . GLY A 1 338 ? 10.117 14.146 -8.347 1.00 92.06 338 GLY A CA 1
ATOM 2649 C C . GLY A 1 338 ? 9.372 13.306 -7.318 1.00 92.06 338 GLY A C 1
ATOM 2650 O O . GLY A 1 338 ? 8.331 13.731 -6.819 1.00 92.06 338 GLY A O 1
ATOM 2651 N N . SER A 1 339 ? 9.941 12.166 -6.930 1.00 92.81 339 SER A N 1
ATOM 2652 C CA . SER A 1 339 ? 9.341 11.294 -5.919 1.00 92.81 339 SER A CA 1
ATOM 2653 C C . SER A 1 339 ? 9.245 11.964 -4.542 1.00 92.81 339 SER A C 1
ATOM 2655 O O . SER A 1 339 ? 8.187 11.945 -3.917 1.00 92.81 339 SER A O 1
ATOM 2657 N N . THR A 1 340 ? 10.286 12.690 -4.115 1.00 93.31 340 THR A N 1
ATOM 2658 C CA . THR A 1 340 ? 10.267 13.467 -2.860 1.00 93.31 340 THR A CA 1
ATOM 2659 C C . THR A 1 340 ? 9.146 14.510 -2.856 1.00 93.31 340 THR A C 1
ATOM 2661 O O . THR A 1 340 ? 8.490 14.722 -1.834 1.00 93.31 340 THR A O 1
ATOM 2664 N N . GLN A 1 341 ? 8.910 15.179 -3.988 1.00 93.06 341 GLN A N 1
ATOM 2665 C CA . GLN A 1 341 ? 7.831 16.157 -4.099 1.00 93.06 341 GLN A CA 1
ATOM 2666 C C . GLN A 1 341 ? 6.452 15.488 -4.052 1.00 93.06 341 GLN A C 1
ATOM 2668 O O . GLN A 1 341 ? 5.562 15.983 -3.361 1.00 93.06 341 GLN A O 1
ATOM 2673 N N . LEU A 1 342 ? 6.280 14.353 -4.737 1.00 92.31 342 LEU A N 1
ATOM 2674 C CA . LEU A 1 342 ? 5.040 13.572 -4.692 1.00 92.31 342 LEU A CA 1
ATOM 2675 C C . LEU A 1 342 ? 4.752 13.055 -3.281 1.00 92.31 342 LEU A C 1
ATOM 2677 O O . LEU A 1 342 ? 3.626 13.196 -2.810 1.00 92.31 342 LEU A O 1
ATOM 2681 N N . PHE A 1 343 ? 5.771 12.553 -2.577 1.00 94.56 343 PHE A N 1
ATOM 2682 C CA . PHE A 1 343 ? 5.672 12.144 -1.178 1.00 94.56 343 PHE A CA 1
ATOM 2683 C C . PHE A 1 343 ? 5.180 13.291 -0.291 1.00 94.56 343 PHE A C 1
ATOM 2685 O O . PHE A 1 343 ? 4.222 13.119 0.455 1.00 94.56 343 PHE A O 1
ATOM 2692 N N . LYS A 1 344 ? 5.799 14.477 -0.388 1.00 94.19 344 LYS A N 1
ATOM 2693 C CA . LYS A 1 344 ? 5.415 15.652 0.414 1.00 94.19 344 LYS A CA 1
ATOM 2694 C C . LYS A 1 344 ? 3.987 16.105 0.123 1.00 94.19 344 LYS A C 1
ATOM 2696 O O . LYS A 1 344 ? 3.237 16.379 1.056 1.00 94.19 344 LYS A O 1
ATOM 2701 N N . ASN A 1 345 ? 3.609 16.165 -1.153 1.00 92.50 345 ASN A N 1
ATOM 2702 C CA . ASN A 1 345 ? 2.263 16.560 -1.562 1.00 92.50 345 ASN A CA 1
ATOM 2703 C C . ASN A 1 345 ? 1.217 15.563 -1.044 1.00 92.50 345 ASN A C 1
ATOM 2705 O O . ASN A 1 345 ? 0.209 15.976 -0.479 1.00 92.50 345 ASN A O 1
ATOM 2709 N N . MET A 1 346 ? 1.483 14.260 -1.171 1.00 93.94 346 MET A N 1
ATOM 2710 C CA . MET A 1 346 ? 0.606 13.215 -0.644 1.00 93.94 346 MET A CA 1
ATOM 2711 C C . MET A 1 346 ? 0.525 13.254 0.885 1.00 93.94 346 MET A C 1
ATOM 2713 O O . MET A 1 346 ? -0.567 13.180 1.436 1.00 93.94 346 MET A O 1
ATOM 2717 N N . LEU A 1 347 ? 1.657 13.390 1.582 1.00 95.12 347 LEU A N 1
ATOM 2718 C CA . LEU A 1 347 ? 1.701 13.465 3.042 1.00 95.12 347 LEU A CA 1
ATOM 2719 C C . LEU A 1 347 ? 0.852 14.627 3.562 1.00 95.12 347 LEU A C 1
ATOM 2721 O O . LEU A 1 347 ? 0.054 14.443 4.477 1.00 95.12 347 LEU A O 1
ATOM 2725 N N . ASN A 1 348 ? 0.992 15.802 2.947 1.00 92.81 348 ASN A N 1
ATOM 2726 C CA . ASN A 1 348 ? 0.203 16.973 3.305 1.00 92.81 348 ASN A CA 1
ATOM 2727 C C . ASN A 1 348 ? -1.290 16.766 3.022 1.00 92.81 348 ASN A C 1
ATOM 2729 O O . ASN A 1 348 ? -2.098 17.067 3.897 1.00 92.81 348 ASN A O 1
ATOM 2733 N N . GLY A 1 349 ? -1.645 16.213 1.856 1.00 92.75 349 GLY A N 1
ATOM 2734 C CA . GLY A 1 349 ? -3.037 15.918 1.505 1.00 92.75 349 GLY A CA 1
ATOM 2735 C C . GLY A 1 349 ? -3.690 14.919 2.465 1.00 92.75 349 GLY A C 1
ATOM 2736 O O . GLY A 1 349 ? -4.802 15.144 2.928 1.00 92.75 349 GLY A O 1
ATOM 2737 N N . VAL A 1 350 ? -2.975 13.854 2.845 1.00 93.81 350 VAL A N 1
ATOM 2738 C CA . VAL A 1 350 ? -3.485 12.825 3.767 1.00 93.81 350 VAL A CA 1
ATOM 2739 C C . VAL A 1 350 ? -3.596 13.343 5.202 1.00 93.81 350 VAL A C 1
ATOM 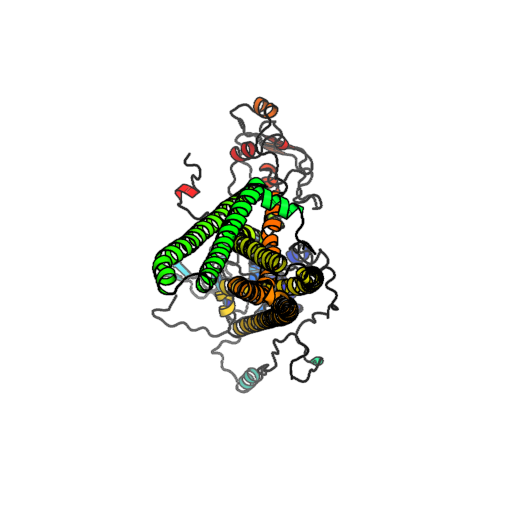2741 O O . VAL A 1 350 ? -4.611 13.099 5.842 1.00 93.81 350 VAL A O 1
ATOM 2744 N N . ILE A 1 351 ? -2.597 14.065 5.727 1.00 91.94 351 ILE A N 1
ATOM 2745 C CA . ILE A 1 351 ? -2.647 14.598 7.106 1.00 91.94 351 ILE A CA 1
ATOM 2746 C C . ILE A 1 351 ? -3.775 15.626 7.273 1.00 91.94 351 ILE A C 1
ATOM 2748 O O . ILE A 1 351 ? -4.324 15.754 8.363 1.00 91.94 351 ILE A O 1
ATOM 2752 N N . GLN A 1 352 ? -4.114 16.355 6.209 1.00 91.06 352 GLN A N 1
ATOM 2753 C CA . GLN A 1 352 ? -5.175 17.367 6.216 1.00 91.06 352 GLN A CA 1
ATOM 2754 C C . GLN A 1 352 ? -6.539 16.806 5.793 1.00 91.06 352 GLN A C 1
ATOM 2756 O O . GLN A 1 352 ? -7.509 17.560 5.722 1.00 91.06 352 GLN A O 1
ATOM 2761 N N . ALA A 1 353 ? -6.633 15.506 5.507 1.00 92.25 353 ALA A N 1
ATOM 2762 C CA . ALA A 1 353 ? -7.873 14.877 5.087 1.00 92.25 353 ALA A CA 1
ATOM 2763 C C . ALA A 1 353 ? -8.865 14.735 6.260 1.00 92.25 353 ALA A C 1
ATOM 2765 O O . ALA A 1 353 ? -8.459 14.412 7.378 1.00 92.25 353 ALA A O 1
ATOM 2766 N N . PRO A 1 354 ? -10.180 14.888 6.020 1.00 89.56 354 PRO A N 1
ATOM 2767 C CA . PRO A 1 354 ? -11.202 14.664 7.038 1.00 89.56 354 PRO A CA 1
ATOM 2768 C C . PRO A 1 354 ? -11.270 13.191 7.455 1.00 89.56 354 PRO A C 1
ATOM 2770 O O . PRO A 1 354 ? -10.981 12.298 6.655 1.00 89.56 354 PRO A O 1
ATOM 2773 N N . MET A 1 355 ? -11.778 12.904 8.660 1.00 83.44 355 MET A N 1
ATOM 2774 C CA . MET A 1 355 ? -11.921 11.523 9.167 1.00 83.44 355 MET A CA 1
ATOM 2775 C C . MET A 1 355 ? -12.684 10.590 8.217 1.00 83.44 355 MET A C 1
ATOM 2777 O O . MET A 1 355 ? -12.331 9.420 8.084 1.00 83.44 355 MET A O 1
ATOM 2781 N N . ARG A 1 356 ? -13.641 11.123 7.445 1.00 78.50 356 ARG A N 1
ATOM 2782 C CA . ARG A 1 356 ? -14.359 10.382 6.393 1.00 78.50 356 ARG A CA 1
ATOM 2783 C C . ARG A 1 356 ? -13.417 9.685 5.405 1.00 78.50 356 ARG A C 1
ATOM 2785 O O . ARG A 1 356 ? -13.730 8.593 4.926 1.00 78.50 356 ARG A O 1
ATOM 2792 N N . PHE A 1 357 ? -12.294 10.311 5.062 1.00 85.44 357 PHE A N 1
ATOM 2793 C CA . PHE A 1 357 ? -11.303 9.716 4.173 1.00 85.44 357 PHE A CA 1
ATOM 2794 C C . PHE A 1 357 ? -10.726 8.430 4.777 1.00 85.44 357 PHE A C 1
ATOM 2796 O O . PHE A 1 357 ? -10.651 7.417 4.085 1.00 85.44 357 PHE A O 1
ATOM 2803 N N . PHE A 1 358 ? -10.395 8.443 6.068 1.00 82.12 358 PHE A N 1
ATOM 2804 C CA . PHE A 1 358 ? -9.837 7.296 6.788 1.00 82.12 358 PHE A CA 1
ATOM 2805 C C . PHE A 1 358 ? -10.876 6.209 7.084 1.00 82.12 358 PHE A C 1
ATOM 2807 O O . PHE A 1 358 ? -10.543 5.028 7.064 1.00 82.12 358 PHE A O 1
ATOM 2814 N N . ASP A 1 359 ? -12.142 6.584 7.277 1.00 71.06 359 ASP A N 1
ATOM 2815 C CA . ASP A 1 359 ? -13.233 5.621 7.468 1.00 71.06 359 ASP A CA 1
ATOM 2816 C C . ASP A 1 359 ? -13.569 4.857 6.176 1.00 71.06 359 ASP A C 1
ATOM 2818 O O . ASP A 1 359 ? -14.021 3.713 6.213 1.00 71.06 359 ASP A O 1
ATOM 2822 N N . THR A 1 360 ? -13.364 5.488 5.016 1.00 68.62 360 THR A N 1
ATOM 2823 C CA . THR A 1 360 ? -13.658 4.899 3.696 1.00 68.62 360 THR A CA 1
ATOM 2824 C C . THR A 1 360 ? -12.459 4.197 3.066 1.00 68.62 360 THR A C 1
ATOM 2826 O O . THR A 1 360 ? -12.637 3.279 2.261 1.00 68.62 360 THR A O 1
ATOM 2829 N N . ASN A 1 361 ? -11.238 4.595 3.430 1.00 70.56 361 ASN A N 1
ATOM 2830 C CA . ASN A 1 361 ? -10.005 4.020 2.909 1.00 70.56 361 ASN A CA 1
ATOM 2831 C C . ASN A 1 361 ? -9.316 3.158 3.971 1.00 70.56 361 ASN A C 1
ATOM 2833 O O . ASN A 1 361 ? -8.780 3.692 4.940 1.00 70.56 361 ASN A O 1
ATOM 2837 N N . PRO A 1 362 ? -9.238 1.828 3.772 1.00 67.12 362 PRO A N 1
ATOM 2838 C CA . PRO A 1 362 ? -8.542 0.948 4.700 1.00 67.12 362 PRO A CA 1
ATOM 2839 C C . PRO A 1 362 ? -7.097 1.397 4.928 1.00 67.12 362 PRO A C 1
ATOM 2841 O O . PRO A 1 362 ? -6.384 1.713 3.974 1.00 67.12 362 PRO A O 1
ATOM 2844 N N . ILE A 1 363 ? -6.623 1.330 6.173 1.00 71.88 363 ILE A N 1
ATOM 2845 C CA . ILE A 1 363 ? -5.265 1.776 6.525 1.00 71.88 363 ILE A CA 1
ATOM 2846 C C . ILE A 1 363 ? -4.170 1.067 5.715 1.00 71.88 363 ILE A C 1
ATOM 2848 O O . ILE A 1 363 ? -3.180 1.686 5.339 1.00 71.88 363 ILE A O 1
ATOM 2852 N N . GLY A 1 364 ? -4.378 -0.208 5.360 1.00 63.12 364 GLY A N 1
ATOM 2853 C CA . GLY A 1 364 ? -3.462 -0.957 4.496 1.00 63.12 364 GLY A CA 1
ATOM 2854 C C . GLY A 1 364 ? -3.338 -0.362 3.090 1.00 63.12 364 GLY A C 1
ATOM 2855 O O . GLY A 1 364 ? -2.258 -0.382 2.514 1.00 63.12 364 GLY A O 1
ATOM 2856 N N . ARG A 1 365 ? -4.410 0.240 2.555 1.00 72.25 365 ARG A N 1
ATOM 2857 C CA . ARG A 1 365 ? -4.378 0.947 1.266 1.00 72.25 365 ARG A CA 1
ATOM 2858 C C . ARG A 1 365 ? -3.496 2.188 1.362 1.00 72.25 365 ARG A C 1
ATOM 2860 O O . ARG A 1 365 ? -2.643 2.381 0.506 1.00 72.25 365 ARG A O 1
ATOM 2867 N N . ILE A 1 366 ? -3.673 2.989 2.415 1.00 83.81 366 ILE A N 1
ATOM 2868 C CA . ILE A 1 366 ? -2.861 4.189 2.671 1.00 83.81 366 ILE A CA 1
ATOM 2869 C C . ILE A 1 366 ? -1.387 3.800 2.850 1.00 83.81 366 ILE A C 1
ATOM 2871 O O . ILE A 1 366 ? -0.510 4.403 2.237 1.00 83.81 366 ILE A O 1
ATOM 2875 N N . LEU A 1 367 ? -1.113 2.744 3.621 1.00 77.69 367 LEU A N 1
ATOM 2876 C CA . LEU A 1 367 ? 0.244 2.245 3.840 1.00 77.69 367 LEU A CA 1
ATOM 2877 C C . LEU A 1 367 ? 0.895 1.754 2.540 1.00 77.69 367 LEU A C 1
ATOM 2879 O O . LEU A 1 367 ? 2.050 2.077 2.290 1.00 77.69 367 LEU A O 1
ATOM 2883 N N . ASN A 1 368 ? 0.150 1.051 1.680 1.00 78.69 368 ASN A N 1
ATOM 2884 C CA . ASN A 1 368 ? 0.643 0.645 0.362 1.00 78.69 368 ASN A CA 1
ATOM 2885 C C . ASN A 1 368 ? 0.977 1.849 -0.532 1.00 78.69 368 ASN A C 1
ATOM 2887 O O . ASN A 1 368 ? 1.900 1.752 -1.335 1.00 78.69 368 ASN A O 1
ATOM 2891 N N . ARG A 1 369 ? 0.284 2.991 -0.383 1.00 87.12 369 ARG A N 1
ATOM 2892 C CA . ARG A 1 369 ? 0.665 4.224 -1.095 1.00 87.12 369 ARG A CA 1
ATOM 2893 C C . ARG A 1 369 ? 2.020 4.741 -0.614 1.00 87.12 369 ARG A C 1
ATOM 2895 O O . ARG A 1 369 ? 2.900 4.973 -1.433 1.00 87.12 369 ARG A O 1
ATOM 2902 N N . PHE A 1 370 ? 2.203 4.877 0.701 1.00 91.94 370 PHE A N 1
ATOM 2903 C CA . PHE A 1 370 ? 3.461 5.354 1.297 1.00 91.94 370 PHE A CA 1
ATOM 2904 C C . PHE A 1 370 ? 4.638 4.379 1.148 1.00 91.94 370 PHE A C 1
ATOM 2906 O O . PHE A 1 370 ? 5.782 4.820 1.170 1.00 91.94 370 PHE A O 1
ATOM 2913 N N . GLY A 1 371 ? 4.367 3.080 1.032 1.00 89.06 371 GLY A N 1
ATOM 2914 C CA . GLY A 1 371 ? 5.371 2.038 0.837 1.00 89.06 371 GLY A CA 1
ATOM 2915 C C . GLY A 1 371 ? 5.597 1.733 -0.640 1.00 89.06 371 GLY A C 1
ATOM 2916 O O . GLY A 1 371 ? 6.536 2.240 -1.247 1.00 89.06 371 GLY A O 1
ATOM 2917 N N . ASP A 1 372 ? 4.731 0.898 -1.214 1.00 85.06 372 ASP A N 1
ATOM 2918 C CA . ASP A 1 372 ? 4.919 0.335 -2.552 1.00 85.06 372 ASP A CA 1
ATOM 2919 C C . ASP A 1 372 ? 4.851 1.394 -3.657 1.00 85.06 372 ASP A C 1
ATOM 2921 O O . ASP A 1 372 ? 5.744 1.436 -4.499 1.00 85.06 372 ASP A O 1
ATOM 2925 N N . ASP A 1 373 ? 3.830 2.259 -3.681 1.00 90.31 373 ASP A N 1
ATOM 2926 C CA . ASP A 1 373 ? 3.681 3.224 -4.783 1.00 90.31 373 ASP A CA 1
ATOM 2927 C C . ASP A 1 373 ? 4.776 4.313 -4.742 1.00 90.31 373 ASP A C 1
ATOM 2929 O O . ASP A 1 373 ? 5.291 4.709 -5.790 1.00 90.31 373 ASP A O 1
ATOM 2933 N N . ILE A 1 374 ? 5.211 4.746 -3.552 1.00 93.19 374 ILE A N 1
ATOM 2934 C CA . ILE A 1 374 ? 6.391 5.617 -3.406 1.00 93.19 374 ILE A CA 1
ATOM 2935 C C . ILE A 1 374 ? 7.671 4.893 -3.830 1.00 93.19 374 ILE A C 1
ATOM 2937 O O . ILE A 1 374 ? 8.445 5.456 -4.598 1.00 93.19 374 ILE A O 1
ATOM 2941 N N . PHE A 1 375 ? 7.865 3.627 -3.449 1.00 92.38 375 PHE A N 1
ATOM 2942 C CA . PHE A 1 375 ? 9.014 2.839 -3.905 1.00 92.38 375 PHE A CA 1
ATOM 2943 C C . PHE A 1 375 ? 9.057 2.697 -5.437 1.00 92.38 375 PHE A C 1
ATOM 2945 O O . PHE A 1 375 ? 10.127 2.779 -6.047 1.00 92.38 375 PHE A O 1
ATOM 2952 N N . GLN A 1 376 ? 7.900 2.533 -6.091 1.00 90.50 376 GLN A N 1
ATOM 2953 C CA . GLN A 1 376 ? 7.820 2.546 -7.556 1.00 90.50 376 GLN A CA 1
ATOM 2954 C C . GLN A 1 376 ? 8.283 3.894 -8.135 1.00 90.50 376 GLN A C 1
ATOM 2956 O O . GLN A 1 376 ? 8.981 3.912 -9.150 1.00 90.50 376 GLN A O 1
ATOM 2961 N N . CYS A 1 377 ? 7.946 5.014 -7.493 1.00 91.56 377 CYS A N 1
ATOM 2962 C CA . CYS A 1 377 ? 8.389 6.347 -7.906 1.00 91.56 377 CYS A CA 1
ATOM 2963 C C . CYS A 1 377 ? 9.873 6.623 -7.621 1.00 91.56 377 CYS A C 1
ATOM 2965 O O . CYS A 1 377 ? 10.527 7.255 -8.450 1.00 91.56 377 CYS A O 1
ATOM 2967 N N . ASP A 1 378 ? 10.399 6.139 -6.495 1.00 91.50 378 ASP A N 1
ATOM 2968 C CA . ASP A 1 378 ? 11.794 6.314 -6.077 1.00 91.50 378 ASP A CA 1
ATOM 2969 C C . ASP A 1 378 ? 12.759 5.486 -6.928 1.00 91.50 378 ASP A C 1
ATOM 2971 O O . ASP A 1 378 ? 13.807 5.974 -7.346 1.00 91.50 378 ASP A O 1
ATOM 2975 N N . MET A 1 379 ? 12.408 4.221 -7.178 1.00 89.62 379 MET A N 1
ATOM 2976 C CA . MET A 1 379 ? 13.320 3.235 -7.755 1.00 89.62 379 MET A CA 1
ATOM 2977 C C . MET A 1 379 ? 12.890 2.798 -9.151 1.00 89.62 379 MET A C 1
ATOM 2979 O O . MET A 1 379 ? 13.662 2.928 -10.102 1.00 89.62 379 MET A O 1
ATOM 2983 N N . GLN A 1 380 ? 11.664 2.288 -9.305 1.00 90.06 380 GLN A N 1
ATOM 2984 C CA . GLN A 1 380 ? 11.255 1.646 -10.557 1.00 90.06 380 GLN A CA 1
ATOM 2985 C C . GLN A 1 380 ? 11.174 2.640 -11.718 1.00 90.06 380 GLN A C 1
ATOM 2987 O O . GLN A 1 380 ? 11.661 2.334 -12.807 1.00 90.06 380 GLN A O 1
ATOM 2992 N N . LEU A 1 381 ? 10.574 3.817 -11.514 1.00 89.94 381 LEU A N 1
ATOM 2993 C CA . LEU A 1 381 ? 10.428 4.822 -12.567 1.00 89.94 381 LEU A CA 1
ATOM 2994 C C . LEU A 1 381 ? 11.789 5.335 -13.060 1.00 89.94 381 LEU A C 1
ATOM 2996 O O . LEU A 1 381 ? 12.032 5.213 -14.262 1.00 89.94 381 LEU A O 1
ATOM 3000 N N . PRO A 1 382 ? 12.717 5.811 -12.204 1.00 89.50 382 PRO A N 1
ATOM 3001 C CA . PRO A 1 382 ? 14.027 6.269 -12.667 1.00 89.50 382 PRO A CA 1
ATOM 3002 C C . PRO A 1 382 ? 14.850 5.162 -13.339 1.00 89.50 382 PRO A C 1
ATOM 3004 O O . PRO A 1 382 ? 15.439 5.390 -14.399 1.00 89.50 382 PRO A O 1
ATOM 3007 N N . LEU A 1 383 ? 14.828 3.943 -12.781 1.00 88.81 383 LEU A N 1
ATOM 3008 C CA . LEU A 1 383 ? 15.525 2.783 -13.349 1.00 88.81 383 LEU A CA 1
ATOM 3009 C C . LEU A 1 383 ? 14.879 2.246 -14.632 1.00 88.81 383 LEU A C 1
ATOM 3011 O O . LEU A 1 383 ? 15.549 1.545 -15.381 1.00 88.81 383 LEU A O 1
ATOM 3015 N N . SER A 1 384 ? 13.618 2.580 -14.918 1.00 88.94 384 SER A N 1
ATOM 3016 C CA . SER A 1 384 ? 12.974 2.278 -16.205 1.00 88.94 384 SER A CA 1
ATOM 3017 C C . SER A 1 384 ? 13.209 3.397 -17.224 1.00 88.94 384 SER A C 1
ATOM 3019 O O . SER A 1 384 ? 13.422 3.133 -18.406 1.00 88.94 384 SER A O 1
ATOM 3021 N N . PHE A 1 385 ? 13.202 4.657 -16.782 1.00 88.25 385 PHE A N 1
ATOM 3022 C CA . PHE A 1 385 ? 13.305 5.827 -17.652 1.00 88.25 385 PHE A CA 1
ATOM 3023 C C . PHE A 1 385 ? 14.697 5.975 -18.276 1.00 88.25 385 PHE A C 1
ATOM 3025 O O . PHE A 1 385 ? 14.800 6.241 -19.474 1.00 88.25 385 PHE A O 1
ATOM 3032 N N . ALA A 1 386 ? 15.766 5.747 -17.503 1.00 87.75 386 ALA A N 1
ATOM 3033 C CA . ALA A 1 386 ? 17.136 5.831 -18.014 1.00 87.75 386 ALA A CA 1
ATOM 3034 C C . ALA A 1 386 ? 17.413 4.825 -19.158 1.00 87.75 386 ALA A C 1
ATOM 3036 O O . ALA A 1 386 ? 17.823 5.270 -20.233 1.00 87.75 386 ALA A O 1
ATOM 3037 N N . PRO A 1 387 ? 17.136 3.511 -19.013 1.00 90.38 387 PRO A N 1
ATOM 3038 C CA . PRO A 1 387 ? 17.278 2.555 -20.111 1.00 90.38 387 PRO A CA 1
ATOM 3039 C C . PRO A 1 387 ? 16.410 2.884 -21.322 1.00 90.38 387 PRO A C 1
ATOM 3041 O O . PRO A 1 387 ? 16.883 2.745 -22.443 1.00 90.38 387 PRO A O 1
ATOM 3044 N N . ILE A 1 388 ? 15.178 3.375 -21.131 1.00 91.75 388 ILE A N 1
ATOM 3045 C CA . ILE A 1 388 ? 14.310 3.772 -22.251 1.00 91.75 388 ILE A CA 1
ATOM 3046 C C . ILE A 1 388 ? 14.929 4.925 -23.037 1.00 91.75 388 ILE A C 1
ATOM 3048 O O . ILE A 1 388 ? 14.963 4.866 -24.265 1.00 91.75 388 ILE A O 1
ATOM 3052 N N . LEU A 1 389 ? 15.445 5.958 -22.366 1.00 91.56 389 LEU A N 1
ATOM 3053 C CA . LEU A 1 389 ? 16.129 7.070 -23.034 1.00 91.56 389 LEU A CA 1
ATOM 3054 C C . LEU A 1 389 ? 17.349 6.584 -23.828 1.00 91.56 389 LEU A C 1
ATOM 3056 O O . LEU A 1 389 ? 17.511 6.955 -24.989 1.00 91.56 389 LEU A O 1
ATOM 3060 N N . VAL A 1 390 ? 18.170 5.715 -23.235 1.00 90.75 390 VAL A N 1
ATOM 3061 C CA . VAL A 1 390 ? 19.356 5.150 -23.899 1.00 90.75 390 VAL A CA 1
ATOM 3062 C C . VAL A 1 390 ? 18.966 4.284 -25.097 1.00 90.75 390 VAL A C 1
ATOM 3064 O O . VAL A 1 390 ? 19.467 4.497 -26.194 1.00 90.75 390 VAL A O 1
ATOM 3067 N N . GLU A 1 391 ? 18.055 3.331 -24.924 1.00 91.19 391 GLU A N 1
ATOM 3068 C CA . GLU A 1 391 ? 17.659 2.381 -25.971 1.00 91.19 391 GLU A CA 1
ATOM 3069 C C . GLU A 1 391 ? 16.882 3.047 -27.107 1.00 91.19 391 GLU A C 1
ATOM 3071 O O . GLU A 1 391 ? 17.050 2.682 -28.270 1.00 91.19 391 GLU A O 1
ATOM 3076 N N . THR A 1 392 ? 16.074 4.072 -26.813 1.00 90.81 392 THR A N 1
ATOM 3077 C CA . THR A 1 392 ? 15.440 4.881 -27.867 1.00 90.81 392 THR A CA 1
ATOM 3078 C C . THR A 1 392 ? 16.468 5.675 -28.660 1.00 90.81 392 THR A C 1
ATOM 3080 O O . THR A 1 392 ? 16.421 5.645 -29.891 1.00 90.81 392 THR A O 1
ATOM 3083 N N . ALA A 1 393 ? 17.408 6.347 -27.989 1.00 91.81 393 ALA A N 1
ATOM 3084 C CA . ALA A 1 393 ? 18.461 7.110 -28.651 1.00 91.81 393 ALA A CA 1
ATOM 3085 C C . ALA A 1 393 ? 19.369 6.204 -29.493 1.00 91.81 393 ALA A C 1
ATOM 3087 O O . ALA A 1 393 ? 19.584 6.488 -30.669 1.00 91.81 393 ALA A O 1
ATOM 3088 N N . MET A 1 394 ? 19.805 5.077 -28.930 1.00 89.81 394 MET A N 1
ATOM 3089 C CA . MET A 1 394 ? 20.640 4.077 -29.593 1.00 89.81 394 MET A CA 1
ATOM 3090 C C . MET A 1 394 ? 19.911 3.380 -30.752 1.00 89.81 394 MET A C 1
ATOM 3092 O O . MET A 1 394 ? 20.491 3.111 -31.803 1.00 89.81 394 MET A O 1
ATOM 3096 N N . GLY A 1 395 ? 18.628 3.053 -30.589 1.00 88.50 395 GLY A N 1
ATOM 3097 C CA . GLY A 1 395 ? 17.819 2.473 -31.660 1.00 88.50 395 GLY A CA 1
ATOM 3098 C C . GLY A 1 395 ? 17.648 3.444 -32.828 1.00 88.50 395 GLY A C 1
ATOM 3099 O O . GLY A 1 395 ? 17.815 3.058 -33.988 1.00 88.50 395 GLY A O 1
ATOM 3100 N N . LEU A 1 396 ? 17.364 4.714 -32.523 1.00 89.06 396 LEU A N 1
ATOM 3101 C CA . LEU A 1 396 ? 17.191 5.763 -33.523 1.00 89.06 396 LEU A CA 1
ATOM 3102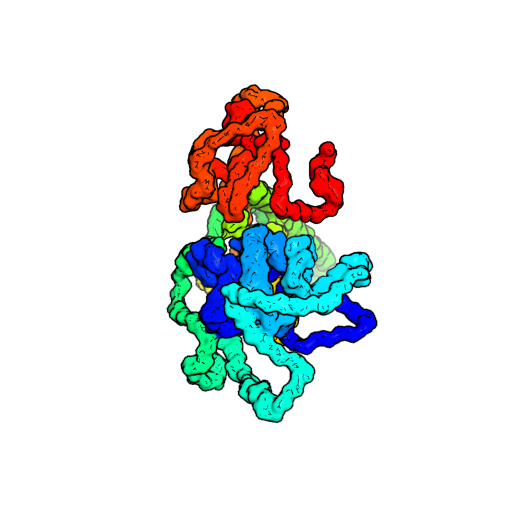 C C . LEU A 1 396 ? 18.510 6.091 -34.230 1.00 89.06 396 LEU A C 1
ATOM 3104 O O . LEU A 1 396 ? 18.522 6.176 -35.454 1.00 89.06 396 LEU A O 1
ATOM 3108 N N . SER A 1 397 ? 19.617 6.227 -33.498 1.00 89.88 397 SER A N 1
ATOM 3109 C CA . SER A 1 397 ? 20.936 6.537 -34.062 1.00 89.88 397 SER A CA 1
ATOM 3110 C C . SER A 1 397 ? 21.412 5.447 -35.026 1.00 89.88 397 SER A C 1
ATOM 3112 O O . SER A 1 397 ? 21.811 5.758 -36.150 1.00 89.88 397 SER A O 1
ATOM 3114 N N . LYS A 1 398 ? 21.301 4.166 -34.644 1.00 88.19 398 LYS A N 1
ATOM 3115 C CA . LYS A 1 398 ? 21.680 3.015 -35.479 1.00 88.19 398 LYS A CA 1
ATOM 3116 C C . LYS A 1 398 ? 20.835 2.944 -36.742 1.00 88.19 398 LYS A C 1
ATOM 3118 O O . LYS A 1 398 ? 21.366 2.702 -37.829 1.00 88.19 398 LYS A O 1
ATOM 3123 N N . LEU A 1 399 ? 19.531 3.190 -36.616 1.00 86.81 399 LEU A N 1
ATOM 3124 C CA . LEU A 1 399 ? 18.608 3.185 -37.746 1.00 86.81 399 LEU A CA 1
ATOM 3125 C C . LEU A 1 399 ? 18.870 4.360 -38.694 1.00 86.81 399 LEU A C 1
ATOM 3127 O O . LEU A 1 399 ? 19.004 4.143 -39.896 1.00 86.81 399 LEU A O 1
ATOM 3131 N N . VAL A 1 400 ? 19.011 5.580 -38.170 1.00 87.81 400 VAL A N 1
ATOM 3132 C CA . VAL A 1 400 ? 19.323 6.783 -38.960 1.00 87.81 400 VAL A CA 1
ATOM 3133 C C . VAL A 1 400 ? 20.666 6.628 -39.670 1.00 87.81 400 VAL A C 1
ATOM 3135 O O . VAL A 1 400 ? 20.743 6.848 -40.876 1.00 87.81 400 VAL A O 1
ATOM 3138 N N . THR A 1 401 ? 21.703 6.176 -38.964 1.00 85.75 401 THR A N 1
ATOM 3139 C CA . THR A 1 401 ? 23.033 5.946 -39.547 1.00 85.75 401 THR A CA 1
ATOM 3140 C C . THR A 1 401 ? 22.971 4.906 -40.667 1.00 85.75 401 THR A C 1
ATOM 3142 O O . THR A 1 401 ? 23.517 5.131 -41.745 1.00 85.75 401 THR A O 1
ATOM 3145 N N . SER A 1 402 ? 22.227 3.812 -40.471 1.00 85.88 402 SER A N 1
ATOM 3146 C CA . SER A 1 402 ? 22.024 2.791 -41.509 1.00 85.88 402 SER A CA 1
ATOM 3147 C C . SER A 1 402 ? 21.281 3.346 -42.732 1.00 85.88 402 SER A C 1
ATOM 3149 O O . SER A 1 402 ? 21.687 3.093 -43.862 1.00 85.88 402 SER A O 1
ATOM 3151 N N . VAL A 1 403 ? 20.230 4.150 -42.535 1.00 85.62 403 VAL A N 1
ATOM 3152 C CA . VAL A 1 403 ? 19.481 4.794 -43.632 1.00 85.62 403 VAL A CA 1
ATOM 3153 C C . VAL A 1 403 ? 20.377 5.747 -44.427 1.00 85.62 403 VAL A C 1
ATOM 3155 O O . VAL A 1 403 ? 20.378 5.701 -45.656 1.00 85.62 403 VAL A O 1
ATOM 3158 N N . VAL A 1 404 ? 21.166 6.583 -43.743 1.00 85.56 404 VAL A N 1
ATOM 3159 C CA . VAL A 1 404 ? 22.070 7.554 -44.380 1.00 85.56 404 VAL A CA 1
ATOM 3160 C C . VAL A 1 404 ? 23.141 6.847 -45.210 1.00 85.56 404 VAL A C 1
ATOM 3162 O O . VAL A 1 404 ? 23.408 7.252 -46.343 1.00 85.56 404 VAL A O 1
ATOM 3165 N N . ILE A 1 405 ? 23.720 5.763 -44.688 1.00 83.25 405 ILE A N 1
ATOM 3166 C CA . ILE A 1 405 ? 24.773 5.017 -45.383 1.00 83.25 405 ILE A CA 1
ATOM 3167 C C . ILE A 1 405 ? 24.232 4.310 -46.635 1.00 83.25 405 ILE A C 1
ATOM 3169 O O . ILE A 1 405 ? 24.864 4.357 -47.690 1.00 83.25 405 ILE A O 1
ATOM 3173 N N . VAL A 1 406 ? 23.050 3.693 -46.550 1.00 82.69 406 VAL A N 1
ATOM 3174 C CA . VAL A 1 406 ? 22.451 2.908 -47.649 1.00 82.69 406 VAL A CA 1
ATOM 3175 C C . VAL A 1 406 ? 21.637 3.792 -48.630 1.00 82.69 406 VAL A C 1
ATOM 3177 O O . VAL A 1 406 ? 21.013 3.306 -49.576 1.00 82.69 406 VAL A O 1
ATOM 3180 N N . ARG A 1 407 ? 21.683 5.123 -48.461 1.00 85.31 407 ARG A N 1
ATOM 3181 C CA . ARG A 1 407 ? 21.142 6.148 -49.377 1.00 85.31 407 ARG A CA 1
ATOM 3182 C C . ARG A 1 407 ? 19.706 5.842 -49.842 1.00 85.31 407 ARG A C 1
ATOM 3184 O O . ARG A 1 407 ? 18.790 5.775 -49.029 1.00 85.31 407 ARG A O 1
ATOM 3191 N N . TRP A 1 408 ? 19.487 5.668 -51.151 1.00 82.12 408 TRP A N 1
ATOM 3192 C CA . TRP A 1 408 ? 18.155 5.502 -51.745 1.00 82.12 408 TRP A CA 1
ATOM 3193 C C . TRP A 1 408 ? 17.466 4.198 -51.320 1.00 82.12 408 TRP A C 1
ATOM 3195 O O . TRP A 1 408 ? 16.245 4.173 -51.209 1.00 82.12 408 TRP A O 1
ATOM 3205 N N . MET A 1 409 ? 18.217 3.136 -51.006 1.00 78.38 409 MET A N 1
ATOM 3206 C CA . MET A 1 409 ? 17.631 1.893 -50.483 1.00 78.38 409 MET A CA 1
ATOM 3207 C C . MET A 1 409 ? 17.144 2.042 -49.038 1.00 78.38 409 MET A C 1
ATOM 3209 O O . MET A 1 409 ? 16.291 1.275 -48.594 1.00 78.38 409 MET A O 1
ATOM 3213 N N . GLY A 1 410 ? 17.597 3.082 -48.330 1.00 79.38 410 GLY A N 1
ATOM 3214 C CA . GLY A 1 410 ? 17.061 3.475 -47.031 1.00 79.38 410 GLY A CA 1
ATOM 3215 C C . GLY A 1 410 ? 15.573 3.853 -47.066 1.00 79.38 410 GLY A C 1
ATOM 3216 O O . GLY A 1 410 ? 14.901 3.726 -46.046 1.00 79.38 410 GLY A O 1
ATOM 3217 N N . LEU A 1 411 ? 15.013 4.221 -48.229 1.00 82.81 411 LEU A N 1
ATOM 3218 C CA . LEU A 1 411 ? 13.573 4.490 -48.399 1.00 82.81 411 LEU A CA 1
ATOM 3219 C C . LEU A 1 411 ? 12.684 3.254 -48.169 1.00 82.81 411 LEU A C 1
ATOM 3221 O O . LEU A 1 411 ? 11.487 3.408 -47.934 1.00 82.81 411 LEU A O 1
ATOM 3225 N N . LEU A 1 412 ? 13.246 2.039 -48.189 1.00 82.06 412 LEU A N 1
ATOM 3226 C CA . LEU A 1 412 ? 12.515 0.803 -47.880 1.00 82.06 412 LEU A CA 1
ATOM 3227 C C . LEU A 1 412 ? 12.297 0.592 -46.371 1.00 82.06 412 LEU A C 1
ATOM 3229 O O . LEU A 1 412 ? 11.447 -0.205 -45.977 1.00 82.06 412 LEU A O 1
ATOM 3233 N N . ILE A 1 413 ? 13.030 1.312 -45.515 1.00 82.00 413 ILE A N 1
ATOM 3234 C CA . ILE A 1 413 ? 13.000 1.139 -44.055 1.00 82.00 413 ILE A CA 1
ATOM 3235 C C . ILE A 1 413 ? 11.773 1.812 -43.400 1.00 82.00 413 ILE A C 1
ATOM 3237 O O . ILE A 1 413 ? 11.136 1.159 -42.572 1.00 82.00 413 ILE A O 1
ATOM 3241 N N . PRO A 1 414 ? 11.360 3.053 -43.748 1.00 85.81 414 PRO A N 1
ATOM 3242 C CA . PRO A 1 414 ? 10.188 3.693 -43.138 1.00 85.81 414 PRO A CA 1
ATOM 3243 C C . PRO A 1 414 ? 8.870 2.900 -43.253 1.00 85.81 414 PRO A C 1
ATOM 3245 O O . PRO A 1 414 ? 8.172 2.796 -42.241 1.00 85.81 414 PRO A O 1
ATOM 3248 N N . PRO A 1 415 ? 8.516 2.276 -44.400 1.00 87.38 415 PRO A N 1
ATOM 3249 C CA . PRO A 1 415 ? 7.331 1.417 -44.485 1.00 87.38 415 PRO A CA 1
ATOM 3250 C C . PRO A 1 415 ? 7.400 0.206 -43.544 1.00 87.38 415 PRO A C 1
ATOM 3252 O O . PRO A 1 415 ? 6.412 -0.126 -42.889 1.00 87.38 415 PRO A O 1
ATOM 3255 N N . LEU A 1 416 ? 8.574 -0.425 -43.417 1.00 83.06 416 LEU A N 1
ATOM 3256 C CA . LEU A 1 416 ? 8.786 -1.544 -42.492 1.00 83.06 416 LEU A CA 1
ATOM 3257 C C . LEU A 1 416 ? 8.668 -1.096 -41.028 1.00 83.06 416 LEU A C 1
ATOM 3259 O O . LEU A 1 416 ? 8.047 -1.783 -40.217 1.00 83.06 416 LEU A O 1
ATOM 3263 N N . MET A 1 417 ? 9.181 0.093 -40.701 1.00 82.75 417 MET A N 1
ATOM 3264 C CA . MET A 1 417 ? 9.027 0.702 -39.376 1.00 82.75 417 MET A CA 1
ATOM 3265 C C . MET A 1 417 ? 7.568 1.043 -39.052 1.00 82.75 417 MET A C 1
ATOM 3267 O O . MET A 1 417 ? 7.143 0.900 -37.906 1.00 82.75 417 MET A O 1
ATOM 3271 N N . PHE A 1 418 ? 6.768 1.439 -40.044 1.00 86.06 418 PHE A N 1
ATOM 3272 C CA . PHE A 1 418 ? 5.332 1.647 -39.856 1.00 86.06 418 PHE A CA 1
ATOM 3273 C C . PHE A 1 418 ? 4.597 0.337 -39.540 1.00 86.06 418 PHE A C 1
ATOM 3275 O O . PHE A 1 418 ? 3.786 0.295 -38.612 1.00 86.06 418 PHE A O 1
ATOM 3282 N N . VAL A 1 419 ? 4.909 -0.747 -40.262 1.00 85.31 419 VAL A N 1
ATOM 3283 C CA . VAL A 1 419 ? 4.368 -2.088 -39.971 1.00 85.31 419 VAL A CA 1
ATOM 3284 C C . VAL A 1 419 ? 4.754 -2.526 -38.558 1.00 85.31 419 VAL A C 1
ATOM 3286 O O . VAL A 1 419 ? 3.897 -2.980 -37.797 1.00 85.31 419 VAL A O 1
ATOM 3289 N N . TYR A 1 420 ? 6.015 -2.318 -38.175 1.00 80.88 420 TYR A N 1
ATOM 3290 C CA . TYR A 1 420 ? 6.503 -2.588 -36.826 1.00 80.88 420 TYR A CA 1
ATOM 3291 C C . TYR A 1 420 ? 5.710 -1.820 -35.759 1.00 80.88 420 TYR A C 1
ATOM 3293 O O . TYR A 1 420 ? 5.222 -2.414 -34.797 1.00 80.88 420 TYR A O 1
ATOM 3301 N N . PHE A 1 421 ? 5.510 -0.515 -35.955 1.00 81.88 421 PHE A N 1
ATOM 3302 C CA . PHE A 1 421 ? 4.744 0.320 -35.035 1.00 81.88 421 PHE A CA 1
ATOM 3303 C C . PHE A 1 421 ? 3.296 -0.165 -34.879 1.00 81.88 421 PHE A C 1
ATOM 3305 O O . PHE A 1 421 ? 2.794 -0.266 -33.758 1.00 81.88 421 PHE A O 1
ATOM 3312 N N . LYS A 1 422 ? 2.627 -0.524 -35.983 1.00 84.75 422 LYS A N 1
ATOM 3313 C CA . LYS A 1 422 ? 1.256 -1.056 -35.953 1.00 84.75 422 LYS A CA 1
ATOM 3314 C C . LYS A 1 422 ? 1.160 -2.390 -35.215 1.00 84.75 422 LYS A C 1
ATOM 3316 O O . LYS A 1 422 ? 0.241 -2.567 -34.416 1.00 84.75 422 LYS A O 1
ATOM 3321 N N . LEU A 1 423 ? 2.116 -3.292 -35.430 1.00 79.56 423 LEU A N 1
ATOM 3322 C CA . LEU A 1 423 ? 2.192 -4.558 -34.698 1.00 79.56 423 LEU A CA 1
ATOM 3323 C C . LEU A 1 423 ? 2.439 -4.324 -33.205 1.00 79.56 423 LEU A C 1
ATOM 3325 O O . LEU A 1 423 ? 1.719 -4.878 -32.378 1.00 79.56 423 LEU A O 1
ATOM 3329 N N . GLY A 1 424 ? 3.386 -3.454 -32.847 1.00 77.50 424 GLY A N 1
ATOM 3330 C CA . GLY A 1 424 ? 3.657 -3.099 -31.452 1.00 77.50 424 GLY A CA 1
ATOM 3331 C C . GLY A 1 424 ? 2.417 -2.561 -30.732 1.00 77.50 424 GLY A C 1
ATOM 3332 O O . GLY A 1 424 ? 2.095 -3.011 -29.634 1.00 77.50 424 GLY A O 1
ATOM 3333 N N . GLN A 1 425 ? 1.663 -1.664 -31.378 1.00 77.75 425 GLN A N 1
ATOM 3334 C CA . GLN A 1 425 ? 0.402 -1.146 -30.833 1.00 77.75 425 GLN A CA 1
ATOM 3335 C C . GLN A 1 425 ? -0.645 -2.240 -30.603 1.00 77.75 425 GLN A C 1
ATOM 3337 O O . GLN A 1 425 ? -1.327 -2.221 -29.579 1.00 77.75 425 GLN A O 1
ATOM 3342 N N . TYR A 1 426 ? -0.766 -3.185 -31.535 1.00 82.31 426 TYR A N 1
ATOM 3343 C CA . TYR A 1 426 ? -1.689 -4.309 -31.407 1.00 82.31 426 TYR A CA 1
ATOM 3344 C C . TYR A 1 426 ? -1.326 -5.221 -30.219 1.00 82.31 426 TYR A C 1
ATOM 3346 O O . TYR A 1 426 ? -2.219 -5.656 -29.495 1.00 82.31 426 TYR A O 1
ATOM 3354 N N . PHE A 1 427 ? -0.033 -5.449 -29.948 1.00 77.19 427 PHE A N 1
ATOM 3355 C CA . PHE A 1 427 ? 0.414 -6.322 -28.848 1.00 77.19 427 PHE A CA 1
ATOM 3356 C C . PHE A 1 427 ? 0.447 -5.678 -27.469 1.00 77.19 427 PHE A C 1
ATOM 3358 O O . PHE A 1 427 ? 0.262 -6.373 -26.468 1.00 77.19 427 PHE A O 1
ATOM 3365 N N . LEU A 1 428 ? 0.635 -4.361 -27.397 1.00 74.19 428 LEU A N 1
ATOM 3366 C CA . LEU A 1 428 ? 0.641 -3.643 -26.123 1.00 74.19 428 LEU A CA 1
ATOM 3367 C C . LEU A 1 428 ? -0.689 -3.788 -25.371 1.00 74.19 428 LEU A C 1
ATOM 3369 O O . LEU A 1 428 ? -0.696 -3.831 -24.145 1.00 74.19 428 LEU A O 1
ATOM 3373 N N . ALA A 1 429 ? -1.828 -3.888 -26.062 1.00 78.88 429 ALA A N 1
ATOM 3374 C CA . ALA A 1 429 ? -3.121 -4.003 -25.386 1.00 78.88 429 ALA A CA 1
ATOM 3375 C C . ALA A 1 429 ? -3.301 -5.337 -24.620 1.00 78.88 429 ALA A C 1
ATOM 3377 O O . ALA A 1 429 ? -3.492 -5.266 -23.405 1.00 78.88 429 ALA A O 1
ATOM 3378 N N . PRO A 1 430 ? -3.168 -6.529 -25.237 1.00 81.50 430 PRO A N 1
ATOM 3379 C CA . PRO A 1 430 ? -3.263 -7.801 -24.514 1.00 81.50 430 PRO A CA 1
ATOM 3380 C C . PRO A 1 430 ? -2.193 -7.975 -23.431 1.00 81.50 430 PRO A C 1
ATOM 3382 O O . PRO A 1 430 ? -2.488 -8.483 -22.350 1.00 81.50 430 PRO A O 1
ATOM 3385 N N . LEU A 1 431 ? -0.954 -7.540 -23.698 1.00 77.25 431 LEU A N 1
ATOM 3386 C CA . LEU A 1 431 ? 0.151 -7.678 -22.746 1.00 77.25 431 LEU A CA 1
ATOM 3387 C C . LEU A 1 431 ? -0.116 -6.900 -21.448 1.00 77.25 431 LEU A C 1
ATOM 3389 O O . LEU A 1 431 ? 0.150 -7.412 -20.359 1.00 77.25 431 LEU A O 1
ATOM 3393 N N . ARG A 1 432 ? -0.690 -5.692 -21.557 1.00 74.75 432 ARG A N 1
ATOM 3394 C CA . ARG A 1 432 ? -1.088 -4.873 -20.401 1.00 74.75 432 ARG A CA 1
ATOM 3395 C C . ARG A 1 432 ? -2.155 -5.563 -19.557 1.00 74.75 432 ARG A C 1
ATOM 3397 O O . ARG A 1 432 ? -1.983 -5.663 -18.343 1.00 74.75 432 ARG A O 1
ATOM 3404 N N . GLU A 1 433 ? -3.203 -6.099 -20.181 1.00 80.56 433 GLU A N 1
ATOM 3405 C CA . GLU A 1 433 ? -4.273 -6.786 -19.447 1.00 80.56 433 GLU A CA 1
ATOM 3406 C C . GLU A 1 433 ? -3.777 -8.059 -18.753 1.00 80.56 433 GLU A C 1
ATOM 3408 O O . GLU A 1 433 ? -4.117 -8.302 -17.596 1.00 80.56 433 GLU A O 1
ATOM 3413 N N . VAL A 1 434 ? -2.902 -8.847 -19.384 1.00 82.88 434 VAL A N 1
ATOM 3414 C CA . VAL A 1 434 ? -2.352 -10.041 -18.720 1.00 82.88 434 VAL A CA 1
ATOM 3415 C C . VAL A 1 434 ? -1.404 -9.679 -17.577 1.00 82.88 434 VAL A C 1
ATOM 3417 O O . VAL A 1 434 ? -1.457 -10.314 -16.522 1.00 82.88 434 VAL A O 1
ATOM 3420 N N . ASN A 1 435 ? -0.591 -8.626 -17.721 1.00 75.19 435 ASN A N 1
ATOM 3421 C CA . ASN A 1 435 ? 0.224 -8.124 -16.611 1.00 75.19 435 ASN A CA 1
ATOM 3422 C C . ASN A 1 435 ? -0.654 -7.649 -15.436 1.00 75.19 435 ASN A C 1
ATOM 3424 O O . ASN A 1 435 ? -0.343 -7.894 -14.268 1.00 75.19 435 ASN A O 1
ATOM 3428 N N . ARG A 1 436 ? -1.798 -7.026 -15.744 1.00 75.25 436 ARG A N 1
ATOM 3429 C CA . ARG A 1 436 ? -2.800 -6.614 -14.756 1.00 75.25 436 ARG A CA 1
ATOM 3430 C C . ARG A 1 436 ? -3.423 -7.815 -14.043 1.00 75.25 436 ARG A C 1
ATOM 3432 O O . ARG A 1 436 ? -3.444 -7.826 -12.814 1.00 75.25 436 ARG A O 1
ATOM 3439 N N . ILE A 1 437 ? -3.864 -8.839 -14.778 1.00 82.31 437 ILE A N 1
ATOM 3440 C CA . ILE A 1 437 ? -4.403 -10.085 -14.204 1.00 82.31 437 ILE A CA 1
ATOM 3441 C C . ILE A 1 437 ? -3.372 -10.726 -13.270 1.00 82.31 437 ILE A C 1
ATOM 3443 O O . ILE A 1 437 ? -3.711 -11.071 -12.140 1.00 82.31 437 ILE A O 1
ATOM 3447 N N . LYS A 1 438 ? -2.104 -10.812 -13.694 1.00 79.56 438 LYS A N 1
ATOM 3448 C CA . LYS A 1 438 ? -1.017 -11.361 -12.873 1.00 79.56 438 LYS A CA 1
ATOM 3449 C C . LYS A 1 438 ? -0.894 -10.638 -11.527 1.00 79.56 438 LYS A C 1
ATOM 3451 O O . LYS A 1 438 ? -0.860 -11.294 -10.485 1.00 79.56 438 LYS A O 1
ATOM 3456 N N . LYS A 1 439 ? -0.893 -9.300 -11.529 1.00 73.00 439 LYS A N 1
ATOM 3457 C CA . LYS A 1 439 ? -0.859 -8.497 -10.292 1.00 73.00 439 LYS A CA 1
ATOM 3458 C C . LYS A 1 439 ? -2.100 -8.708 -9.418 1.00 73.00 439 LYS A C 1
ATOM 3460 O O . LYS A 1 439 ? -1.961 -8.858 -8.207 1.00 73.00 439 LYS A O 1
ATOM 3465 N N . ILE A 1 440 ? -3.292 -8.771 -10.016 1.00 76.25 440 ILE A N 1
ATOM 3466 C CA . ILE A 1 440 ? -4.552 -9.004 -9.289 1.00 76.25 440 ILE A CA 1
ATOM 3467 C C . ILE A 1 440 ? -4.541 -10.368 -8.592 1.00 76.25 440 ILE A C 1
ATOM 3469 O O . ILE A 1 440 ? -4.969 -10.462 -7.449 1.00 76.25 440 ILE A O 1
ATOM 3473 N N . THR A 1 441 ? -4.015 -11.411 -9.239 1.00 77.94 441 THR A N 1
ATOM 3474 C CA . THR A 1 441 ? -3.942 -12.756 -8.642 1.00 77.94 441 THR A CA 1
ATOM 3475 C C . THR A 1 441 ? -2.910 -12.879 -7.517 1.00 77.94 441 THR A C 1
ATOM 3477 O O . THR A 1 441 ? -3.045 -13.750 -6.668 1.00 77.94 441 THR A O 1
ATOM 3480 N N . LEU A 1 442 ? -1.900 -12.002 -7.473 1.00 78.75 442 LEU A N 1
ATOM 3481 C CA . LEU A 1 442 ? -0.862 -12.026 -6.437 1.00 78.75 442 LEU A CA 1
ATOM 3482 C C . LEU A 1 442 ? -1.345 -11.448 -5.095 1.00 78.75 442 LEU A C 1
ATOM 3484 O O . LEU A 1 442 ? -0.930 -11.913 -4.037 1.00 78.75 442 LEU A O 1
ATOM 3488 N N . SER A 1 443 ? -2.210 -10.431 -5.119 1.00 75.75 443 SER A N 1
ATOM 3489 C CA . SER A 1 443 ? -2.618 -9.724 -3.896 1.00 75.75 443 SER A CA 1
ATOM 3490 C C . SER A 1 443 ? -3.368 -10.612 -2.885 1.00 75.75 443 SER A C 1
ATOM 3492 O O . SER A 1 443 ? -2.955 -10.607 -1.724 1.00 75.75 443 SER A O 1
ATOM 3494 N N . PRO A 1 444 ? -4.392 -11.405 -3.269 1.00 72.69 444 PRO A N 1
ATOM 3495 C CA . PRO A 1 444 ? -5.085 -12.303 -2.342 1.00 72.69 444 PRO A CA 1
ATOM 3496 C C . PRO A 1 444 ? -4.153 -13.322 -1.680 1.00 72.69 444 PRO A C 1
ATOM 3498 O O . PRO A 1 444 ? -4.261 -13.553 -0.479 1.00 72.69 444 PRO A O 1
ATOM 3501 N N . LEU A 1 445 ? -3.182 -13.851 -2.434 1.00 79.00 445 LEU A N 1
ATOM 3502 C CA . LEU A 1 445 ? -2.181 -14.791 -1.932 1.00 79.00 445 LEU A CA 1
ATOM 3503 C C . LEU A 1 445 ? -1.353 -14.181 -0.788 1.00 79.00 445 LEU A C 1
ATOM 3505 O O . LEU A 1 445 ? -1.190 -14.800 0.264 1.00 79.00 445 LEU A O 1
ATOM 3509 N N . LEU A 1 446 ? -0.849 -12.955 -0.974 1.00 78.69 446 LEU A N 1
ATOM 3510 C CA . LEU A 1 446 ? -0.069 -12.249 0.051 1.00 78.69 446 LEU A CA 1
ATOM 3511 C C . LEU A 1 446 ? -0.928 -11.882 1.266 1.00 78.69 446 LEU A C 1
ATOM 3513 O O . LEU A 1 446 ? -0.487 -12.031 2.407 1.00 78.69 446 LEU A O 1
ATOM 3517 N N . THR A 1 447 ? -2.168 -11.449 1.029 1.00 78.31 447 THR A N 1
ATOM 3518 C CA . THR A 1 447 ? -3.143 -11.173 2.089 1.00 78.31 447 THR A CA 1
ATOM 3519 C C . THR A 1 447 ? -3.404 -12.410 2.942 1.00 78.31 447 THR A C 1
ATOM 3521 O O . THR A 1 447 ? -3.309 -12.323 4.165 1.00 78.31 447 THR A O 1
ATOM 3524 N N . LEU A 1 448 ? -3.658 -13.565 2.321 1.00 81.81 448 LEU A N 1
ATOM 3525 C CA . LEU A 1 448 ? -3.890 -14.817 3.035 1.00 81.81 448 LEU A CA 1
ATOM 3526 C C . LEU A 1 448 ? -2.694 -15.176 3.923 1.00 81.81 448 LEU A C 1
ATOM 3528 O O . LEU A 1 448 ? -2.883 -15.490 5.095 1.00 81.81 448 LEU A O 1
ATOM 3532 N N . VAL A 1 449 ? -1.467 -15.080 3.399 1.00 86.69 449 VAL A N 1
ATOM 3533 C CA . VAL A 1 449 ? -0.239 -15.349 4.169 1.00 86.69 449 VAL A CA 1
ATOM 3534 C C . VAL A 1 449 ? -0.128 -14.418 5.379 1.00 86.69 449 VAL A C 1
ATOM 3536 O O . VAL A 1 449 ? 0.120 -14.895 6.487 1.00 86.69 449 VAL A O 1
ATOM 3539 N N . SER A 1 450 ? -0.368 -13.115 5.202 1.00 83.75 450 SER A N 1
ATOM 3540 C CA . SER A 1 450 ? -0.357 -12.151 6.311 1.00 83.75 450 SER A CA 1
ATOM 3541 C C . SER A 1 450 ? -1.415 -12.475 7.369 1.00 83.75 450 SER A C 1
ATOM 3543 O O . SER A 1 450 ? -1.115 -12.431 8.561 1.00 83.75 450 SER A O 1
ATOM 3545 N N . GLU A 1 451 ? -2.638 -12.820 6.959 1.00 83.88 451 GLU A N 1
ATOM 3546 C CA . GLU A 1 451 ? -3.700 -13.223 7.888 1.00 83.88 451 GLU A CA 1
ATOM 3547 C C . GLU A 1 451 ? -3.349 -14.501 8.647 1.00 83.88 451 GLU A C 1
ATOM 3549 O O . GLU A 1 451 ? -3.663 -14.613 9.833 1.00 83.88 451 GLU A O 1
ATOM 3554 N N . GLY A 1 452 ? -2.694 -15.451 7.976 1.00 89.19 452 GLY A N 1
ATOM 3555 C CA . GLY A 1 452 ? -2.205 -16.684 8.579 1.00 89.19 452 GLY A CA 1
ATOM 3556 C C . GLY A 1 452 ? -1.166 -16.431 9.662 1.00 89.19 452 GLY A C 1
ATOM 3557 O O . GLY A 1 452 ? -1.267 -17.024 10.733 1.00 89.19 452 GLY A O 1
ATOM 3558 N N . ILE A 1 453 ? -0.215 -15.522 9.416 1.00 89.06 453 ILE A N 1
ATOM 3559 C CA . ILE A 1 453 ? 0.807 -15.129 10.397 1.00 89.06 453 ILE A CA 1
ATOM 3560 C C . ILE A 1 453 ? 0.133 -14.531 11.636 1.00 89.06 453 ILE A C 1
ATOM 3562 O O . ILE A 1 453 ? 0.308 -15.069 12.732 1.00 89.06 453 ILE A O 1
ATOM 3566 N N . ASP A 1 454 ? -0.710 -13.511 11.452 1.00 87.19 454 ASP A N 1
ATOM 3567 C CA . ASP A 1 454 ? -1.435 -12.843 12.544 1.00 87.19 454 ASP A CA 1
ATOM 3568 C C . ASP A 1 454 ? -2.351 -13.818 13.315 1.00 87.19 454 ASP A C 1
ATOM 3570 O O . ASP A 1 454 ? -2.512 -13.723 14.530 1.00 87.19 454 ASP A O 1
ATOM 3574 N N . GLY A 1 455 ? -2.942 -14.786 12.610 1.00 90.00 455 GLY A N 1
ATOM 3575 C CA . GLY A 1 455 ? -3.882 -15.772 13.142 1.00 90.00 455 GLY A CA 1
ATOM 3576 C C . GLY A 1 455 ? -3.267 -17.094 13.589 1.00 90.00 455 GLY A C 1
ATOM 3577 O O . GLY A 1 455 ? -4.020 -18.015 13.915 1.00 90.00 455 GLY A O 1
ATOM 3578 N N . THR A 1 456 ? -1.936 -17.230 13.604 1.00 91.88 456 THR A N 1
ATOM 3579 C CA . THR A 1 456 ? -1.260 -18.535 13.760 1.00 91.88 456 THR A CA 1
ATOM 3580 C C . THR A 1 456 ? -1.713 -19.280 15.017 1.00 91.88 456 THR A C 1
ATOM 3582 O O . THR A 1 456 ? -1.972 -20.484 14.971 1.00 91.88 456 THR A O 1
ATOM 3585 N N . VAL A 1 457 ? -1.848 -18.569 16.142 1.00 91.44 457 VAL A N 1
ATOM 3586 C CA . VAL A 1 457 ? -2.275 -19.155 17.424 1.00 91.44 457 VAL A CA 1
ATOM 3587 C C . VAL A 1 457 ? -3.706 -19.684 17.334 1.00 91.44 457 VAL A C 1
ATOM 3589 O O . VAL A 1 457 ? -3.969 -20.805 17.760 1.00 91.44 457 VAL A O 1
ATOM 3592 N N . ILE A 1 458 ? -4.618 -18.923 16.721 1.00 91.69 458 ILE A N 1
ATOM 3593 C CA . ILE A 1 458 ? -6.019 -19.325 16.541 1.00 91.69 458 ILE A CA 1
ATOM 3594 C C . ILE A 1 458 ? -6.114 -20.528 15.597 1.00 91.69 458 ILE A C 1
ATOM 3596 O O . ILE A 1 458 ? -6.766 -21.515 15.924 1.00 91.69 458 ILE A O 1
ATOM 3600 N N . ILE A 1 459 ? -5.430 -20.491 14.450 1.00 90.44 459 ILE A N 1
ATOM 3601 C CA . ILE A 1 459 ? -5.451 -21.592 13.475 1.00 90.44 459 ILE A CA 1
ATOM 3602 C C . ILE A 1 459 ? -4.979 -22.900 14.124 1.00 90.44 459 ILE A C 1
ATOM 3604 O O . ILE A 1 459 ? -5.599 -23.943 13.917 1.00 90.44 459 ILE A O 1
ATOM 3608 N N . ARG A 1 460 ? -3.922 -22.845 14.946 1.00 89.88 460 ARG A N 1
ATOM 3609 C CA . ARG A 1 460 ? -3.405 -24.011 15.677 1.00 89.88 460 ARG A CA 1
ATOM 3610 C C . ARG A 1 460 ? -4.335 -24.461 16.802 1.00 89.88 460 ARG A C 1
ATOM 3612 O O . ARG A 1 460 ? -4.551 -25.659 16.943 1.00 89.88 460 ARG A O 1
ATOM 3619 N N . ALA A 1 461 ? -4.919 -23.531 17.560 1.00 89.44 461 ALA A N 1
ATOM 3620 C CA . ALA A 1 461 ? -5.811 -23.854 18.674 1.00 89.44 461 ALA A CA 1
ATOM 3621 C C . ALA A 1 461 ? -7.067 -24.620 18.227 1.00 89.44 461 ALA A C 1
ATOM 3623 O O . ALA A 1 461 ? -7.498 -25.543 18.908 1.00 89.44 461 ALA A O 1
ATOM 3624 N N . PHE A 1 462 ? -7.620 -24.281 17.059 1.00 85.75 462 PHE A N 1
ATOM 3625 C CA . PHE A 1 462 ? -8.783 -24.976 16.497 1.00 85.75 462 PHE A CA 1
ATOM 3626 C C . PHE A 1 462 ? -8.427 -26.344 15.862 1.00 85.75 462 PHE A C 1
ATOM 3628 O O . PHE A 1 462 ? -9.324 -27.137 15.563 1.00 85.75 462 PHE A O 1
ATOM 3635 N N . GLY A 1 463 ? -7.133 -26.655 15.696 1.00 83.12 463 GLY A N 1
ATOM 3636 C CA . GLY A 1 463 ? -6.603 -27.977 15.342 1.00 83.12 463 GLY A CA 1
ATOM 3637 C C . GLY A 1 463 ? -6.241 -28.189 13.863 1.00 83.12 463 GLY A C 1
ATOM 3638 O O . GLY A 1 463 ? -6.534 -27.379 12.982 1.00 83.12 463 GLY A O 1
ATOM 3639 N N . ASP A 1 464 ? -5.638 -29.345 13.562 1.00 77.56 464 ASP A N 1
ATOM 3640 C CA . ASP A 1 464 ? -5.003 -29.660 12.264 1.00 77.56 464 ASP A CA 1
ATOM 3641 C C . ASP A 1 464 ? -5.926 -29.589 11.046 1.00 77.56 464 ASP A C 1
ATOM 3643 O O . ASP A 1 464 ? -5.484 -29.414 9.908 1.00 77.56 464 ASP A O 1
ATOM 3647 N N . LYS A 1 465 ? -7.235 -29.755 11.249 1.00 76.31 465 LYS A N 1
ATOM 3648 C CA . LYS A 1 465 ? -8.221 -29.650 10.165 1.00 76.31 465 LYS A CA 1
ATOM 3649 C C . LYS A 1 465 ? -8.254 -28.230 9.585 1.00 76.31 465 LYS A C 1
ATOM 3651 O O . LYS A 1 465 ? -8.376 -28.061 8.373 1.00 76.31 465 LYS A O 1
ATOM 3656 N N . TYR A 1 466 ? -8.085 -27.226 10.442 1.00 81.56 466 TYR A N 1
ATOM 3657 C CA . TYR A 1 466 ? -8.052 -25.816 10.068 1.00 81.56 466 TYR A CA 1
ATOM 3658 C C . TYR A 1 466 ? -6.725 -25.435 9.421 1.00 81.56 466 TYR A C 1
ATOM 3660 O O . TYR A 1 466 ? -6.727 -24.764 8.391 1.00 81.56 466 TYR A O 1
ATOM 3668 N N . ALA A 1 467 ? -5.610 -25.943 9.954 1.00 83.75 467 ALA A N 1
ATOM 3669 C CA . ALA A 1 467 ? -4.298 -25.786 9.332 1.00 83.75 467 ALA A CA 1
ATOM 3670 C C . ALA A 1 467 ? -4.285 -26.356 7.901 1.00 83.75 467 ALA A C 1
ATOM 3672 O O . ALA A 1 467 ? -3.903 -25.663 6.960 1.00 83.75 467 ALA A O 1
ATOM 3673 N N . ARG A 1 468 ? -4.808 -27.575 7.697 1.00 81.56 468 ARG A N 1
ATOM 3674 C CA . ARG A 1 468 ? -4.926 -28.184 6.359 1.00 81.56 468 ARG A CA 1
ATOM 3675 C C . ARG A 1 468 ? -5.828 -27.394 5.413 1.00 81.56 468 ARG A C 1
ATOM 3677 O O . ARG A 1 468 ? -5.512 -27.288 4.232 1.00 81.56 468 ARG A O 1
ATOM 3684 N N . ARG A 1 469 ? -6.940 -26.835 5.905 1.00 80.31 469 ARG A N 1
ATOM 3685 C CA . ARG A 1 469 ? -7.785 -25.931 5.106 1.00 80.31 469 ARG A CA 1
ATOM 3686 C C . ARG A 1 469 ? -6.977 -24.727 4.633 1.00 80.31 469 ARG A C 1
ATOM 3688 O O . ARG A 1 469 ? -7.030 -24.409 3.453 1.00 80.31 469 ARG A O 1
ATOM 3695 N N . PHE A 1 470 ? -6.258 -24.075 5.543 1.00 82.75 470 PHE A N 1
ATOM 3696 C CA . PHE A 1 470 ? -5.466 -22.892 5.225 1.00 82.75 470 PHE A CA 1
ATOM 3697 C C . PHE A 1 470 ? -4.419 -23.191 4.141 1.00 82.75 470 PHE A C 1
ATOM 3699 O O . PHE A 1 470 ? -4.347 -22.465 3.154 1.00 82.75 470 PHE A O 1
ATOM 3706 N N . VAL A 1 471 ? -3.704 -24.318 4.260 1.00 83.00 471 VAL A N 1
ATOM 3707 C CA . VAL A 1 471 ? -2.749 -24.788 3.238 1.00 83.00 471 VAL A CA 1
ATOM 3708 C C . VAL A 1 471 ? -3.427 -25.001 1.879 1.00 83.00 471 VAL A C 1
ATOM 3710 O O . VAL A 1 471 ? -2.919 -24.532 0.873 1.00 83.00 471 VAL A O 1
ATOM 3713 N N . ARG A 1 472 ? -4.613 -25.620 1.824 1.00 81.38 472 ARG A N 1
ATOM 3714 C CA . ARG A 1 472 ? -5.315 -25.835 0.542 1.00 81.38 472 ARG A CA 1
ATOM 3715 C C . ARG A 1 472 ? -5.782 -24.546 -0.130 1.00 81.38 472 ARG A C 1
ATOM 3717 O O . ARG A 1 472 ? -5.763 -24.467 -1.354 1.00 81.38 472 ARG A O 1
ATOM 3724 N N . VAL A 1 473 ? -6.248 -23.565 0.647 1.00 80.25 473 VAL A N 1
ATOM 3725 C CA . VAL A 1 473 ? -6.618 -22.249 0.097 1.00 80.25 473 VAL A CA 1
ATOM 3726 C C . VAL A 1 473 ? -5.371 -21.569 -0.466 1.00 80.25 473 VAL A C 1
ATOM 3728 O O . VAL A 1 473 ? -5.404 -21.074 -1.587 1.00 80.25 473 VAL A O 1
ATOM 3731 N N . HIS A 1 474 ? -4.252 -21.652 0.255 1.00 84.06 474 HIS A N 1
ATOM 3732 C CA . HIS A 1 474 ? -2.966 -21.168 -0.232 1.00 84.06 474 HIS A CA 1
ATOM 3733 C C . HIS A 1 474 ? -2.544 -21.855 -1.542 1.00 84.06 474 HIS A C 1
ATOM 3735 O O . HIS A 1 474 ? -2.234 -21.166 -2.509 1.00 84.06 474 HIS A O 1
ATOM 3741 N N . ASP A 1 475 ? -2.613 -23.188 -1.626 1.00 84.75 475 ASP A N 1
ATOM 3742 C CA . ASP A 1 475 ? -2.286 -23.937 -2.849 1.00 84.75 475 ASP A CA 1
ATOM 3743 C C . ASP A 1 475 ? -3.176 -23.530 -4.035 1.00 84.75 475 ASP A C 1
ATOM 3745 O O . ASP A 1 475 ? -2.715 -23.444 -5.176 1.00 84.75 475 ASP A O 1
ATOM 3749 N N . HIS A 1 476 ? -4.464 -23.270 -3.792 1.00 85.00 476 HIS A N 1
ATOM 3750 C CA . HIS A 1 476 ? -5.376 -22.777 -4.822 1.00 85.00 476 HIS A CA 1
ATOM 3751 C C . HIS A 1 476 ? -4.939 -21.405 -5.352 1.00 85.00 476 HIS A C 1
ATOM 3753 O O . HIS A 1 476 ? -4.798 -21.241 -6.565 1.00 85.00 476 HIS A O 1
ATOM 3759 N N . ASP A 1 477 ? -4.666 -20.454 -4.459 1.00 79.25 477 ASP A N 1
ATOM 3760 C CA . ASP A 1 477 ? -4.240 -19.102 -4.828 1.00 79.25 477 ASP A CA 1
ATOM 3761 C C . ASP A 1 477 ? -2.895 -19.118 -5.574 1.00 79.25 477 ASP A C 1
ATOM 3763 O O . ASP A 1 477 ? -2.730 -18.429 -6.586 1.00 79.25 477 ASP A O 1
ATOM 3767 N N . VAL A 1 478 ? -1.958 -19.976 -5.151 1.00 87.69 478 VAL A N 1
ATOM 3768 C CA . VAL A 1 478 ? -0.686 -20.212 -5.856 1.00 87.69 478 VAL A CA 1
ATOM 3769 C C . VAL A 1 478 ? -0.925 -20.755 -7.264 1.00 87.69 478 VAL A C 1
ATOM 3771 O O . VAL A 1 478 ? -0.282 -20.292 -8.208 1.00 87.69 478 VAL A O 1
ATOM 3774 N N . ASN A 1 479 ? -1.848 -21.702 -7.447 1.00 89.44 479 ASN A N 1
ATOM 3775 C CA . ASN A 1 479 ? -2.153 -22.260 -8.766 1.00 89.44 479 ASN A CA 1
ATOM 3776 C C . ASN A 1 479 ? -2.765 -21.213 -9.705 1.00 89.44 479 ASN A C 1
ATOM 3778 O O . ASN A 1 479 ? -2.368 -21.120 -10.868 1.00 89.44 479 ASN A O 1
ATOM 3782 N N . VAL A 1 480 ? -3.688 -20.388 -9.202 1.00 84.81 480 VAL A N 1
ATOM 3783 C CA . VAL A 1 480 ? -4.304 -19.295 -9.972 1.00 84.81 480 VAL A CA 1
ATOM 3784 C C . VAL A 1 480 ? -3.256 -18.255 -10.384 1.00 84.81 480 VAL A C 1
ATOM 3786 O O . VAL A 1 480 ? -3.202 -17.864 -11.554 1.00 84.81 480 VAL A O 1
ATOM 3789 N N . TYR A 1 481 ? -2.377 -17.852 -9.461 1.00 86.75 481 TYR A N 1
ATOM 3790 C CA . TYR A 1 481 ? -1.248 -16.968 -9.765 1.00 86.75 481 TYR A CA 1
ATOM 3791 C C . TYR A 1 481 ? -0.261 -17.603 -10.759 1.00 86.75 481 TYR A C 1
ATOM 3793 O O . TYR A 1 481 ? 0.246 -16.944 -11.668 1.00 86.75 481 TYR A O 1
ATOM 3801 N N . SER A 1 482 ? 0.002 -18.902 -10.629 1.00 92.56 482 SER A N 1
ATOM 3802 C CA . SER A 1 482 ? 0.907 -19.616 -11.535 1.00 92.56 482 SER A CA 1
ATOM 3803 C C . SER A 1 482 ? 0.348 -19.679 -12.957 1.00 92.56 482 SER A C 1
ATOM 3805 O O . SER A 1 482 ? 1.091 -19.444 -13.910 1.00 92.56 482 SER A O 1
ATOM 3807 N N . ALA A 1 483 ? -0.961 -19.907 -13.114 1.00 91.12 483 ALA A N 1
ATOM 3808 C CA . ALA A 1 483 ? -1.640 -19.896 -14.409 1.00 91.12 483 ALA A CA 1
ATOM 3809 C C . ALA A 1 483 ? -1.563 -18.520 -15.097 1.00 91.12 483 ALA A C 1
ATOM 3811 O O . ALA A 1 483 ? -1.250 -18.438 -16.288 1.00 91.12 483 ALA A O 1
ATOM 3812 N N . SER A 1 484 ? -1.788 -17.429 -14.353 1.00 88.31 484 SER A N 1
ATOM 3813 C CA . SER A 1 484 ? -1.669 -16.066 -14.892 1.00 88.31 484 SER A CA 1
ATOM 3814 C C . SER A 1 484 ? -0.218 -15.711 -15.243 1.00 88.31 484 SER A C 1
ATOM 3816 O O . SER A 1 484 ? 0.046 -15.128 -16.299 1.00 88.31 484 SER A O 1
ATOM 3818 N N . SER A 1 485 ? 0.744 -16.124 -14.413 1.00 88.75 485 SER A N 1
ATOM 3819 C CA . SER A 1 485 ? 2.176 -15.945 -14.673 1.00 88.75 485 SER A CA 1
ATOM 3820 C C . SER A 1 485 ? 2.639 -16.724 -15.912 1.00 88.75 485 SER A C 1
ATOM 3822 O O . SER A 1 485 ? 3.405 -16.197 -16.722 1.00 88.75 485 SER A O 1
ATOM 3824 N N . PHE A 1 486 ? 2.127 -17.940 -16.118 1.00 93.81 486 PHE A N 1
ATOM 3825 C CA . PHE A 1 486 ? 2.411 -18.741 -17.309 1.00 93.81 486 PHE A CA 1
ATOM 3826 C C . PHE A 1 486 ? 1.844 -18.108 -18.589 1.00 93.81 486 PHE A C 1
ATOM 3828 O O . PHE A 1 486 ? 2.542 -18.030 -19.606 1.00 93.81 486 PHE A O 1
ATOM 3835 N N . ALA A 1 487 ? 0.612 -17.589 -18.541 1.00 91.19 487 ALA A N 1
ATOM 3836 C CA . ALA A 1 487 ? 0.021 -16.849 -19.657 1.00 91.19 487 ALA A CA 1
ATOM 3837 C C . ALA A 1 487 ? 0.853 -15.605 -20.018 1.00 91.19 487 ALA A C 1
ATOM 3839 O O . ALA A 1 487 ? 1.133 -15.362 -21.193 1.00 91.19 487 ALA A O 1
ATOM 3840 N N . PHE A 1 488 ? 1.318 -14.859 -19.009 1.00 86.81 488 PHE A N 1
ATOM 3841 C CA . PHE A 1 488 ? 2.213 -13.716 -19.198 1.00 86.81 488 PHE A CA 1
ATOM 3842 C C . PHE A 1 488 ? 3.534 -14.116 -19.872 1.00 86.81 488 PHE A C 1
ATOM 3844 O O . PHE A 1 488 ? 3.964 -13.463 -20.824 1.00 86.81 488 PHE A O 1
ATOM 3851 N N . ALA A 1 489 ? 4.175 -15.194 -19.413 1.00 89.00 489 ALA A N 1
ATOM 3852 C CA . ALA A 1 489 ? 5.422 -15.682 -20.002 1.00 89.00 489 ALA A CA 1
ATOM 3853 C C . ALA A 1 489 ? 5.233 -16.102 -21.471 1.00 89.00 489 ALA A C 1
ATOM 3855 O O . ALA A 1 489 ? 6.014 -15.711 -22.338 1.00 89.00 489 ALA A O 1
ATOM 3856 N N . THR A 1 490 ? 4.151 -16.828 -21.763 1.00 91.06 490 THR A N 1
ATOM 3857 C CA . THR A 1 490 ? 3.833 -17.307 -23.117 1.00 91.06 490 THR A CA 1
ATOM 3858 C C . THR A 1 490 ? 3.576 -16.150 -24.084 1.00 91.06 490 THR A C 1
ATOM 3860 O O . THR A 1 490 ? 4.089 -16.156 -25.203 1.00 91.06 490 THR A O 1
ATOM 3863 N N . LEU A 1 491 ? 2.832 -15.123 -23.655 1.00 86.81 491 LEU A N 1
ATOM 3864 C CA . LEU A 1 491 ? 2.574 -13.934 -24.474 1.00 86.81 491 LEU A CA 1
ATOM 3865 C C . LEU A 1 491 ? 3.845 -13.134 -24.764 1.00 86.81 491 LEU A C 1
ATOM 3867 O O . LEU A 1 491 ? 4.052 -12.733 -25.909 1.00 86.81 491 LEU A O 1
ATOM 3871 N N . ASN A 1 492 ? 4.716 -12.945 -23.768 1.00 83.00 492 ASN A N 1
ATOM 3872 C CA . ASN A 1 492 ? 6.007 -12.287 -23.981 1.00 83.00 492 ASN A CA 1
ATOM 3873 C C . ASN A 1 492 ? 6.884 -13.066 -24.963 1.00 83.00 492 ASN A C 1
ATOM 3875 O O . ASN A 1 492 ? 7.486 -12.471 -25.855 1.00 83.00 492 ASN A O 1
ATOM 3879 N N . GLN A 1 493 ? 6.927 -14.396 -24.845 1.00 86.94 493 GLN A N 1
ATOM 3880 C CA . GLN A 1 493 ? 7.715 -15.228 -25.750 1.00 86.94 493 GLN A CA 1
ATOM 3881 C C . GLN A 1 493 ? 7.195 -15.151 -27.189 1.00 86.94 493 GLN A C 1
ATOM 3883 O O . GLN A 1 493 ? 7.971 -14.987 -28.133 1.00 86.94 493 GLN A O 1
ATOM 3888 N N . TRP A 1 494 ? 5.876 -15.234 -27.362 1.00 87.00 494 TRP A N 1
ATOM 3889 C CA . TRP A 1 494 ? 5.237 -15.106 -28.665 1.00 87.00 494 TRP A CA 1
ATOM 3890 C C . TRP A 1 494 ? 5.504 -13.724 -29.285 1.00 87.00 494 TRP A C 1
ATOM 3892 O O . TRP A 1 494 ? 5.861 -13.638 -30.461 1.00 87.00 494 TRP A O 1
ATOM 3902 N N . PHE A 1 495 ? 5.404 -12.651 -28.492 1.00 82.19 495 PHE A N 1
ATOM 3903 C CA . PHE A 1 495 ? 5.669 -11.283 -28.938 1.00 82.19 495 PHE A CA 1
ATOM 3904 C C . PHE A 1 495 ? 7.123 -11.107 -29.386 1.00 82.19 495 PHE A C 1
ATOM 3906 O O . PHE A 1 495 ? 7.367 -10.656 -30.507 1.00 82.19 495 PHE A O 1
ATOM 3913 N N . SER A 1 496 ? 8.077 -11.542 -28.559 1.00 81.31 496 SER A N 1
ATOM 3914 C CA . SER A 1 496 ? 9.510 -11.500 -28.868 1.00 81.31 496 SER A CA 1
ATOM 3915 C C . SER A 1 496 ? 9.837 -12.229 -30.171 1.00 81.31 496 SER A C 1
ATOM 3917 O O . SER A 1 496 ? 10.582 -11.712 -31.001 1.00 81.31 496 SER A O 1
ATOM 3919 N N . LEU A 1 497 ? 9.222 -13.393 -30.407 1.00 85.56 497 LEU A N 1
ATOM 3920 C CA . LEU A 1 497 ? 9.394 -14.156 -31.643 1.00 85.56 497 LEU A CA 1
ATOM 3921 C C . LEU A 1 497 ? 8.855 -13.398 -32.868 1.00 85.56 497 LEU A C 1
ATOM 3923 O O . LEU A 1 497 ? 9.529 -13.335 -33.897 1.00 85.56 497 LEU A O 1
ATOM 3927 N N . ARG A 1 498 ? 7.666 -12.785 -32.781 1.00 84.62 498 ARG A N 1
ATOM 3928 C CA . ARG A 1 498 ? 7.085 -12.012 -33.896 1.00 84.62 498 ARG A CA 1
ATOM 3929 C C . ARG A 1 498 ? 7.871 -10.744 -34.203 1.00 84.62 498 ARG A C 1
ATOM 3931 O O . ARG A 1 498 ? 8.138 -10.479 -35.374 1.00 84.62 498 ARG A O 1
ATOM 3938 N N . VAL A 1 499 ? 8.274 -10.001 -33.174 1.00 80.75 499 VAL A N 1
ATOM 3939 C CA . VAL A 1 499 ? 9.155 -8.837 -33.332 1.00 80.75 499 VAL A CA 1
ATOM 3940 C C . VAL A 1 499 ? 10.483 -9.249 -33.953 1.00 80.75 499 VAL A C 1
ATOM 3942 O O . VAL A 1 499 ? 10.930 -8.591 -34.886 1.00 80.75 499 VAL A O 1
ATOM 3945 N N . GLY A 1 500 ? 11.068 -10.367 -33.515 1.00 83.12 500 GLY A N 1
ATOM 3946 C CA . GLY A 1 500 ? 12.287 -10.912 -34.108 1.00 83.12 500 GLY A CA 1
ATOM 3947 C C . GLY A 1 500 ? 12.163 -11.132 -35.619 1.00 83.12 500 GLY A C 1
ATOM 3948 O O . GLY A 1 500 ? 13.014 -10.668 -36.374 1.00 83.12 500 GLY A O 1
ATOM 3949 N N . PHE A 1 501 ? 11.077 -11.758 -36.089 1.00 85.44 501 PHE A N 1
ATOM 3950 C CA . PHE A 1 501 ? 10.850 -11.972 -37.527 1.00 85.44 501 PHE A CA 1
ATOM 3951 C C . PHE A 1 501 ? 10.715 -10.668 -38.327 1.00 85.44 501 PHE A C 1
ATOM 3953 O O . PHE A 1 501 ? 11.329 -10.5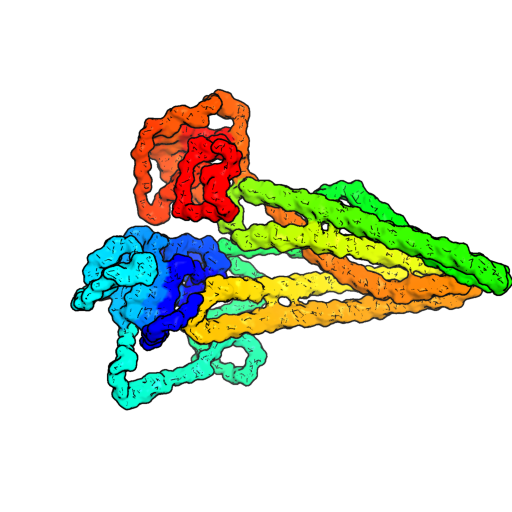24 -39.387 1.00 85.44 501 PHE A O 1
ATOM 3960 N N . VAL A 1 502 ? 9.937 -9.704 -37.824 1.00 83.38 502 VAL A N 1
ATOM 3961 C CA . VAL A 1 502 ? 9.746 -8.408 -38.499 1.00 83.38 502 VAL A CA 1
ATOM 3962 C C . VAL A 1 502 ? 11.059 -7.636 -38.552 1.00 83.38 502 VAL A C 1
ATOM 3964 O O . VAL A 1 502 ? 11.460 -7.160 -39.612 1.00 83.38 502 VAL A O 1
ATOM 3967 N N . SER A 1 503 ? 11.772 -7.569 -37.433 1.00 84.69 503 SER A N 1
ATOM 3968 C CA . SER A 1 503 ? 13.046 -6.867 -37.359 1.00 84.69 503 SER A CA 1
ATOM 3969 C C . SER A 1 503 ? 14.119 -7.523 -38.228 1.00 84.69 503 SER A C 1
ATOM 3971 O O . SER A 1 503 ? 14.869 -6.813 -38.888 1.00 84.69 503 SER A O 1
ATOM 3973 N N . ASN A 1 504 ? 14.154 -8.855 -38.336 1.00 87.56 504 ASN A N 1
ATOM 3974 C CA . ASN A 1 504 ? 15.058 -9.548 -39.261 1.00 87.56 504 ASN A CA 1
ATOM 3975 C C . ASN A 1 504 ? 14.771 -9.214 -40.735 1.00 87.56 504 ASN A C 1
ATOM 3977 O O . ASN A 1 504 ? 15.689 -9.225 -41.550 1.00 87.56 504 ASN A O 1
ATOM 3981 N N . THR A 1 505 ? 13.532 -8.849 -41.079 1.00 86.69 505 THR A N 1
ATOM 3982 C CA . THR A 1 505 ? 13.195 -8.349 -42.424 1.00 86.69 505 THR A CA 1
ATOM 3983 C C . THR A 1 505 ? 13.820 -6.971 -42.676 1.00 86.69 505 THR A C 1
ATOM 3985 O O . THR A 1 505 ? 14.308 -6.704 -43.774 1.00 86.69 505 THR A O 1
ATOM 3988 N N . ILE A 1 506 ? 13.881 -6.113 -41.649 1.00 85.00 506 ILE A N 1
ATOM 3989 C CA . ILE A 1 506 ? 14.597 -4.827 -41.707 1.00 85.00 506 ILE A CA 1
ATOM 3990 C C . ILE A 1 506 ? 16.099 -5.071 -41.891 1.00 85.00 506 ILE A C 1
ATOM 3992 O O . ILE A 1 506 ? 16.714 -4.457 -42.761 1.00 85.00 506 ILE A O 1
ATOM 3996 N N . VAL A 1 507 ? 16.679 -6.008 -41.133 1.00 88.31 507 VAL A N 1
ATOM 3997 C CA . VAL A 1 507 ? 18.092 -6.394 -41.287 1.00 88.31 507 VAL A CA 1
ATOM 3998 C C . VAL A 1 507 ? 18.369 -6.896 -42.701 1.00 88.31 507 VAL A C 1
ATOM 4000 O O . VAL A 1 507 ? 19.324 -6.452 -43.328 1.00 88.31 507 VAL A O 1
ATOM 4003 N N . PHE A 1 508 ? 17.513 -7.763 -43.241 1.00 88.88 508 PHE A N 1
ATOM 4004 C CA . PHE A 1 508 ? 17.637 -8.266 -44.608 1.00 88.88 508 PHE A CA 1
ATOM 4005 C C . PHE A 1 508 ? 17.648 -7.136 -45.647 1.00 88.88 508 PHE A C 1
ATOM 4007 O O . PHE A 1 508 ? 18.518 -7.115 -46.518 1.00 88.88 508 PHE A O 1
ATOM 4014 N N . ALA A 1 509 ? 16.747 -6.155 -45.522 1.00 86.00 509 ALA A N 1
ATOM 4015 C CA . ALA A 1 509 ? 16.717 -4.987 -46.402 1.00 86.00 509 ALA A CA 1
ATOM 4016 C C . ALA A 1 509 ? 17.999 -4.138 -46.296 1.00 86.00 509 ALA A C 1
ATOM 4018 O O . ALA A 1 509 ? 18.552 -3.730 -47.319 1.00 86.00 509 ALA A O 1
ATOM 4019 N N . ILE A 1 510 ? 18.503 -3.917 -45.076 1.00 86.81 510 ILE A N 1
ATOM 4020 C CA . ILE A 1 510 ? 19.753 -3.183 -44.821 1.00 86.81 510 ILE A CA 1
ATOM 4021 C C . ILE A 1 510 ? 20.954 -3.915 -45.436 1.00 86.81 510 ILE A C 1
ATOM 4023 O O . ILE A 1 510 ? 21.769 -3.294 -46.118 1.00 86.81 510 ILE A O 1
ATOM 4027 N N . LEU A 1 511 ? 21.052 -5.232 -45.239 1.00 87.62 511 LEU A N 1
ATOM 4028 C CA . LEU A 1 511 ? 22.160 -6.048 -45.738 1.00 87.62 511 LEU A CA 1
ATOM 4029 C C . LEU A 1 511 ? 22.162 -6.148 -47.265 1.00 87.62 511 LEU A C 1
ATOM 4031 O O . LEU A 1 511 ? 23.212 -5.965 -47.878 1.00 87.62 511 LEU A O 1
ATOM 4035 N N . ILE A 1 512 ? 21.004 -6.368 -47.899 1.00 88.94 512 ILE A N 1
ATOM 4036 C CA . ILE A 1 512 ? 20.908 -6.318 -49.367 1.00 88.94 512 ILE A CA 1
ATOM 4037 C C . ILE A 1 512 ? 21.309 -4.938 -49.867 1.00 88.94 512 ILE A C 1
ATOM 4039 O O . ILE A 1 512 ? 22.051 -4.835 -50.842 1.00 88.94 512 ILE A O 1
ATOM 4043 N N . GLY A 1 513 ? 20.860 -3.878 -49.195 1.00 85.38 513 GLY A N 1
ATOM 4044 C CA . GLY A 1 513 ? 21.246 -2.526 -49.559 1.00 85.38 513 GLY A CA 1
ATOM 4045 C C . GLY A 1 513 ? 22.754 -2.295 -49.491 1.00 85.38 513 GLY A C 1
ATOM 4046 O O . GLY A 1 513 ? 23.330 -1.740 -50.426 1.00 85.38 513 GLY A O 1
ATOM 4047 N N . ALA A 1 514 ? 23.413 -2.800 -48.448 1.00 86.12 514 ALA A N 1
ATOM 4048 C CA . ALA A 1 514 ? 24.867 -2.763 -48.332 1.00 86.12 514 ALA A CA 1
ATOM 4049 C C . ALA A 1 514 ? 25.564 -3.557 -49.454 1.00 86.12 514 ALA A C 1
ATOM 4051 O O . ALA A 1 514 ? 26.569 -3.093 -49.989 1.00 86.12 514 ALA A O 1
ATOM 4052 N N . VAL A 1 515 ? 25.020 -4.710 -49.867 1.00 87.75 515 VAL A N 1
ATOM 4053 C CA . VAL A 1 515 ? 25.554 -5.516 -50.982 1.00 87.75 515 VAL A CA 1
ATOM 4054 C C . VAL A 1 515 ? 25.391 -4.800 -52.325 1.00 87.75 515 VAL A C 1
ATOM 4056 O O . VAL A 1 515 ? 26.350 -4.709 -53.091 1.00 87.75 515 VAL A O 1
ATOM 4059 N N . VAL A 1 516 ? 24.212 -4.245 -52.612 1.00 87.31 516 VAL A N 1
ATOM 4060 C CA . VAL A 1 516 ? 23.941 -3.503 -53.857 1.00 87.31 516 VAL A CA 1
ATOM 4061 C C . VAL A 1 516 ? 24.818 -2.254 -53.947 1.00 87.31 516 VAL A C 1
ATOM 4063 O O . VAL A 1 516 ? 25.358 -1.943 -55.008 1.00 87.31 516 VAL A O 1
ATOM 4066 N N . MET A 1 517 ? 25.011 -1.558 -52.825 1.00 83.44 517 MET A N 1
ATOM 4067 C CA . MET A 1 517 ? 25.849 -0.362 -52.745 1.00 83.44 517 MET A CA 1
ATOM 4068 C C . MET A 1 517 ? 27.327 -0.665 -52.464 1.00 83.44 517 MET A C 1
ATOM 4070 O O . MET A 1 517 ? 28.107 0.274 -52.338 1.00 83.44 517 MET A O 1
ATOM 4074 N N . SER A 1 518 ? 27.739 -1.936 -52.421 1.00 82.62 518 SER A N 1
ATOM 4075 C CA . SER A 1 518 ? 29.099 -2.346 -52.029 1.00 82.62 518 SER A CA 1
ATOM 4076 C C . SER A 1 518 ? 30.204 -1.697 -52.863 1.00 82.62 518 SER A C 1
ATOM 4078 O O . SER A 1 518 ? 31.267 -1.394 -52.337 1.00 82.62 518 SER A O 1
ATOM 4080 N N . LYS A 1 519 ? 29.944 -1.402 -54.144 1.00 83.31 519 LYS A N 1
ATOM 4081 C CA . LYS A 1 519 ? 30.893 -0.693 -55.024 1.00 83.31 519 LYS A CA 1
ATOM 4082 C C . LYS A 1 519 ? 31.123 0.772 -54.634 1.00 83.31 519 LYS A C 1
ATOM 4084 O O . LYS A 1 519 ? 32.143 1.342 -54.998 1.00 83.31 519 LYS A O 1
ATOM 4089 N N . ASN A 1 520 ? 30.173 1.376 -53.922 1.00 82.00 520 ASN A N 1
ATOM 4090 C CA . ASN A 1 520 ? 30.161 2.791 -53.544 1.00 82.00 520 ASN A CA 1
ATOM 4091 C C . ASN A 1 520 ? 30.409 3.009 -52.041 1.00 82.00 520 ASN A C 1
ATOM 4093 O O . ASN A 1 520 ? 30.342 4.148 -51.576 1.00 82.00 520 ASN A O 1
ATOM 4097 N N . LEU A 1 521 ? 30.641 1.937 -51.281 1.00 82.94 521 LEU A N 1
ATOM 4098 C CA . LEU A 1 521 ? 30.841 1.958 -49.835 1.00 82.94 521 LEU A CA 1
ATOM 4099 C C . LEU A 1 521 ? 32.234 1.419 -49.504 1.00 82.94 521 LEU A C 1
ATOM 4101 O O . LEU A 1 521 ? 32.691 0.454 -50.110 1.00 82.94 521 LEU A O 1
ATOM 4105 N N . SER A 1 522 ? 32.914 2.028 -48.531 1.00 84.25 522 SER A N 1
ATOM 4106 C CA . SER A 1 522 ? 34.183 1.488 -48.037 1.00 84.25 522 SER A CA 1
ATOM 4107 C C . SER A 1 522 ? 33.954 0.261 -47.149 1.00 84.25 522 SER A C 1
ATOM 4109 O O . SER A 1 522 ? 32.883 0.090 -46.559 1.00 84.25 522 SER A O 1
ATOM 4111 N N . GLN A 1 523 ? 34.972 -0.596 -47.027 1.00 81.56 523 GLN A N 1
ATOM 4112 C CA . GLN A 1 523 ? 34.871 -1.854 -46.278 1.00 81.56 523 GLN A CA 1
ATOM 4113 C C . GLN A 1 523 ? 34.519 -1.627 -44.799 1.00 81.56 523 GLN A C 1
ATOM 4115 O O . GLN A 1 523 ? 33.669 -2.335 -44.259 1.00 81.56 523 GLN A O 1
ATOM 4120 N N . GLY A 1 524 ? 35.083 -0.589 -44.165 1.00 83.81 524 GLY A N 1
ATOM 4121 C CA . GLY A 1 524 ? 34.738 -0.228 -42.788 1.00 83.81 524 GLY A CA 1
ATOM 4122 C C . GLY A 1 524 ? 33.271 0.191 -42.629 1.00 83.81 524 GLY A C 1
ATOM 4123 O O . GLY A 1 524 ? 32.618 -0.201 -41.666 1.00 83.81 524 GLY A O 1
ATOM 4124 N N . ILE A 1 525 ? 32.721 0.932 -43.598 1.00 86.38 525 ILE A N 1
ATOM 4125 C CA . ILE A 1 525 ? 31.320 1.385 -43.569 1.00 86.38 525 ILE A CA 1
ATOM 4126 C C . ILE A 1 525 ? 30.360 0.197 -43.725 1.00 86.38 525 ILE A C 1
ATOM 4128 O O . ILE A 1 525 ? 29.329 0.144 -43.054 1.00 86.38 525 ILE A O 1
ATOM 4132 N N . ILE A 1 526 ? 30.704 -0.783 -44.567 1.00 87.31 526 ILE A N 1
ATOM 4133 C CA . ILE A 1 526 ? 29.930 -2.026 -44.702 1.00 87.31 526 ILE A CA 1
ATOM 4134 C C . ILE A 1 526 ? 29.909 -2.785 -43.365 1.00 87.31 526 ILE A C 1
ATOM 4136 O O . ILE A 1 526 ? 28.838 -3.189 -42.914 1.00 87.31 526 ILE A O 1
ATOM 4140 N N . GLY A 1 527 ? 31.060 -2.919 -42.693 1.00 87.38 527 GLY A N 1
ATOM 4141 C CA . GLY A 1 527 ? 31.149 -3.545 -41.368 1.00 87.38 527 GLY A CA 1
ATOM 4142 C C . GLY A 1 527 ? 30.299 -2.841 -40.302 1.00 87.38 527 GLY A C 1
ATOM 4143 O O . GLY A 1 527 ? 29.600 -3.503 -39.528 1.00 87.38 527 GLY A O 1
ATOM 4144 N N . LEU A 1 528 ? 30.287 -1.504 -40.308 1.00 89.06 528 LEU A N 1
ATOM 4145 C CA . LEU A 1 528 ? 29.459 -0.697 -39.410 1.00 89.06 528 LEU A CA 1
ATOM 4146 C C . LEU A 1 528 ? 27.959 -0.937 -39.639 1.00 89.06 528 LEU A C 1
ATOM 4148 O O . LEU A 1 528 ? 27.227 -1.206 -38.688 1.00 89.06 528 LEU A O 1
ATOM 4152 N N . VAL A 1 529 ? 27.500 -0.905 -40.896 1.00 88.06 529 VAL A N 1
ATOM 4153 C CA . VAL A 1 529 ? 26.086 -1.139 -41.248 1.00 88.06 529 VAL A CA 1
ATOM 4154 C C . VAL A 1 529 ? 25.634 -2.547 -40.880 1.00 88.06 529 VAL A C 1
ATOM 4156 O O . VAL A 1 529 ? 24.526 -2.710 -40.372 1.00 88.06 529 VAL A O 1
ATOM 4159 N N . ILE A 1 530 ? 26.477 -3.561 -41.092 1.00 88.38 530 ILE A N 1
ATOM 4160 C CA . ILE A 1 530 ? 26.175 -4.940 -40.683 1.00 88.38 530 ILE A CA 1
ATOM 4161 C C . ILE A 1 530 ? 26.006 -5.005 -39.161 1.00 88.38 530 ILE A C 1
ATOM 4163 O O . ILE A 1 530 ? 25.008 -5.533 -38.671 1.00 88.38 530 ILE A O 1
ATOM 4167 N N . THR A 1 531 ? 26.942 -4.417 -38.413 1.00 90.12 531 THR A N 1
ATOM 4168 C CA . THR A 1 531 ? 26.916 -4.415 -36.944 1.00 90.12 531 THR A CA 1
ATOM 4169 C C . THR A 1 531 ? 25.690 -3.677 -36.405 1.00 90.12 531 THR A C 1
ATOM 4171 O O . THR A 1 531 ? 25.017 -4.161 -35.494 1.00 90.12 531 THR A O 1
ATOM 4174 N N . TYR A 1 532 ? 25.350 -2.522 -36.975 1.00 89.75 532 TYR A N 1
ATOM 4175 C CA . TYR A 1 532 ? 24.167 -1.760 -36.578 1.00 89.75 532 TYR A CA 1
ATOM 4176 C C . TYR A 1 532 ? 22.879 -2.489 -36.950 1.00 89.75 532 TYR A C 1
ATOM 4178 O O . TYR A 1 532 ? 22.000 -2.624 -36.099 1.00 89.75 532 TYR A O 1
ATOM 4186 N N . GLY A 1 533 ? 22.800 -3.026 -38.170 1.00 85.69 533 GLY A N 1
ATOM 4187 C CA . GLY A 1 533 ? 21.665 -3.796 -38.666 1.00 85.69 533 GLY A CA 1
ATOM 4188 C C . GLY A 1 533 ? 21.347 -4.994 -37.776 1.00 85.69 533 GLY A C 1
ATOM 4189 O O . GLY A 1 533 ? 20.218 -5.121 -37.310 1.00 85.69 533 GLY A O 1
ATOM 4190 N N . LEU A 1 534 ? 22.345 -5.824 -37.456 1.00 87.12 534 LEU A N 1
ATOM 4191 C CA . LEU A 1 534 ? 22.163 -7.030 -36.636 1.00 87.12 534 LEU A CA 1
ATOM 4192 C C . LEU A 1 534 ? 21.656 -6.747 -35.211 1.00 87.12 534 LEU A C 1
ATOM 4194 O O . LEU A 1 534 ? 21.029 -7.615 -34.610 1.00 87.12 534 LEU A O 1
ATOM 4198 N N . ASN A 1 535 ? 21.876 -5.541 -34.676 1.00 87.75 535 ASN A N 1
ATOM 4199 C CA . ASN A 1 535 ? 21.414 -5.160 -33.338 1.00 87.75 535 ASN A CA 1
ATOM 4200 C C . ASN A 1 535 ? 19.983 -4.591 -33.307 1.00 87.75 535 ASN A C 1
ATOM 4202 O O . ASN A 1 535 ? 19.375 -4.539 -32.238 1.00 87.75 535 ASN A O 1
ATOM 4206 N N . ILE A 1 536 ? 19.421 -4.167 -34.447 1.00 83.44 536 ILE A N 1
ATOM 4207 C CA . ILE A 1 536 ? 18.070 -3.576 -34.512 1.00 83.44 536 ILE A CA 1
ATOM 4208 C C . ILE A 1 536 ? 16.993 -4.502 -33.909 1.00 83.44 536 ILE A C 1
ATOM 4210 O O . ILE A 1 536 ? 16.190 -4.004 -33.116 1.00 83.44 536 ILE A O 1
ATOM 4214 N N . PRO A 1 537 ? 16.963 -5.823 -34.196 1.00 83.56 537 PRO A N 1
ATOM 4215 C CA . PRO A 1 537 ? 15.954 -6.718 -33.630 1.00 83.56 537 PRO A CA 1
ATOM 4216 C C . PRO A 1 537 ? 15.916 -6.755 -32.106 1.00 83.56 537 PRO A C 1
ATOM 4218 O O . PRO A 1 537 ? 14.833 -6.646 -31.529 1.00 83.56 537 PRO A O 1
ATOM 4221 N N . ALA A 1 538 ? 17.079 -6.876 -31.463 1.00 83.31 538 ALA A N 1
ATOM 4222 C CA . ALA A 1 538 ? 17.174 -6.950 -30.010 1.00 83.31 538 ALA A CA 1
ATOM 4223 C C . ALA A 1 538 ? 16.751 -5.627 -29.351 1.00 83.31 538 ALA A C 1
ATOM 4225 O O . ALA A 1 538 ? 15.927 -5.644 -28.436 1.00 83.31 538 ALA A O 1
ATOM 4226 N N . ASN A 1 539 ? 17.226 -4.484 -29.863 1.00 85.25 539 ASN A N 1
ATOM 4227 C CA . ASN A 1 539 ? 16.883 -3.164 -29.313 1.00 85.25 539 ASN A CA 1
ATOM 4228 C C . ASN A 1 539 ? 15.373 -2.901 -29.411 1.00 85.25 539 ASN A C 1
ATOM 4230 O O . ASN A 1 539 ? 14.742 -2.477 -28.446 1.00 85.25 539 ASN A O 1
ATOM 4234 N N . LEU A 1 540 ? 14.769 -3.199 -30.568 1.00 79.25 540 LEU A N 1
ATOM 4235 C CA . LEU A 1 540 ? 13.335 -3.010 -30.791 1.00 79.25 540 LEU A CA 1
ATOM 4236 C C . LEU A 1 540 ? 12.486 -3.893 -29.859 1.00 79.25 540 LEU A C 1
ATOM 4238 O O . LEU A 1 540 ? 11.534 -3.396 -29.250 1.00 79.25 540 LEU A O 1
ATOM 4242 N N . ALA A 1 541 ? 12.849 -5.170 -29.697 1.00 78.50 541 ALA A N 1
ATOM 4243 C CA . ALA A 1 541 ? 12.165 -6.083 -28.779 1.00 78.50 541 ALA A CA 1
ATOM 4244 C C . ALA A 1 541 ? 12.270 -5.622 -27.315 1.00 78.50 541 ALA A C 1
ATOM 4246 O O . ALA A 1 541 ? 11.268 -5.609 -26.592 1.00 78.50 541 ALA A O 1
ATOM 4247 N N . ASN A 1 542 ? 13.461 -5.199 -26.885 1.00 82.75 542 ASN A N 1
ATOM 4248 C CA . ASN A 1 542 ? 13.686 -4.677 -25.538 1.00 82.75 542 ASN A CA 1
ATOM 4249 C C . ASN A 1 542 ? 12.882 -3.396 -25.300 1.00 82.75 542 ASN A C 1
ATOM 4251 O O . ASN A 1 542 ? 12.242 -3.259 -24.256 1.00 82.75 542 ASN A O 1
ATOM 4255 N N . LEU A 1 543 ? 12.844 -2.492 -26.285 1.00 83.38 543 LEU A N 1
ATOM 4256 C CA . LEU A 1 543 ? 12.147 -1.213 -26.197 1.00 83.38 543 LEU A CA 1
ATOM 4257 C C . LEU A 1 543 ? 10.666 -1.385 -25.850 1.00 83.38 543 LEU A C 1
ATOM 4259 O O . LEU A 1 543 ? 10.171 -0.723 -24.941 1.00 83.38 543 LEU A O 1
ATOM 4263 N N . VAL A 1 544 ? 9.957 -2.297 -26.517 1.00 77.38 544 VAL A N 1
ATOM 4264 C CA . VAL A 1 544 ? 8.523 -2.502 -26.245 1.00 77.38 544 VAL A CA 1
ATOM 4265 C C . VAL A 1 544 ? 8.285 -3.074 -24.846 1.00 77.38 544 VAL A C 1
ATOM 4267 O O . VAL A 1 544 ? 7.362 -2.631 -24.161 1.00 77.38 544 VAL A O 1
ATOM 4270 N N . ASN A 1 545 ? 9.135 -3.998 -24.391 1.00 76.69 545 ASN A N 1
ATOM 4271 C CA . ASN A 1 545 ? 9.058 -4.532 -23.030 1.00 76.69 545 ASN A CA 1
ATOM 4272 C C . ASN A 1 545 ? 9.284 -3.438 -21.976 1.00 76.69 545 ASN A C 1
ATOM 4274 O O . ASN A 1 545 ? 8.522 -3.345 -21.014 1.00 76.69 545 ASN A O 1
ATOM 4278 N N . MET A 1 546 ? 10.283 -2.575 -22.177 1.00 83.50 546 MET A N 1
ATOM 4279 C CA . MET A 1 546 ? 10.546 -1.452 -21.275 1.00 83.50 546 MET A CA 1
ATOM 4280 C C . MET A 1 546 ? 9.395 -0.438 -21.269 1.00 83.50 546 MET A C 1
ATOM 4282 O O . MET A 1 546 ? 8.984 0.008 -20.201 1.00 83.50 546 MET A O 1
ATOM 4286 N N . TRP A 1 547 ? 8.805 -0.126 -22.428 1.00 81.12 547 TRP A N 1
ATOM 4287 C CA . TRP A 1 547 ? 7.618 0.735 -22.500 1.00 81.12 547 TRP A CA 1
ATOM 4288 C C . TRP A 1 547 ? 6.421 0.153 -21.741 1.00 81.12 547 TRP A C 1
ATOM 4290 O O . TRP A 1 547 ? 5.753 0.886 -21.013 1.00 81.12 547 TRP A O 1
ATOM 4300 N N . ALA A 1 548 ? 6.169 -1.154 -21.853 1.00 75.56 548 ALA A N 1
ATOM 4301 C CA . ALA A 1 548 ? 5.095 -1.814 -21.110 1.00 75.56 548 ALA A CA 1
ATOM 4302 C C . ALA A 1 548 ? 5.323 -1.760 -19.584 1.00 75.56 548 ALA A C 1
ATOM 4304 O O . ALA A 1 548 ? 4.374 -1.573 -18.813 1.00 75.56 548 ALA A O 1
ATOM 4305 N N . GLN A 1 549 ? 6.579 -1.891 -19.142 1.00 78.25 549 GLN A N 1
ATOM 4306 C CA . GLN A 1 549 ? 6.957 -1.737 -17.734 1.00 78.25 549 GLN A CA 1
ATOM 4307 C C . GLN A 1 549 ? 6.780 -0.292 -17.252 1.00 78.25 549 GLN A C 1
ATOM 4309 O O . GLN A 1 549 ? 6.184 -0.091 -16.196 1.00 78.25 549 GLN A O 1
ATOM 4314 N N . LEU A 1 550 ? 7.212 0.701 -18.039 1.00 83.50 550 LEU A N 1
ATOM 4315 C CA . LEU A 1 550 ? 7.036 2.122 -17.723 1.00 83.50 550 LEU A CA 1
ATOM 4316 C C . LEU A 1 550 ? 5.556 2.495 -17.598 1.00 83.50 550 LEU A C 1
ATOM 4318 O O . LEU A 1 550 ? 5.169 3.123 -16.619 1.00 83.50 550 LEU A O 1
ATOM 4322 N N . GLU A 1 551 ? 4.713 2.078 -18.546 1.00 77.94 551 GLU A N 1
ATOM 4323 C CA . GLU A 1 551 ? 3.270 2.353 -18.496 1.00 77.94 551 GLU A CA 1
ATOM 4324 C C . GLU A 1 551 ? 2.623 1.737 -17.249 1.00 77.94 551 GLU A C 1
ATOM 4326 O O . GLU A 1 551 ? 1.794 2.365 -16.598 1.00 77.94 551 GLU A O 1
ATOM 4331 N N . THR A 1 552 ? 3.064 0.537 -16.864 1.00 76.75 552 THR A N 1
ATOM 4332 C CA . THR A 1 552 ? 2.617 -0.108 -15.625 1.00 76.75 552 THR A CA 1
ATOM 4333 C C . THR A 1 552 ? 3.108 0.640 -14.376 1.00 76.75 552 THR A C 1
ATOM 4335 O O . THR A 1 552 ? 2.385 0.707 -13.382 1.00 76.75 552 THR A O 1
ATOM 4338 N N . ALA A 1 553 ? 4.331 1.173 -14.396 1.00 82.44 553 ALA A N 1
ATOM 4339 C CA . ALA A 1 553 ? 4.914 1.920 -13.282 1.00 82.44 553 ALA A CA 1
ATOM 4340 C C . ALA A 1 553 ? 4.277 3.313 -13.110 1.00 82.44 553 ALA A C 1
ATOM 4342 O O . ALA A 1 553 ? 4.165 3.797 -11.988 1.00 82.44 553 ALA A O 1
ATOM 4343 N N . LEU A 1 554 ? 3.781 3.925 -14.192 1.00 85.06 554 LEU A N 1
ATOM 4344 C CA . LEU A 1 554 ? 3.087 5.221 -14.170 1.00 85.06 554 LEU A CA 1
ATOM 4345 C C . LEU A 1 554 ? 1.731 5.203 -13.431 1.00 85.06 554 LEU A C 1
ATOM 4347 O O . LEU A 1 554 ? 1.221 6.268 -13.091 1.00 85.06 554 LEU A O 1
ATOM 4351 N N . ILE A 1 555 ? 1.191 4.022 -13.108 1.00 82.25 555 ILE A N 1
ATOM 4352 C CA . ILE A 1 555 ? -0.005 3.865 -12.258 1.00 82.25 555 ILE A CA 1
ATOM 4353 C C . ILE A 1 555 ? 0.267 4.334 -10.817 1.00 82.25 555 ILE A C 1
ATOM 4355 O O . ILE A 1 555 ? -0.635 4.824 -10.141 1.00 82.25 555 ILE A O 1
ATOM 4359 N N . ALA A 1 556 ? 1.501 4.197 -10.323 1.00 87.69 556 ALA A N 1
ATOM 4360 C CA . ALA A 1 556 ? 1.841 4.638 -8.972 1.00 87.69 556 ALA A CA 1
ATOM 4361 C C . ALA A 1 556 ? 1.718 6.171 -8.820 1.00 87.69 556 ALA A C 1
ATOM 4363 O O . ALA A 1 556 ? 0.932 6.603 -7.978 1.00 87.69 556 ALA A O 1
ATOM 4364 N N . PRO A 1 557 ? 2.359 7.014 -9.661 1.00 89.44 557 PRO A N 1
ATOM 4365 C CA . PRO A 1 557 ? 2.145 8.463 -9.652 1.00 89.44 557 PRO A CA 1
ATOM 4366 C C . PRO A 1 557 ? 0.680 8.894 -9.756 1.00 89.44 557 PRO A C 1
ATOM 4368 O O . PRO A 1 557 ? 0.303 9.874 -9.121 1.00 89.44 557 PRO A O 1
ATOM 4371 N N . GLU A 1 558 ? -0.139 8.175 -10.533 1.00 85.50 558 GLU A N 1
ATOM 4372 C CA . GLU A 1 558 ? -1.582 8.435 -10.659 1.00 85.50 558 GLU A CA 1
ATOM 4373 C C . GLU A 1 558 ? -2.273 8.366 -9.298 1.00 85.50 558 GLU A C 1
ATOM 4375 O O . GLU A 1 558 ? -2.896 9.330 -8.856 1.00 85.50 558 GLU A O 1
ATOM 4380 N N . ARG A 1 559 ? -2.045 7.271 -8.575 1.00 85.62 559 ARG A N 1
ATOM 4381 C CA . ARG A 1 559 ? -2.600 7.038 -7.237 1.00 85.62 559 ARG A CA 1
ATOM 4382 C C . ARG A 1 559 ? -2.068 8.007 -6.187 1.00 85.62 559 ARG A C 1
ATOM 4384 O O . ARG A 1 559 ? -2.811 8.433 -5.306 1.00 85.62 559 ARG A O 1
ATOM 4391 N N . LEU A 1 560 ? -0.785 8.367 -6.263 1.00 89.81 560 LEU A N 1
ATOM 4392 C CA . LEU A 1 560 ? -0.211 9.380 -5.371 1.00 89.81 560 LEU A CA 1
ATOM 4393 C C . LEU A 1 560 ? -0.852 10.752 -5.621 1.00 89.81 560 LEU A C 1
ATOM 4395 O O . LEU A 1 560 ? -1.108 11.500 -4.677 1.00 89.81 560 LEU A O 1
ATOM 4399 N N . HIS A 1 561 ? -1.142 11.073 -6.885 1.00 87.25 561 HIS A N 1
ATOM 4400 C CA . HIS A 1 561 ? -1.793 12.323 -7.253 1.00 87.25 561 HIS A CA 1
ATOM 4401 C C . HIS A 1 561 ? -3.236 12.401 -6.734 1.00 87.25 561 HIS A C 1
ATOM 4403 O O . HIS A 1 561 ? -3.630 13.443 -6.209 1.00 87.25 561 HIS A O 1
ATOM 4409 N N . GLU A 1 562 ? -3.995 11.303 -6.785 1.00 86.50 562 GLU A N 1
ATOM 4410 C CA . GLU A 1 562 ? -5.333 11.222 -6.174 1.00 86.50 562 GLU A CA 1
ATOM 4411 C C . GLU A 1 562 ? -5.298 11.597 -4.685 1.00 86.50 562 GLU A C 1
ATOM 4413 O O . GLU A 1 562 ? -6.092 12.417 -4.228 1.00 86.50 562 GLU A O 1
ATOM 4418 N N . TYR A 1 563 ? -4.329 11.060 -3.937 1.00 89.38 563 TYR A N 1
ATOM 4419 C CA . TYR A 1 563 ? -4.199 11.311 -2.499 1.00 89.38 563 TYR A CA 1
ATOM 4420 C C . TYR A 1 563 ? -3.679 12.722 -2.184 1.00 89.38 563 TYR A C 1
ATOM 4422 O O . TYR A 1 563 ? -3.936 13.252 -1.105 1.00 89.38 563 TYR A O 1
ATOM 4430 N N . SER A 1 564 ? -2.975 13.353 -3.127 1.00 89.12 564 SER A N 1
ATOM 4431 C CA . SER A 1 564 ? -2.534 14.746 -2.990 1.00 89.12 564 SER A CA 1
ATOM 4432 C C . SER A 1 564 ? -3.664 15.769 -3.139 1.00 89.12 564 SER A C 1
ATOM 4434 O O . SER A 1 564 ? -3.526 16.885 -2.652 1.00 89.12 564 SER A O 1
ATOM 4436 N N . ASN A 1 565 ? -4.777 15.386 -3.776 1.00 87.69 565 ASN A N 1
ATOM 4437 C CA . ASN A 1 565 ? -5.925 16.256 -4.050 1.00 87.69 565 ASN A CA 1
ATOM 4438 C C . ASN A 1 565 ? -7.146 15.925 -3.172 1.00 87.69 565 ASN A C 1
ATOM 4440 O O . ASN A 1 565 ? -8.276 16.281 -3.513 1.00 87.69 565 ASN A O 1
ATOM 4444 N N . VAL A 1 566 ? -6.945 15.209 -2.063 1.00 90.00 566 VAL A N 1
ATOM 4445 C CA . VAL A 1 566 ? -8.022 14.911 -1.111 1.00 90.00 566 VAL A CA 1
ATOM 4446 C C . VAL A 1 566 ? -8.527 16.231 -0.512 1.00 90.00 566 VAL A C 1
ATOM 4448 O O . VAL A 1 566 ? -7.709 17.083 -0.162 1.00 90.00 566 VAL A O 1
ATOM 4451 N N . PRO A 1 567 ? -9.853 16.440 -0.400 1.00 89.06 567 PRO A N 1
ATOM 4452 C CA . PRO A 1 567 ? -10.394 17.651 0.207 1.00 89.06 567 PRO A CA 1
ATOM 4453 C C . PRO A 1 567 ? -9.893 17.795 1.642 1.00 89.06 567 PRO A C 1
ATOM 4455 O O . PRO A 1 567 ? -9.848 16.818 2.387 1.00 89.06 567 PRO A O 1
ATOM 4458 N N . HIS A 1 568 ? -9.535 19.015 2.028 1.00 89.81 568 HIS A N 1
ATOM 4459 C CA . HIS A 1 568 ? -9.069 19.302 3.380 1.00 89.81 568 HIS A CA 1
ATOM 4460 C C . HIS A 1 568 ? -10.239 19.315 4.377 1.00 89.81 568 HIS A C 1
ATOM 4462 O O . HIS A 1 568 ? -11.369 19.634 4.005 1.00 89.81 568 HIS A O 1
ATOM 4468 N N . GLU A 1 569 ? -9.969 18.995 5.645 1.00 88.56 569 GLU A N 1
ATOM 4469 C CA . GLU A 1 569 ? -10.980 18.971 6.714 1.00 88.56 569 GLU A CA 1
ATOM 4470 C C . GLU A 1 569 ? -11.571 20.351 7.051 1.00 88.56 569 GLU A C 1
ATOM 4472 O O . GLU A 1 569 ? -12.703 20.430 7.514 1.00 88.56 569 GLU A O 1
ATOM 4477 N N . GLY A 1 570 ? -10.826 21.435 6.812 1.00 86.44 570 GLY A N 1
ATOM 4478 C CA . GLY A 1 570 ? -11.242 22.804 7.111 1.00 86.44 570 GLY A CA 1
ATOM 4479 C C . GLY A 1 570 ? -10.070 23.787 7.120 1.00 86.44 570 GLY A C 1
ATOM 4480 O O . GLY A 1 570 ? -8.922 23.419 6.860 1.00 86.44 570 GLY A O 1
ATOM 4481 N N . GLU A 1 571 ? -10.351 25.057 7.419 1.00 89.31 571 GLU A N 1
ATOM 4482 C CA . GLU A 1 571 ? -9.315 26.085 7.568 1.00 89.31 571 GLU A CA 1
ATOM 4483 C C . GLU A 1 571 ? -8.511 25.857 8.861 1.00 89.31 571 GLU A C 1
ATOM 4485 O O . GLU A 1 571 ? -9.053 25.771 9.967 1.00 89.31 571 GLU A O 1
ATOM 4490 N N . ARG A 1 572 ? -7.187 25.731 8.722 1.00 87.62 572 ARG A N 1
ATOM 4491 C CA . ARG A 1 572 ? -6.293 25.421 9.846 1.00 87.62 572 ARG A CA 1
ATOM 4492 C C . ARG A 1 572 ? -6.024 26.631 10.737 1.00 87.62 572 ARG A C 1
ATOM 4494 O O . ARG A 1 572 ? -5.946 26.476 11.954 1.00 87.62 572 ARG A O 1
ATOM 4501 N N . GLU A 1 573 ? -5.873 27.796 10.120 1.00 90.56 573 GLU A N 1
ATOM 4502 C CA . GLU A 1 573 ? -5.534 29.058 10.774 1.00 90.56 573 GLU A CA 1
ATOM 4503 C C . GLU A 1 573 ? -6.782 29.941 10.882 1.00 90.56 573 GLU A C 1
ATOM 4505 O O . GLU A 1 573 ? -7.620 29.955 9.981 1.00 90.56 573 GLU A O 1
ATOM 4510 N N . THR A 1 574 ? -6.915 30.659 11.996 1.00 89.31 574 THR A N 1
ATOM 4511 C CA . THR A 1 574 ? -8.054 31.549 12.250 1.00 89.31 574 THR A CA 1
ATOM 4512 C C . THR A 1 574 ? -7.943 32.810 11.394 1.00 89.31 574 THR A C 1
ATOM 4514 O O . THR A 1 574 ? -6.861 33.383 11.252 1.00 89.31 574 THR A O 1
ATOM 4517 N N . LYS A 1 575 ? -9.067 33.281 10.840 1.00 89.62 575 LYS A N 1
ATOM 4518 C CA . LYS A 1 575 ? -9.097 34.546 10.092 1.00 89.62 575 LYS A CA 1
ATOM 4519 C C . LYS A 1 575 ? -8.714 35.721 11.005 1.00 89.62 575 LYS A C 1
ATOM 4521 O O . LYS A 1 575 ? -9.138 35.730 12.162 1.00 89.62 575 LYS A O 1
ATOM 4526 N N . PRO A 1 576 ? -7.989 36.740 10.502 1.00 87.00 576 PRO A N 1
ATOM 4527 C CA . PRO A 1 576 ? -7.522 37.861 11.323 1.00 87.00 576 PRO A CA 1
ATOM 4528 C C . PRO A 1 576 ? -8.645 38.571 12.091 1.00 87.00 576 PRO A C 1
ATOM 4530 O O . PRO A 1 576 ? -8.483 38.884 13.264 1.00 87.00 576 PRO A O 1
ATOM 4533 N N . GLU A 1 577 ? -9.804 38.745 11.450 1.00 87.12 577 GLU A N 1
ATOM 4534 C CA . GLU A 1 577 ? -10.995 39.387 12.026 1.00 87.12 577 GLU A CA 1
ATOM 4535 C C . GLU A 1 577 ? -11.522 38.644 13.265 1.00 87.12 577 GLU A C 1
ATOM 4537 O O . GLU A 1 577 ? -11.897 39.252 14.265 1.00 87.12 577 GLU A O 1
ATOM 4542 N N . VAL A 1 578 ? -11.515 37.309 13.219 1.00 84.75 578 VAL A N 1
ATOM 4543 C CA . VAL A 1 578 ? -11.964 36.460 14.331 1.00 84.75 578 VAL A CA 1
ATOM 4544 C C . VAL A 1 578 ? -10.894 36.417 15.423 1.00 84.75 578 VAL A C 1
ATOM 4546 O O . VAL A 1 578 ? -11.219 36.461 16.605 1.00 84.75 578 VAL A O 1
ATOM 4549 N N . GLN A 1 579 ? -9.614 36.400 15.042 1.00 85.50 579 GLN A N 1
ATOM 4550 C CA . GLN A 1 579 ? -8.498 36.422 15.988 1.00 85.50 579 GLN A CA 1
ATOM 4551 C C . GLN A 1 579 ? -8.488 37.701 16.841 1.00 85.50 579 GLN A C 1
ATOM 4553 O O . GLN A 1 579 ? -8.197 37.641 18.036 1.00 85.50 579 GLN A O 1
ATOM 4558 N N . GLU A 1 580 ? -8.832 38.847 16.249 1.00 84.19 580 GLU A N 1
ATOM 4559 C CA . GLU A 1 580 ? -8.977 40.114 16.970 1.00 84.19 580 GLU A CA 1
ATOM 4560 C C . GLU A 1 580 ? -10.136 40.061 17.978 1.00 84.19 580 GLU A C 1
ATOM 4562 O O . GLU A 1 580 ? -9.970 40.475 19.125 1.00 84.19 580 GLU A O 1
ATOM 4567 N N . ALA A 1 581 ? -11.272 39.468 17.593 1.00 82.19 581 ALA A N 1
ATOM 4568 C CA . ALA A 1 581 ? -12.425 39.283 18.475 1.00 82.19 581 ALA A CA 1
ATOM 4569 C C . ALA A 1 581 ? -12.164 38.297 19.633 1.00 82.19 581 ALA A C 1
ATOM 4571 O O . ALA A 1 581 ? -12.706 38.473 20.723 1.00 82.19 581 ALA A O 1
ATOM 4572 N N . MET A 1 582 ? -11.333 37.271 19.417 1.00 85.00 582 MET A N 1
ATOM 4573 C CA . MET A 1 582 ? -10.945 36.291 20.443 1.00 85.00 582 MET A CA 1
ATOM 4574 C C . MET A 1 582 ? -9.950 36.859 21.466 1.00 85.00 582 MET A C 1
ATOM 4576 O O . MET A 1 582 ? -9.962 36.465 22.633 1.00 85.00 582 MET A O 1
ATOM 4580 N N . GLY A 1 583 ? -9.067 37.765 21.041 1.00 82.38 583 GLY A N 1
ATOM 4581 C CA . GLY A 1 583 ? -7.909 38.183 21.830 1.00 82.38 583 GLY A CA 1
ATOM 4582 C C . GLY A 1 583 ? -6.841 37.083 21.958 1.00 82.38 583 GLY A C 1
ATOM 4583 O O . GLY A 1 583 ? -6.979 35.971 21.451 1.00 82.38 583 GLY A O 1
ATOM 4584 N N . SER A 1 584 ? -5.729 37.385 22.637 1.00 78.62 584 SER A N 1
ATOM 4585 C CA . SER A 1 584 ? -4.578 36.466 22.735 1.00 78.62 584 SER A CA 1
ATOM 4586 C C . SER A 1 584 ? -4.740 35.342 23.765 1.00 78.62 584 SER A C 1
ATOM 4588 O O . SER A 1 584 ? -3.971 34.389 23.740 1.00 78.62 584 SER A O 1
ATOM 4590 N N . ALA A 1 585 ? -5.695 35.466 24.690 1.00 83.62 585 ALA A N 1
ATOM 4591 C CA . ALA A 1 585 ? -5.854 34.575 25.843 1.00 83.62 585 ALA A CA 1
ATOM 4592 C C . ALA A 1 585 ? -7.092 33.665 25.753 1.00 83.62 585 ALA A C 1
ATOM 4594 O O . ALA A 1 585 ? -7.520 33.114 26.763 1.00 83.62 585 ALA A O 1
ATOM 4595 N N . TRP A 1 586 ? -7.705 33.535 24.574 1.00 88.81 586 TRP A N 1
ATOM 4596 C CA . TRP A 1 586 ? -8.874 32.677 24.396 1.00 88.81 586 TRP A CA 1
ATOM 4597 C C . TRP A 1 586 ? -8.495 31.187 24.451 1.00 88.81 586 TRP A C 1
ATOM 4599 O O . TRP A 1 586 ? -7.529 30.784 23.791 1.00 88.81 586 TRP A O 1
ATOM 4609 N N . PRO A 1 587 ? -9.283 30.338 25.135 1.00 90.12 587 PRO A N 1
ATOM 4610 C CA . PRO A 1 587 ? -10.479 30.648 25.926 1.00 90.12 587 PRO A CA 1
ATOM 4611 C C . PRO A 1 587 ? -10.131 31.149 27.340 1.00 90.12 587 PRO A C 1
ATOM 4613 O O . PRO A 1 587 ? -9.202 30.658 27.975 1.00 90.12 587 PRO A O 1
ATOM 4616 N N . THR A 1 588 ? -10.912 32.105 27.851 1.00 88.50 588 THR A N 1
ATOM 4617 C CA . THR A 1 588 ? -10.686 32.764 29.153 1.00 88.50 588 THR A CA 1
ATOM 4618 C C . THR A 1 588 ? -11.547 32.194 30.277 1.00 88.50 588 THR A C 1
ATOM 4620 O O . THR A 1 588 ? -11.050 31.990 31.383 1.00 88.50 588 THR A O 1
ATOM 4623 N N . GLN A 1 589 ? -12.834 31.945 30.018 1.00 89.44 589 GLN A N 1
ATOM 4624 C CA . GLN A 1 589 ? -13.782 31.440 31.018 1.00 89.44 589 GLN A CA 1
ATOM 4625 C C . GLN A 1 589 ? -14.044 29.945 30.832 1.00 89.44 589 GLN A C 1
ATOM 4627 O O . GLN A 1 589 ? -14.301 29.241 31.809 1.00 89.44 589 GLN A O 1
ATOM 4632 N N . GLY A 1 590 ? -13.968 29.453 29.593 1.00 90.44 590 GLY A N 1
ATOM 4633 C CA . GLY A 1 590 ? -14.273 28.064 29.257 1.00 90.44 590 GLY A CA 1
ATOM 4634 C C . GLY A 1 590 ? -15.774 27.766 29.267 1.00 90.44 590 GLY A C 1
ATOM 4635 O O . GLY A 1 590 ? -16.170 26.635 29.546 1.00 90.44 590 GLY A O 1
ATOM 4636 N N . ARG A 1 591 ? -16.619 28.768 28.995 1.00 94.56 591 ARG A N 1
ATOM 4637 C CA . ARG A 1 591 ? -18.067 28.582 28.847 1.00 94.56 591 ARG A CA 1
ATOM 4638 C C . ARG A 1 591 ? -18.352 27.927 27.498 1.00 94.56 591 ARG A C 1
ATOM 4640 O O . ARG A 1 591 ? -17.909 28.436 26.472 1.00 94.56 591 ARG A O 1
ATOM 4647 N N . VAL A 1 592 ? -19.133 26.847 27.488 1.00 95.81 592 VAL A N 1
ATOM 4648 C CA . VAL A 1 592 ? -19.494 26.107 26.265 1.00 95.81 592 VAL A CA 1
ATOM 4649 C C . VAL A 1 592 ? -21.008 26.090 26.099 1.00 95.81 592 VAL A C 1
ATOM 4651 O O . VAL A 1 592 ? -21.729 25.719 27.022 1.00 95.81 592 VAL A O 1
ATOM 4654 N N . GLU A 1 593 ? -21.503 26.463 24.925 1.00 96.75 593 GLU A N 1
ATOM 4655 C CA . GLU A 1 593 ? -22.933 26.531 24.628 1.00 96.75 593 GLU A CA 1
ATOM 4656 C C . GLU A 1 593 ? -23.245 25.799 23.325 1.00 96.75 593 GLU A C 1
ATOM 4658 O O . GLU A 1 593 ? -22.678 26.091 22.276 1.00 96.75 593 GLU A O 1
ATOM 4663 N N . PHE A 1 594 ? -24.141 24.823 23.407 1.00 96.88 594 PHE A N 1
ATOM 4664 C CA . PHE A 1 594 ? -24.718 24.145 22.256 1.00 96.88 594 PHE A CA 1
ATOM 4665 C C . PHE A 1 594 ? -26.067 24.804 21.972 1.00 96.88 594 PHE A C 1
ATOM 4667 O O . PHE A 1 594 ? -26.944 24.789 22.838 1.00 96.88 594 PHE A O 1
ATOM 4674 N N . ASP A 1 595 ? -26.244 25.351 20.770 1.00 96.25 595 ASP A N 1
ATOM 4675 C CA . ASP A 1 595 ? -27.510 25.922 20.308 1.00 96.25 595 ASP A CA 1
ATOM 4676 C C . ASP A 1 595 ? -28.057 25.123 19.121 1.00 96.25 595 ASP A C 1
ATOM 4678 O O . ASP A 1 595 ? -27.561 25.213 17.995 1.00 96.25 595 ASP A O 1
ATOM 4682 N N . LYS A 1 596 ? -29.081 24.306 19.393 1.00 95.81 596 LYS A N 1
ATOM 4683 C CA . LYS A 1 596 ? -29.846 23.504 18.425 1.00 95.81 596 LYS A CA 1
ATOM 4684 C C . LYS A 1 596 ? -28.968 22.629 17.535 1.00 95.81 596 LYS A C 1
ATOM 4686 O O . LYS A 1 596 ? -29.258 22.420 16.358 1.00 95.81 596 LYS A O 1
ATOM 4691 N N . VAL A 1 597 ? -27.904 22.081 18.114 1.00 95.94 597 VAL A N 1
ATOM 4692 C CA . VAL A 1 597 ? -26.885 21.339 17.377 1.00 95.94 597 VAL A CA 1
ATOM 4693 C C . VAL A 1 597 ? -27.449 20.020 16.865 1.00 95.94 597 VAL A C 1
ATOM 4695 O O . VAL A 1 597 ? -27.928 19.178 17.633 1.00 95.94 597 VAL A O 1
ATOM 4698 N N . SER A 1 598 ? -27.338 19.816 15.559 1.00 94.69 598 SER A N 1
ATOM 4699 C CA . SER A 1 598 ? -27.612 18.546 14.895 1.00 94.69 598 SER A CA 1
ATOM 4700 C C . SER A 1 598 ? -26.342 18.030 14.227 1.00 94.69 598 SER A C 1
ATOM 4702 O O . SER A 1 598 ? -25.620 18.780 13.575 1.00 94.69 598 SER A O 1
ATOM 4704 N N . PHE A 1 599 ? -26.053 16.739 14.378 1.00 91.56 599 PHE A N 1
ATOM 4705 C CA . PHE A 1 599 ? -24.783 16.138 13.958 1.00 91.56 599 PHE A CA 1
ATOM 4706 C C . PHE A 1 599 ? -25.011 14.838 13.191 1.00 91.56 599 PHE A C 1
ATOM 4708 O O . PHE A 1 599 ? -25.818 14.000 13.604 1.00 91.56 599 PHE A O 1
ATOM 4715 N N . ARG A 1 600 ? -24.258 14.646 12.106 1.00 86.56 600 ARG A N 1
ATOM 4716 C CA . ARG A 1 600 ? -24.190 13.407 11.318 1.00 86.56 600 ARG A CA 1
ATOM 4717 C C . ARG A 1 600 ? -22.755 13.178 10.850 1.00 86.56 600 ARG A C 1
ATOM 4719 O O . ARG A 1 600 ? -22.020 14.134 10.633 1.00 86.56 600 ARG A O 1
ATOM 4726 N N . TYR A 1 601 ? -22.369 11.919 10.664 1.00 77.19 601 TYR A N 1
ATOM 4727 C CA . TYR A 1 601 ? -21.024 11.567 10.198 1.00 77.19 601 TYR A CA 1
ATOM 4728 C C . TYR A 1 601 ? -20.841 11.807 8.691 1.00 77.19 601 TYR A C 1
ATOM 4730 O O . TYR A 1 601 ? -19.760 12.213 8.259 1.00 77.19 601 TYR A O 1
ATOM 4738 N N . LYS A 1 602 ? -21.897 11.601 7.891 1.00 77.25 602 LYS A N 1
ATOM 4739 C CA . LYS A 1 602 ? -21.926 11.865 6.442 1.00 77.25 602 LYS A CA 1
ATOM 4740 C C . LYS A 1 602 ? -23.153 12.699 6.061 1.00 77.25 602 LYS A C 1
ATOM 4742 O O . LYS A 1 602 ? -24.164 12.603 6.751 1.00 77.25 602 LYS A O 1
ATOM 4747 N N . PRO A 1 603 ? -23.110 13.463 4.952 1.00 75.50 603 PRO A N 1
ATOM 4748 C CA . PRO A 1 603 ? -24.252 14.250 4.478 1.00 75.50 603 PRO A CA 1
ATOM 4749 C C . PRO A 1 603 ? -25.541 13.428 4.345 1.00 75.50 603 PRO A C 1
ATOM 4751 O O . PRO A 1 603 ? -26.601 13.879 4.776 1.00 75.50 603 PRO A O 1
ATOM 4754 N N . ASP A 1 604 ? -25.417 12.199 3.843 1.00 77.44 604 ASP A N 1
ATOM 4755 C CA . ASP A 1 604 ? -26.539 11.286 3.597 1.00 77.44 604 ASP A CA 1
ATOM 4756 C C . ASP A 1 604 ? -26.881 10.391 4.804 1.00 77.44 604 ASP A C 1
ATOM 4758 O O . ASP A 1 604 ? -27.854 9.638 4.756 1.00 77.44 604 ASP A O 1
ATOM 4762 N N . ASP A 1 605 ? -26.101 10.457 5.891 1.00 77.19 605 ASP A N 1
ATOM 4763 C CA . ASP A 1 605 ? -26.369 9.666 7.092 1.00 77.19 605 ASP A CA 1
ATOM 4764 C C . ASP A 1 605 ? -27.537 10.263 7.893 1.00 77.19 605 ASP A C 1
ATOM 4766 O O . ASP A 1 605 ? -27.728 11.487 7.932 1.00 77.19 605 ASP A O 1
ATOM 4770 N N . PRO A 1 606 ? -28.300 9.421 8.613 1.00 83.00 606 PRO A N 1
ATOM 4771 C CA . PRO A 1 606 ? -29.273 9.916 9.572 1.00 83.00 606 PRO A CA 1
ATOM 4772 C C . PRO A 1 606 ? -28.584 10.742 10.668 1.00 83.00 606 PRO A C 1
ATOM 4774 O O . PRO A 1 606 ? -27.491 10.416 11.135 1.00 83.00 606 PRO A O 1
ATOM 4777 N N . LEU A 1 607 ? -29.264 11.798 11.121 1.00 86.62 607 LEU A N 1
ATOM 4778 C CA . LEU A 1 607 ? -28.808 12.612 12.247 1.00 86.62 607 LEU A CA 1
ATOM 4779 C C . LEU A 1 607 ? -28.657 11.751 13.511 1.00 86.62 607 LEU A C 1
ATOM 4781 O O . LEU A 1 607 ? -29.621 11.120 13.959 1.00 86.62 607 LEU A O 1
ATOM 4785 N N . VAL A 1 608 ? -27.457 11.774 14.089 1.00 88.56 608 VAL A N 1
ATOM 4786 C CA . VAL A 1 608 ? -27.104 11.090 15.341 1.00 88.56 608 VAL A CA 1
ATOM 4787 C C . VAL A 1 608 ? -27.471 11.960 16.538 1.00 88.56 608 VAL A C 1
ATOM 4789 O O . VAL A 1 608 ? -28.103 11.479 17.476 1.00 88.56 608 VAL A O 1
ATOM 4792 N N . LEU A 1 609 ? -27.121 13.248 16.483 1.00 91.38 609 LEU A N 1
ATOM 4793 C CA . LEU A 1 609 ? -27.610 14.263 17.417 1.00 91.38 609 LEU A CA 1
ATOM 4794 C C . LEU A 1 609 ? -28.658 15.108 16.702 1.00 91.38 609 LEU A C 1
ATOM 4796 O O . LEU A 1 609 ? -28.474 15.456 15.534 1.00 91.38 609 LEU A O 1
ATOM 4800 N N . LYS A 1 610 ? -29.756 15.414 17.391 1.00 94.19 610 LYS A N 1
ATOM 4801 C CA . LYS A 1 610 ? -30.898 16.142 16.833 1.00 94.19 610 LYS A CA 1
ATOM 4802 C C . LYS A 1 610 ? -31.279 17.266 17.782 1.00 94.19 610 LYS A C 1
ATOM 4804 O O . LYS A 1 610 ? -31.765 16.972 18.871 1.00 94.19 610 LYS A O 1
ATOM 4809 N N . ASN A 1 611 ? -31.094 18.511 17.344 1.00 94.31 611 ASN A N 1
ATOM 4810 C CA . ASN A 1 611 ? -31.535 19.709 18.060 1.00 94.31 611 ASN A CA 1
ATOM 4811 C C . ASN A 1 611 ? -31.100 19.730 19.542 1.00 94.31 611 ASN A C 1
ATOM 4813 O O . ASN A 1 611 ? -31.915 19.893 20.450 1.00 94.31 611 ASN A O 1
ATOM 4817 N N . VAL A 1 612 ? -29.815 19.477 19.790 1.00 95.50 612 VAL A N 1
ATOM 4818 C CA . VAL A 1 612 ? -29.246 19.433 21.139 1.00 95.50 612 VAL A CA 1
ATOM 4819 C C . VAL A 1 612 ? -28.891 20.851 21.582 1.00 95.50 612 VAL A C 1
ATOM 4821 O O . VAL A 1 612 ? -28.039 21.486 20.961 1.00 95.50 612 VAL A O 1
ATOM 4824 N N . SER A 1 613 ? -29.512 21.318 22.669 1.00 96.31 613 SER A N 1
ATOM 4825 C CA . SER A 1 613 ? -29.208 22.612 23.291 1.00 96.31 613 SER A CA 1
ATOM 4826 C C . SER A 1 613 ? -28.907 22.468 24.778 1.00 96.31 613 SER A C 1
ATOM 4828 O O . SER A 1 613 ? -29.712 21.894 25.513 1.00 96.31 613 SER A O 1
ATOM 4830 N N . PHE A 1 614 ? -27.772 23.002 25.227 1.00 95.81 614 PHE A N 1
ATOM 4831 C CA . PHE A 1 614 ? -27.408 23.127 26.642 1.00 95.81 614 PHE A CA 1
ATOM 4832 C C . PHE A 1 614 ? -26.230 24.097 26.810 1.00 95.81 614 PHE A C 1
ATOM 4834 O O . PHE A 1 614 ? -25.477 24.340 25.870 1.00 95.81 614 PHE A O 1
ATOM 4841 N N . SER A 1 615 ? -26.041 24.616 28.022 1.00 95.75 615 SER A N 1
ATOM 4842 C CA . SER A 1 615 ? -24.938 25.519 28.368 1.00 95.75 615 SER A CA 1
ATOM 4843 C C . SER A 1 615 ? -24.155 24.984 29.565 1.00 95.75 615 SER A C 1
ATOM 4845 O O . SER A 1 615 ? -24.771 24.598 30.558 1.00 95.75 615 SER A O 1
ATOM 4847 N N . ILE A 1 616 ? -22.828 25.018 29.487 1.00 95.81 616 ILE A N 1
ATOM 4848 C CA . ILE A 1 616 ? -21.888 24.654 30.553 1.00 95.81 616 ILE A CA 1
ATOM 4849 C C . ILE A 1 616 ? -21.156 25.921 30.993 1.00 95.81 616 ILE A C 1
ATOM 4851 O O . ILE A 1 616 ? -20.618 26.649 30.153 1.00 95.81 616 ILE A O 1
ATOM 4855 N N . GLN A 1 617 ? -21.134 26.189 32.297 1.00 95.19 617 GLN A N 1
ATOM 4856 C CA . GLN A 1 617 ? -20.434 27.345 32.855 1.00 95.19 617 GLN A CA 1
ATOM 4857 C C . GLN A 1 617 ? -18.931 27.078 33.008 1.00 95.19 617 GLN A C 1
ATOM 4859 O O . GLN A 1 617 ? -18.480 25.937 33.124 1.00 95.19 617 GLN A O 1
ATOM 4864 N N . GLY A 1 618 ? -18.140 28.152 33.043 1.00 93.69 618 GLY A N 1
ATOM 4865 C CA . GLY A 1 618 ? -16.704 28.060 33.300 1.00 93.69 618 GLY A CA 1
ATOM 4866 C C . GLY A 1 618 ? -16.398 27.395 34.647 1.00 93.69 618 GLY A C 1
ATOM 4867 O O . GLY A 1 618 ? -16.997 27.735 35.666 1.00 93.69 618 GLY A O 1
ATOM 4868 N N . GLY A 1 619 ? -15.466 26.436 34.656 1.00 91.19 619 GLY A N 1
ATOM 4869 C CA . GLY A 1 619 ? -15.059 25.698 35.863 1.00 91.19 619 GLY A CA 1
ATOM 4870 C C . GLY A 1 619 ? -16.034 24.607 36.332 1.00 91.19 619 GLY A C 1
ATOM 4871 O O . GLY A 1 619 ? -15.818 24.003 37.387 1.00 91.19 619 GLY A O 1
ATOM 4872 N N . GLU A 1 620 ? -17.092 24.328 35.571 1.00 94.00 620 GLU A N 1
ATOM 4873 C CA . GLU A 1 620 ? -18.094 23.316 35.905 1.00 94.00 620 GLU A CA 1
ATOM 4874 C C . GLU A 1 620 ? -17.626 21.887 35.557 1.00 94.00 620 GLU A C 1
ATOM 4876 O O . GLU A 1 620 ? -17.007 21.643 34.520 1.00 94.00 620 GLU A O 1
ATOM 4881 N N . LYS A 1 621 ? -17.931 20.907 36.423 1.00 94.56 621 LYS A N 1
ATOM 4882 C CA . LYS A 1 621 ? -17.629 19.481 36.195 1.00 94.56 621 LYS A CA 1
ATOM 4883 C C . LYS A 1 621 ? -18.890 18.751 35.737 1.00 94.56 621 LYS A C 1
ATOM 4885 O O . LYS A 1 621 ? -19.794 18.529 36.538 1.00 94.56 621 LYS A O 1
ATOM 4890 N N . ILE A 1 622 ? -18.923 18.333 34.474 1.00 93.31 622 ILE A N 1
ATOM 4891 C CA . ILE A 1 622 ? -20.088 17.687 33.853 1.00 93.31 622 ILE A CA 1
ATOM 4892 C C . ILE A 1 622 ? -19.824 16.195 33.620 1.00 93.31 622 ILE A C 1
ATOM 4894 O O . ILE A 1 622 ? -18.779 15.809 33.098 1.00 93.31 622 ILE A O 1
ATOM 4898 N N . GLY A 1 623 ? -20.798 15.349 33.967 1.00 92.38 623 GLY A N 1
ATOM 4899 C CA . GLY A 1 623 ? -20.804 13.923 33.632 1.00 92.38 623 GLY A CA 1
ATOM 4900 C C . GLY A 1 623 ? -21.794 13.611 32.509 1.00 92.38 623 GLY A C 1
ATOM 4901 O O . GLY A 1 623 ? -22.978 13.914 32.629 1.00 92.38 623 GLY A O 1
ATOM 4902 N N . VAL A 1 624 ? -21.335 12.961 31.434 1.00 89.56 624 VAL A N 1
ATOM 4903 C CA . VAL A 1 624 ? -22.189 12.539 30.308 1.00 89.56 624 VAL A CA 1
ATOM 4904 C C . VAL A 1 624 ? -22.436 11.031 30.378 1.00 89.56 624 VAL A C 1
ATOM 4906 O O . VAL A 1 624 ? -21.526 10.230 30.163 1.00 89.56 624 VAL A O 1
ATOM 4909 N N . VAL A 1 625 ? -23.680 10.626 30.645 1.00 86.94 625 VAL A N 1
ATOM 4910 C CA . VAL A 1 625 ? -24.084 9.215 30.789 1.00 86.94 625 VAL A CA 1
ATOM 4911 C C . VAL A 1 625 ? -25.101 8.799 29.728 1.00 86.94 625 VAL A C 1
ATOM 4913 O O . VAL A 1 625 ? -25.886 9.601 29.236 1.00 86.94 625 VAL A O 1
ATOM 4916 N N . GLY A 1 626 ? -25.086 7.520 29.348 1.00 80.44 626 GLY A N 1
ATOM 4917 C CA . GLY A 1 626 ? -26.004 6.968 28.350 1.00 80.44 626 GLY A CA 1
ATOM 4918 C C . GLY A 1 626 ? -25.564 5.595 27.848 1.00 80.44 626 GLY A C 1
ATOM 4919 O O . GLY A 1 626 ? -24.409 5.204 28.027 1.00 80.44 626 GLY A O 1
ATOM 4920 N N . ARG A 1 627 ? -26.460 4.861 27.181 1.00 75.69 627 ARG A N 1
ATOM 4921 C CA . ARG A 1 627 ? -26.170 3.527 26.613 1.00 75.69 627 ARG A CA 1
ATOM 4922 C C . ARG A 1 627 ? -25.108 3.579 25.499 1.00 75.69 627 ARG A C 1
ATOM 4924 O O . ARG A 1 627 ? -24.811 4.648 24.954 1.00 75.69 627 ARG A O 1
ATOM 4931 N N . THR A 1 628 ? -24.511 2.437 25.157 1.00 67.00 628 THR A N 1
ATOM 4932 C CA . THR A 1 628 ? -23.643 2.295 23.971 1.00 67.00 628 THR A CA 1
ATOM 4933 C C . THR A 1 628 ? -24.412 2.726 22.719 1.00 67.00 628 THR A C 1
ATOM 4935 O O . THR A 1 628 ? -25.576 2.370 22.559 1.00 67.00 628 THR A O 1
ATOM 4938 N N . GLY A 1 629 ? -23.800 3.559 21.871 1.00 69.31 629 GLY A N 1
ATOM 4939 C CA . GLY A 1 629 ? -24.455 4.112 20.677 1.00 69.31 629 GLY A CA 1
ATOM 4940 C C . GLY A 1 629 ? -25.372 5.323 20.906 1.00 69.31 629 GLY A C 1
ATOM 4941 O O . GLY A 1 629 ? -25.896 5.857 19.940 1.00 69.31 629 GLY A O 1
ATOM 4942 N N . ALA A 1 630 ? -25.532 5.827 22.138 1.00 79.31 630 ALA A N 1
ATOM 4943 C CA . ALA A 1 630 ? -26.396 6.985 22.431 1.00 79.31 630 ALA A CA 1
ATOM 4944 C C . ALA A 1 630 ? -25.865 8.358 21.940 1.00 79.31 630 ALA A C 1
ATOM 4946 O O . ALA A 1 630 ? -26.404 9.385 22.330 1.00 79.31 630 ALA A O 1
ATOM 4947 N N . GLY A 1 631 ? -24.783 8.404 21.152 1.00 83.06 631 GLY A N 1
ATOM 4948 C CA . GLY A 1 631 ? -24.211 9.658 20.631 1.00 83.06 631 GLY A CA 1
ATOM 4949 C C . GLY A 1 631 ? -23.216 10.384 21.550 1.00 83.06 631 GLY A C 1
ATOM 4950 O O . GLY A 1 631 ? -22.783 11.483 21.224 1.00 83.06 631 GLY A O 1
ATOM 4951 N N . LYS A 1 632 ? -22.792 9.780 22.672 1.00 88.75 632 LYS A N 1
ATOM 4952 C CA . LYS A 1 632 ? -21.830 10.394 23.620 1.00 88.75 632 LYS A CA 1
ATOM 4953 C C . LYS A 1 632 ? -20.501 10.781 22.959 1.00 88.75 632 LYS A C 1
ATOM 4955 O O . LYS A 1 632 ? -20.040 11.906 23.100 1.00 88.75 632 LYS A O 1
ATOM 4960 N N . SER A 1 633 ? -19.899 9.853 22.211 1.00 84.62 633 SER A N 1
ATOM 4961 C CA . SER A 1 633 ? -18.659 10.122 21.473 1.00 84.62 633 SER A CA 1
ATOM 4962 C C . SER A 1 633 ? -18.885 11.123 20.338 1.00 84.62 633 SER A C 1
ATOM 4964 O O . SER A 1 633 ? -18.011 11.935 20.064 1.00 84.62 633 SER A O 1
ATOM 4966 N N . SER A 1 634 ? -20.069 11.107 19.717 1.00 88.44 634 SER A N 1
ATOM 4967 C CA . SER A 1 634 ? -20.455 12.054 18.665 1.00 88.44 634 SER A CA 1
ATOM 4968 C C . SER A 1 634 ? -20.522 13.491 19.188 1.00 88.44 634 SER A C 1
ATOM 4970 O O . SER A 1 634 ? -20.091 14.404 18.497 1.00 88.44 634 SER A O 1
ATOM 4972 N N . LEU A 1 635 ? -20.978 13.689 20.429 1.00 91.56 635 LEU A N 1
ATOM 4973 C CA . LEU A 1 635 ? -20.984 14.997 21.091 1.00 91.56 635 LEU A CA 1
ATOM 4974 C C . LEU A 1 635 ? -19.562 15.545 21.284 1.00 91.56 635 LEU A C 1
ATOM 4976 O O . LEU A 1 635 ? -19.309 16.707 20.980 1.00 91.56 635 LEU A O 1
ATOM 4980 N N . MET A 1 636 ? -18.614 14.696 21.697 1.00 90.12 636 MET A N 1
ATOM 4981 C CA . MET A 1 636 ? -17.199 15.085 21.802 1.00 90.12 636 MET A CA 1
ATOM 4982 C C . MET A 1 636 ? -16.573 15.363 20.426 1.00 90.12 636 MET A C 1
ATOM 4984 O O . MET A 1 636 ? -15.798 16.304 20.284 1.00 90.12 636 MET A O 1
ATOM 4988 N N . MET A 1 637 ? -16.927 14.583 19.399 1.00 88.69 637 MET A N 1
ATOM 4989 C CA . MET A 1 637 ? -16.457 14.801 18.023 1.00 88.69 637 MET A CA 1
ATOM 4990 C C . MET A 1 637 ? -16.976 16.109 17.418 1.00 88.69 637 MET A C 1
ATOM 4992 O O . MET A 1 637 ? -16.225 16.769 16.701 1.00 88.69 637 MET A O 1
ATOM 4996 N N . ALA A 1 638 ? -18.218 16.492 17.726 1.00 91.94 638 ALA A N 1
ATOM 4997 C CA . ALA A 1 638 ? -18.781 17.781 17.338 1.00 91.94 638 ALA A CA 1
ATOM 4998 C C . ALA A 1 638 ? -18.042 18.941 18.028 1.00 91.94 638 ALA A C 1
ATOM 5000 O O . ALA A 1 638 ? -17.666 19.899 17.363 1.00 91.94 638 ALA A O 1
ATOM 5001 N N . LEU A 1 639 ? -17.753 18.820 19.332 1.00 93.12 639 LEU A N 1
ATOM 5002 C CA . LEU A 1 639 ? -17.026 19.844 20.096 1.00 93.12 639 LEU A CA 1
ATOM 5003 C C . LEU A 1 639 ? -15.596 20.079 19.579 1.00 93.12 639 LEU A C 1
ATOM 5005 O O . LEU A 1 639 ? -15.165 21.219 19.452 1.00 93.12 639 LEU A O 1
ATOM 5009 N N . PHE A 1 640 ? -14.867 19.010 19.245 1.00 92.44 640 PHE A N 1
ATOM 5010 C CA . PHE A 1 640 ? -13.520 19.096 18.655 1.00 92.44 640 PHE A CA 1
ATOM 5011 C C . PHE A 1 640 ? -13.518 19.426 17.157 1.00 92.44 640 PHE A C 1
ATOM 5013 O O . PHE A 1 640 ? -12.445 19.503 16.544 1.00 92.44 640 PHE A O 1
ATOM 5020 N N . ARG A 1 641 ? -14.709 19.570 16.563 1.00 92.50 641 ARG A N 1
ATOM 5021 C CA . ARG A 1 641 ? -14.912 19.794 15.133 1.00 92.50 641 ARG A CA 1
ATOM 5022 C C . ARG A 1 641 ? -14.096 18.807 14.289 1.00 92.50 641 ARG A C 1
ATOM 5024 O O . ARG A 1 641 ? -13.322 19.174 13.408 1.00 92.50 641 ARG A O 1
ATOM 5031 N N . ILE A 1 642 ? -14.215 17.522 14.633 1.00 89.31 642 ILE A N 1
ATOM 5032 C CA . ILE A 1 642 ? -13.669 16.417 13.826 1.00 89.31 642 ILE A CA 1
ATOM 5033 C C . ILE A 1 642 ? -14.534 16.213 12.575 1.00 89.31 642 ILE A C 1
ATOM 5035 O O . ILE A 1 642 ? -14.027 15.941 11.490 1.00 89.31 642 ILE A O 1
ATOM 5039 N N . ASN A 1 643 ? -15.844 16.400 12.738 1.00 86.69 643 ASN A N 1
ATOM 5040 C CA . ASN A 1 643 ? -16.811 16.561 11.663 1.00 86.69 643 ASN A CA 1
ATOM 5041 C C . ASN A 1 643 ? -17.596 17.845 11.945 1.00 86.69 643 ASN A C 1
ATOM 5043 O O . ASN A 1 643 ? -17.913 18.127 13.105 1.00 86.69 643 ASN A O 1
ATOM 5047 N N . ASP A 1 644 ? -17.925 18.595 10.897 1.00 86.25 644 ASP A N 1
ATOM 5048 C CA . ASP A 1 644 ? -18.773 19.776 11.031 1.00 86.25 644 ASP A CA 1
ATOM 5049 C C . ASP A 1 644 ? -20.189 19.399 11.493 1.00 86.25 644 ASP A C 1
ATOM 5051 O O . ASP A 1 644 ? -20.721 18.324 11.188 1.00 86.25 644 ASP A O 1
ATOM 5055 N N . VAL A 1 645 ? -20.809 20.309 12.243 1.00 91.38 645 VAL A N 1
ATOM 5056 C CA . VAL A 1 645 ? -22.219 20.200 12.621 1.00 91.38 645 VAL A CA 1
ATOM 5057 C C . VAL A 1 645 ? -23.104 20.407 11.391 1.00 91.38 645 VAL A C 1
ATOM 5059 O O . VAL A 1 645 ? -22.785 21.187 10.498 1.00 91.38 645 VAL A O 1
ATOM 5062 N N . ALA A 1 646 ? -24.221 19.685 11.323 1.00 90.38 646 ALA A N 1
ATOM 5063 C CA . ALA A 1 646 ? -25.151 19.791 10.204 1.00 90.38 646 ALA A CA 1
ATOM 5064 C C . ALA A 1 646 ? -26.064 21.016 10.327 1.00 90.38 646 ALA A C 1
ATOM 5066 O O . ALA A 1 646 ? -26.392 21.637 9.322 1.00 90.38 646 ALA A O 1
ATOM 5067 N N . GLU A 1 647 ? -26.499 21.322 11.550 1.00 92.25 647 GLU A N 1
ATOM 5068 C CA . GLU A 1 647 ? -27.348 22.468 11.889 1.00 92.25 647 GLU A CA 1
ATOM 5069 C C . GLU A 1 647 ? -27.014 22.934 13.314 1.00 92.25 647 GLU A C 1
ATOM 5071 O O . GLU A 1 647 ? -26.522 22.138 14.120 1.00 92.25 647 GLU A O 1
ATOM 5076 N N . GLY A 1 648 ? -27.318 24.194 13.627 1.00 94.00 648 GLY A N 1
ATOM 5077 C CA . GLY A 1 648 ? -27.016 24.809 14.922 1.00 94.00 648 GLY A CA 1
ATOM 5078 C C . GLY A 1 648 ? -25.581 25.328 15.026 1.00 94.00 648 GLY A C 1
ATOM 5079 O O . GLY A 1 648 ? -24.849 25.351 14.038 1.00 94.00 648 GLY A O 1
ATOM 5080 N N . ALA A 1 649 ? -25.191 25.752 16.227 1.00 95.56 649 ALA A N 1
ATOM 5081 C CA . ALA A 1 649 ? -23.865 26.301 16.505 1.00 95.56 649 ALA A CA 1
ATOM 5082 C C . ALA A 1 649 ? -23.334 25.835 17.867 1.00 95.56 649 ALA A C 1
ATOM 5084 O O . ALA A 1 649 ? -24.102 25.576 18.798 1.00 95.56 649 ALA A O 1
ATOM 5085 N N . ILE A 1 650 ? -22.007 25.737 17.975 1.00 96.31 650 ILE A N 1
ATOM 5086 C CA . ILE A 1 650 ? -21.309 25.485 19.240 1.00 96.31 650 ILE A CA 1
ATOM 5087 C C . ILE A 1 650 ? -20.465 26.718 19.542 1.00 96.31 650 ILE A C 1
ATOM 5089 O O . ILE A 1 650 ? -19.530 27.022 18.795 1.00 96.31 650 ILE A O 1
ATOM 5093 N N . LEU A 1 651 ? -20.786 27.409 20.633 1.00 95.25 651 LEU A N 1
ATOM 5094 C CA . LEU A 1 651 ? -20.087 28.613 21.066 1.00 95.25 651 LEU A CA 1
ATOM 5095 C C . LEU A 1 651 ? -19.161 28.307 22.244 1.00 95.25 651 LEU A C 1
ATOM 5097 O O . LEU A 1 651 ? -19.562 27.643 23.200 1.00 95.25 651 LEU A O 1
ATOM 5101 N N . ILE A 1 652 ? -17.937 28.832 22.194 1.00 94.50 652 ILE A N 1
ATOM 5102 C CA . ILE A 1 652 ? -16.967 28.783 23.294 1.00 94.50 652 ILE A CA 1
ATOM 5103 C C . ILE A 1 652 ? -16.602 30.224 23.660 1.00 94.50 652 ILE A C 1
ATOM 5105 O O . ILE A 1 652 ? -16.120 30.984 22.819 1.00 94.50 652 ILE A O 1
ATOM 5109 N N . ASP A 1 653 ? -16.884 30.618 24.904 1.00 92.62 653 ASP A N 1
ATOM 5110 C CA . ASP A 1 653 ? -16.805 32.007 25.385 1.00 92.62 653 ASP A CA 1
ATOM 5111 C C . ASP A 1 653 ? -17.564 33.006 24.482 1.00 92.62 653 ASP A C 1
ATOM 5113 O O . ASP A 1 653 ? -17.155 34.148 24.290 1.00 92.62 653 ASP A O 1
ATOM 5117 N N . GLY A 1 654 ? -18.693 32.566 23.912 1.00 89.81 654 GLY A N 1
ATOM 5118 C CA . GLY A 1 654 ? -19.549 33.378 23.037 1.00 89.81 654 GLY A CA 1
ATOM 5119 C C . GLY A 1 654 ? -19.101 33.456 21.573 1.00 89.81 654 GLY A C 1
ATOM 5120 O O . GLY A 1 654 ? -19.775 34.105 20.778 1.00 89.81 654 GLY A O 1
ATOM 5121 N N . ILE A 1 655 ? -18.009 32.782 21.199 1.00 92.12 655 ILE A N 1
ATOM 5122 C CA . ILE A 1 655 ? -17.483 32.754 19.828 1.00 92.12 655 ILE A CA 1
ATOM 5123 C C . ILE A 1 655 ? -17.842 31.422 19.175 1.00 92.12 655 ILE A C 1
ATOM 5125 O O . ILE A 1 655 ? -17.610 30.361 19.756 1.00 92.12 655 ILE A O 1
ATOM 5129 N N . ASP A 1 656 ? -18.401 31.472 17.966 1.00 93.19 656 ASP A N 1
ATOM 5130 C CA . ASP A 1 656 ? -18.763 30.272 17.213 1.00 93.19 656 ASP A CA 1
ATOM 5131 C C . ASP A 1 656 ? -17.511 29.506 16.760 1.00 93.19 656 ASP A C 1
ATOM 5133 O O . ASP A 1 656 ? -16.684 30.010 15.991 1.00 93.19 656 ASP A O 1
ATOM 5137 N N . SER A 1 657 ? -17.404 28.254 17.203 1.00 92.12 657 SER A N 1
ATOM 5138 C CA . SER A 1 657 ? -16.330 27.322 16.848 1.00 92.12 657 SER A CA 1
ATOM 5139 C C . SER A 1 657 ? -16.179 27.085 15.338 1.00 92.12 657 SER A C 1
ATOM 5141 O O . SER A 1 657 ? -15.082 26.751 14.884 1.00 92.12 657 SER A O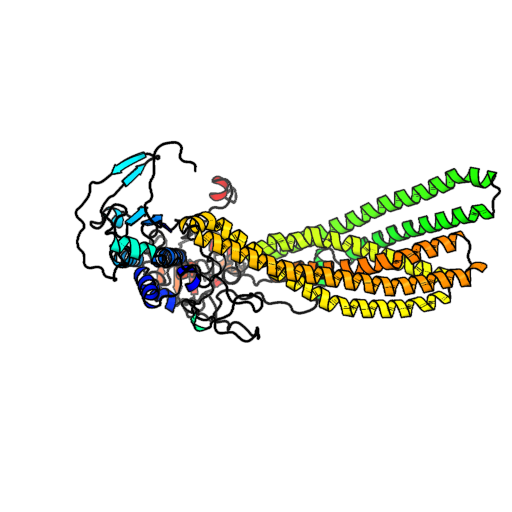 1
ATOM 5143 N N . ALA A 1 658 ? -17.230 27.297 14.534 1.00 91.06 658 ALA A N 1
ATOM 5144 C CA . ALA A 1 658 ? -17.159 27.180 13.076 1.00 91.06 658 ALA A CA 1
ATOM 5145 C C . ALA A 1 658 ? -16.263 28.259 12.432 1.00 91.06 658 ALA A C 1
ATOM 5147 O O . ALA A 1 658 ? -15.682 28.033 11.365 1.00 91.06 658 ALA A O 1
ATOM 5148 N N . THR A 1 659 ? -16.117 29.414 13.089 1.00 91.00 659 THR A N 1
ATOM 5149 C CA . THR A 1 659 ? -15.324 30.561 12.605 1.00 91.00 659 THR A CA 1
ATOM 5150 C C . THR A 1 659 ? -13.854 30.516 13.030 1.00 91.00 659 THR A C 1
ATOM 5152 O O . THR A 1 659 ? -13.018 31.200 12.438 1.00 91.00 659 THR A O 1
ATOM 5155 N N . VAL A 1 660 ? -13.526 29.692 14.027 1.00 91.31 660 VAL A N 1
ATOM 5156 C CA . VAL A 1 660 ? -12.172 29.539 14.571 1.00 91.31 660 VAL A CA 1
ATOM 5157 C C . VAL A 1 660 ? -11.394 28.500 13.760 1.00 91.31 660 VAL A C 1
ATOM 5159 O O . VAL A 1 660 ? -11.932 27.451 13.393 1.00 91.31 660 VAL A O 1
ATOM 5162 N N . GLY A 1 661 ? -10.112 28.770 13.496 1.00 92.81 661 GLY A N 1
ATOM 5163 C CA . GLY A 1 661 ? -9.222 27.825 12.826 1.00 92.81 661 GLY A CA 1
ATOM 5164 C C . GLY A 1 661 ? -9.007 26.566 13.664 1.00 92.81 661 GLY A C 1
ATOM 5165 O O . GLY A 1 661 ? -8.840 26.628 14.886 1.00 92.81 661 GLY A O 1
ATOM 5166 N N . LEU A 1 662 ? -8.979 25.402 13.010 1.00 92.75 662 LEU A N 1
ATOM 5167 C CA . LEU A 1 662 ? -8.940 24.106 13.699 1.00 92.75 662 LEU A CA 1
ATOM 5168 C C . LEU A 1 662 ? -7.718 23.936 14.610 1.00 92.75 662 LEU A C 1
ATOM 5170 O O . LEU A 1 662 ? -7.815 23.270 15.640 1.00 92.75 662 LEU A O 1
ATOM 5174 N N . ARG A 1 663 ? -6.574 24.538 14.259 1.00 91.19 663 ARG A N 1
ATOM 5175 C CA . ARG A 1 663 ? -5.363 24.480 15.086 1.00 91.19 663 ARG A CA 1
ATOM 5176 C C . ARG A 1 663 ? -5.585 25.163 16.432 1.00 91.19 663 ARG A C 1
ATOM 5178 O O . ARG A 1 663 ? -5.322 24.539 17.453 1.00 91.19 663 ARG A O 1
ATOM 5185 N N . GLN A 1 664 ? -6.101 26.392 16.411 1.00 90.94 664 GLN A N 1
ATOM 5186 C CA . GLN A 1 664 ? -6.350 27.193 17.609 1.00 90.94 664 GLN A CA 1
ATOM 5187 C C . GLN A 1 664 ? -7.457 26.576 18.471 1.00 90.94 664 GLN A C 1
ATOM 5189 O O . GLN A 1 664 ? -7.318 26.477 19.685 1.00 90.94 664 GLN A O 1
ATOM 5194 N N . LEU A 1 665 ? -8.541 26.104 17.844 1.00 92.94 665 LEU A N 1
ATOM 5195 C CA . LEU A 1 665 ? -9.639 25.439 18.547 1.00 92.94 665 LEU A CA 1
ATOM 5196 C C . LEU A 1 665 ? -9.154 24.187 19.296 1.00 92.94 665 LEU A C 1
ATOM 5198 O O . LEU A 1 665 ? -9.460 24.007 20.472 1.00 92.94 665 LEU A O 1
ATOM 5202 N N . ARG A 1 666 ? -8.385 23.322 18.621 1.00 93.44 666 ARG A N 1
ATOM 5203 C CA . ARG A 1 666 ? -7.947 22.032 19.177 1.00 93.44 666 ARG A CA 1
ATOM 5204 C C . ARG A 1 666 ? -6.781 22.165 20.158 1.00 93.44 666 ARG A C 1
ATOM 5206 O O . ARG A 1 666 ? -6.692 21.337 21.052 1.00 93.44 666 ARG A O 1
ATOM 5213 N N . SER A 1 667 ? -5.921 23.183 20.043 1.00 90.56 667 SER A N 1
ATOM 5214 C CA . SER A 1 667 ? -4.889 23.458 21.061 1.00 90.56 667 SER A CA 1
ATOM 5215 C C . SER A 1 667 ? -5.480 23.948 22.384 1.00 90.56 667 SER A C 1
ATOM 5217 O O . SER A 1 667 ? -4.874 23.763 23.433 1.00 90.56 667 SER A O 1
ATOM 5219 N N . SER A 1 668 ? -6.669 24.549 22.337 1.00 90.56 668 SER A N 1
ATOM 5220 C CA . SER A 1 668 ? -7.375 25.066 23.512 1.00 90.56 668 SER A CA 1
ATOM 5221 C C . SER A 1 668 ? -8.244 24.026 24.232 1.00 90.56 668 SER A C 1
ATOM 5223 O O . SER A 1 668 ? -8.842 24.335 25.262 1.00 90.56 668 SER A O 1
ATOM 5225 N N . LEU A 1 669 ? -8.332 22.798 23.710 1.00 92.50 669 LEU A N 1
ATOM 5226 C CA . LEU A 1 669 ? -9.136 21.711 24.266 1.00 92.50 669 LEU A CA 1
ATOM 5227 C C . LEU A 1 669 ? -8.267 20.467 24.484 1.00 92.50 669 LEU A C 1
ATOM 5229 O O . LEU A 1 669 ? -7.482 20.084 23.624 1.00 92.50 669 LEU A O 1
ATOM 5233 N N . ALA A 1 670 ? -8.456 19.776 25.609 1.00 91.69 670 ALA A N 1
ATOM 5234 C CA . ALA A 1 670 ? -7.769 18.519 25.899 1.00 91.69 670 ALA A CA 1
ATOM 5235 C C . ALA A 1 670 ? -8.746 17.337 25.864 1.00 91.69 670 ALA A C 1
ATOM 5237 O O . ALA A 1 670 ? -9.866 17.421 26.370 1.00 91.69 670 ALA A O 1
ATOM 5238 N N . ILE A 1 671 ? -8.314 16.216 25.285 1.00 89.44 671 ILE A N 1
ATOM 5239 C CA . ILE A 1 671 ? -9.090 14.975 25.233 1.00 89.44 671 ILE A CA 1
ATOM 5240 C C . ILE A 1 671 ? -8.218 13.782 25.602 1.00 89.44 671 ILE A C 1
ATOM 5242 O O . ILE A 1 671 ? -7.081 13.657 25.156 1.00 89.44 671 ILE A O 1
ATOM 5246 N N . ILE A 1 672 ? -8.789 12.872 26.387 1.00 88.00 672 ILE A N 1
ATOM 5247 C CA . ILE A 1 672 ? -8.238 11.534 26.592 1.00 88.00 672 ILE A CA 1
ATOM 5248 C C . ILE A 1 672 ? -9.041 10.586 25.690 1.00 88.00 672 ILE A C 1
ATOM 5250 O O . ILE A 1 672 ? -10.248 10.429 25.904 1.00 88.00 672 ILE A O 1
ATOM 5254 N N . PRO A 1 673 ? -8.430 9.988 24.651 1.00 78.50 673 PRO A N 1
ATOM 5255 C CA . PRO A 1 673 ? -9.144 9.104 23.739 1.00 78.50 673 PRO A CA 1
ATOM 5256 C C . PRO A 1 673 ? -9.545 7.799 24.439 1.00 78.50 673 PRO A C 1
ATOM 5258 O O . PRO A 1 673 ? -8.879 7.340 25.362 1.00 78.50 673 PRO A O 1
ATOM 5261 N N . GLN A 1 674 ? -10.617 7.161 23.957 1.00 72.81 674 GLN A N 1
ATOM 5262 C CA . GLN A 1 674 ? -11.084 5.875 24.500 1.00 72.81 674 GLN A CA 1
ATOM 5263 C C . GLN A 1 674 ? -10.038 4.762 24.364 1.00 72.81 674 GLN A C 1
ATOM 5265 O O . GLN A 1 674 ? -9.893 3.938 25.261 1.00 72.81 674 GLN A O 1
ATOM 5270 N N . ASN A 1 675 ? -9.317 4.748 23.241 1.00 62.91 675 ASN A N 1
ATOM 5271 C CA . ASN A 1 675 ? -8.213 3.832 23.004 1.00 62.91 675 ASN A CA 1
ATOM 5272 C C . ASN A 1 675 ? -6.906 4.625 23.116 1.00 62.91 675 ASN A C 1
ATOM 5274 O O . ASN A 1 675 ? -6.685 5.507 22.280 1.00 62.91 675 ASN A O 1
ATOM 5278 N N . PRO A 1 676 ? -6.041 4.342 24.103 1.00 74.19 676 PRO A N 1
ATOM 5279 C CA . PRO A 1 676 ? -4.729 4.967 24.162 1.00 74.19 676 PRO A CA 1
ATOM 5280 C C . PRO A 1 676 ? -3.898 4.486 22.969 1.00 74.19 676 PRO A C 1
ATOM 5282 O O . PRO A 1 676 ? -3.651 3.289 22.811 1.00 74.19 676 PRO A O 1
ATOM 5285 N N . VAL A 1 677 ? -3.482 5.417 22.110 1.00 74.69 677 VAL A N 1
ATOM 5286 C CA . VAL A 1 677 ? -2.599 5.129 20.974 1.00 74.69 677 VAL A CA 1
ATOM 5287 C C . VAL A 1 677 ? -1.200 5.588 21.346 1.00 74.69 677 VAL A C 1
ATOM 5289 O O . VAL A 1 677 ? -0.925 6.780 21.371 1.00 74.69 677 VAL A O 1
ATOM 5292 N N . LEU A 1 678 ? -0.320 4.633 21.639 1.00 76.75 678 LEU A N 1
ATOM 5293 C CA . LEU A 1 678 ? 1.087 4.898 21.923 1.00 76.75 678 LEU A CA 1
ATOM 5294 C C . LEU A 1 678 ? 1.893 4.810 20.625 1.00 76.75 678 LEU A C 1
ATOM 5296 O O . LEU A 1 678 ? 1.877 3.783 19.944 1.00 76.75 678 LEU A O 1
ATOM 5300 N N . PHE A 1 679 ? 2.613 5.878 20.289 1.00 80.06 679 PHE A N 1
ATOM 5301 C CA . PHE A 1 679 ? 3.535 5.877 19.155 1.00 80.06 679 PHE A CA 1
ATOM 5302 C C . PHE A 1 679 ? 4.871 5.237 19.540 1.00 80.06 679 PHE A C 1
ATOM 5304 O O . PHE A 1 679 ? 5.297 5.273 20.694 1.00 80.06 679 PHE A O 1
ATOM 5311 N N . LYS A 1 680 ? 5.561 4.649 18.558 1.00 79.31 680 LYS A N 1
ATOM 5312 C CA . LYS A 1 680 ? 6.905 4.102 18.763 1.00 79.31 680 LYS A CA 1
ATOM 5313 C C . LYS A 1 680 ? 7.881 5.253 19.035 1.00 79.31 680 LYS A C 1
ATOM 5315 O O . LYS A 1 680 ? 8.106 6.081 18.160 1.00 79.31 680 LYS A O 1
ATOM 5320 N N . GLY A 1 681 ? 8.484 5.273 20.218 1.00 86.44 681 GLY A N 1
ATOM 5321 C CA . GLY A 1 681 ? 9.405 6.324 20.643 1.00 86.44 681 GLY A CA 1
ATOM 5322 C C . GLY A 1 681 ? 9.793 6.165 22.109 1.00 86.44 681 GLY A C 1
ATOM 5323 O O . GLY A 1 681 ? 9.523 5.133 22.724 1.00 86.44 681 GLY A O 1
ATOM 5324 N N . THR A 1 682 ? 10.441 7.184 22.667 1.00 88.69 682 THR A N 1
ATOM 5325 C CA . THR A 1 682 ? 10.668 7.259 24.114 1.00 88.69 682 THR A CA 1
ATOM 5326 C C . THR A 1 682 ? 9.376 7.678 24.819 1.00 88.69 682 THR A C 1
ATOM 5328 O O . THR A 1 682 ? 8.515 8.326 24.222 1.00 88.69 682 THR A O 1
ATOM 5331 N N . LEU A 1 683 ? 9.251 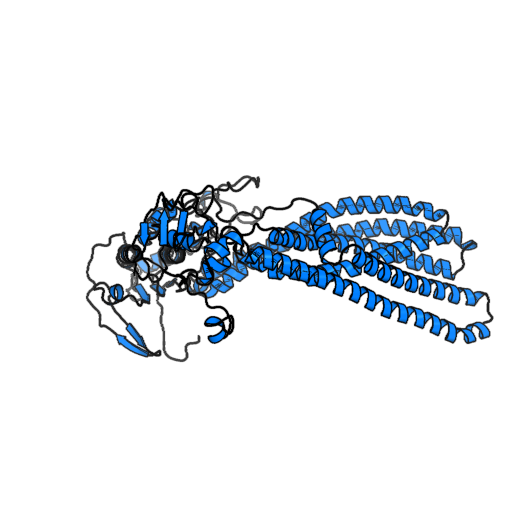7.358 26.111 1.00 88.00 683 LEU A N 1
ATOM 5332 C CA . LEU A 1 683 ? 8.124 7.842 26.913 1.00 88.00 683 LEU A CA 1
ATOM 5333 C C . LEU A 1 683 ? 8.086 9.380 26.958 1.00 88.00 683 LEU A C 1
ATOM 5335 O O . LEU A 1 683 ? 7.006 9.957 26.912 1.00 88.00 683 LEU A O 1
ATOM 5339 N N . ARG A 1 684 ? 9.257 10.037 26.967 1.00 88.81 684 ARG A N 1
ATOM 5340 C CA . ARG A 1 684 ? 9.363 11.501 26.905 1.00 88.81 684 ARG A CA 1
ATOM 5341 C C . ARG A 1 684 ? 8.743 12.054 25.625 1.00 88.81 684 ARG A C 1
ATOM 5343 O O . ARG A 1 684 ? 7.855 12.879 25.730 1.00 88.81 684 ARG A O 1
ATOM 5350 N N . ASN A 1 685 ? 9.129 11.540 24.456 1.00 88.31 685 ASN A N 1
ATOM 5351 C CA . ASN A 1 685 ? 8.589 12.005 23.172 1.00 88.31 685 ASN A CA 1
ATOM 5352 C C . ASN A 1 685 ? 7.075 11.773 23.052 1.00 88.31 685 ASN A C 1
ATOM 5354 O O . ASN A 1 685 ? 6.412 12.431 22.261 1.00 88.31 685 ASN A O 1
ATOM 5358 N N . TYR A 1 686 ? 6.530 10.804 23.791 1.00 83.75 686 TYR A N 1
ATOM 5359 C CA . TYR A 1 686 ? 5.089 10.585 23.851 1.00 83.75 686 TYR A CA 1
ATOM 5360 C C . TYR A 1 686 ? 4.377 11.599 24.757 1.00 83.75 686 TYR A C 1
ATOM 5362 O O . TYR A 1 686 ? 3.278 12.036 24.433 1.00 83.75 686 TYR A O 1
ATOM 5370 N N . MET A 1 687 ? 4.986 11.955 25.892 1.00 86.44 687 MET A N 1
ATOM 5371 C CA . MET A 1 687 ? 4.423 12.923 26.840 1.00 86.44 687 MET A CA 1
ATOM 5372 C C . MET A 1 687 ? 4.592 14.373 26.378 1.00 86.44 687 MET A C 1
ATOM 5374 O O . MET A 1 687 ? 3.729 15.197 26.653 1.00 86.44 687 MET A O 1
ATOM 5378 N N . ASP A 1 688 ? 5.685 14.659 25.680 1.00 88.81 688 ASP A N 1
ATOM 5379 C CA . ASP A 1 688 ? 6.069 15.973 25.183 1.00 88.81 688 ASP A CA 1
ATOM 5380 C C . ASP A 1 688 ? 6.692 15.814 23.779 1.00 88.81 688 ASP A C 1
ATOM 5382 O O . ASP A 1 688 ? 7.906 15.636 23.636 1.00 88.81 688 ASP A O 1
ATOM 5386 N N . PRO A 1 689 ? 5.856 15.772 22.725 1.00 87.62 689 PRO A N 1
ATOM 5387 C CA . PRO A 1 689 ? 6.323 15.623 21.349 1.00 87.62 689 PRO A CA 1
ATOM 5388 C C . PRO A 1 689 ? 6.911 16.911 20.754 1.00 87.62 689 PRO A C 1
ATOM 5390 O O . PRO A 1 689 ? 7.505 16.839 19.677 1.00 87.62 689 PRO A O 1
ATOM 5393 N N . PHE A 1 690 ? 6.722 18.066 21.402 1.00 87.94 690 PHE A N 1
ATOM 5394 C CA . PHE A 1 690 ? 7.175 19.372 20.909 1.00 87.94 690 PHE A CA 1
ATOM 5395 C C . PHE A 1 690 ? 8.426 19.894 21.629 1.00 87.94 690 PHE A C 1
ATOM 5397 O O . PHE A 1 690 ? 9.012 20.865 21.159 1.00 87.94 690 PHE A O 1
ATOM 5404 N N . GLU A 1 691 ? 8.872 19.204 22.683 1.00 82.00 691 GLU A N 1
ATOM 5405 C CA . GLU A 1 691 ? 9.978 19.625 23.550 1.00 82.00 691 GLU A CA 1
ATOM 5406 C C . GLU A 1 691 ? 9.706 20.981 24.232 1.00 82.00 691 GLU A C 1
ATOM 5408 O O . GLU A 1 691 ? 10.623 21.794 24.387 1.00 82.00 691 GLU A O 1
ATOM 5413 N N . GLU A 1 692 ? 8.442 21.221 24.608 1.00 68.12 692 GLU A N 1
ATOM 5414 C CA . GLU A 1 692 ? 7.946 22.477 25.203 1.00 68.12 692 GLU A CA 1
ATOM 5415 C C . GLU A 1 692 ? 7.943 22.491 26.741 1.00 68.12 692 GLU A C 1
ATOM 5417 O O . GLU A 1 692 ? 7.644 21.454 27.382 1.00 68.12 692 GLU A O 1
#

InterPro domains:
  IPR003439 ABC transporter-like, ATP-binding domain [PF00005] (10-101)
  IPR003439 ABC transporter-like, ATP-binding domain [PF00005] (609-682)
  IPR011527 ABC transporter type 1, transmembrane domain [PF00664] (266-531)
  IPR011527 ABC transporter type 1, transmembrane domain [PS50929] (267-552)
  IPR027417 P-loop containing nucleoside triphosphate hydrolase [G3DSA:3.40.50.300] (1-164)
  IPR027417 P-loop containing nucleoside triphosphate hydrolase [G3DSA:3.40.50.300] (576-692)
  IPR027417 P-loop containing nucleoside triphosphate hydrolase [SSF52540] (2-155)
  IPR027417 P-loop containing nucleoside triphosphate hydrolase [SSF52540] (585-687)
  IPR036640 ABC transporter type 1, transmembrane domain superfamily [G3DSA:1.20.1560.10] (230-570)
  IPR036640 ABC transporter type 1, transmembrane domain superfamily [SSF90123] (255-569)
  IPR044726 ABC transporter C family, six-transmembrane helical domain 2 [cd18580] (266-564)
  IPR050173 ATP-binding cassette transporter C-like [PTHR24223] (11-692)

Radius of gyration: 36.3 Å; chains: 1; bounding box: 87×92×102 Å

Organism: NCBI:txid120398

Foldseek 3Di:
DDDDDDDDDDDWAEQEDDPQQFAAQAFLLCLLCVPPFDDPVQLVLLCQLLVNPVVLVVALNRRLAGAHFRRLVDAPLRSLSSSSSSSLNLLIQEYEEEASLVRDDPVSSVSNCQQPVCAACVQHHYHYDHPDVCVVVDPQDQKDWDDDPNDTDDIDDGDDHDPDDGPGHYDDHDDDPPPDQDPVNVVVVPPPPPCPVPPLDPDDPDDPDDDDPVSDSHDDPPPPPPDPDDPDPSRYLADDPDDDPDFDDPVLVQLLCVQLPHPVLVVVLLVLLLVLLVLVVVLLVLQLVLVLVVVVDDPVVNVVCVVVSVVVSVVSVVVSVVSLVVSLVSLLVSLQSSLVSLLVLLVVLQVQFFVVVPSRDDPVNVVCLNPVLSCLSNPVQSVLVSVLSNLVSLLVSLLVLLLVQLDPLSVVQVVLVVVLVVLLVVLLVVLLVLVVQLVVLVVVLVSLVVSCVVCVVSQPSSHDVSVVSSVVVNVVSVVSSVVSVVVNVVSLVVSLVVLLVSLVVSLVSSLVSCVVCVVVDRPSSNVSSNVSSVCNSVSSSVNSVSVSSNSVSSVSSVVSVVSSPRDGLDAQAFDPVVCVVQDPDPPDQFKKWWAQWWDDPDPPGPTLDGGDTDIDTGPDDDDDDDDVSSCPVVVVCCQLPSDDTPDTFMDTSRHTPNRHRSNVSNVNDDDDDPDDDDDPDDPCCRVPVPVD

Sequence (692 aa):
MDKYEGSVFVGGRVAYFAQQSWIQNATIRENILFAKPYDAVKYRKVLDACALTKDMDSFPAGDRTEIGLKGVNLSGGQKARVSLARACYSDADIFVFDAPLSALDAIVANEVFQKCFLGLLKDKTVILVTHNPDVIESPAIDRSFLIRNGELIESTTDKPRAHTTPLVSPLRARRGYWDDVDEETWTLLQAEPLRTNDLLITPSASTPYTFQEAAMIFTPRRKTSSNIVAATAQETLIVAEERAEGRVSKQVVAAYLSAVGGWFAMFVMLFWTVATEGIRVGGDMWLTHWTNMAHTKTYDEFRADSNVNMSIYAGFILLTCVFTVVQVYVVLMYGLRGSTQLFKNMLNGVIQAPMRFFDTNPIGRILNRFGDDIFQCDMQLPLSFAPILVETAMGLSKLVTSVVIVRWMGLLIPPLMFVYFKLGQYFLAPLREVNRIKKITLSPLLTLVSEGIDGTVIIRAFGDKYARRFVRVHDHDVNVYSASSFAFATLNQWFSLRVGFVSNTIVFAILIGAVVMSKNLSQGIIGLVITYGLNIPANLANLVNMWAQLETALIAPERLHEYSNVPHEGERETKPEVQEAMGSAWPTQGRVEFDKVSFRYKPDDPLVLKNVSFSIQGGEKIGVVGRTGAGKSSLMMALFRINDVAEGAILIDGIDSATVGLRQLRSSLAIIPQNPVLFKGTLRNYMDPFEE

pLDDT: mean 81.73, std 15.63, range [24.36, 96.88]